Protein 2H1R (pdb70)

B-factor: mean 30.35, std 8.75, range [14.7, 68.97]

CATH classification: 3.40.50.150 (+1 more: 1.10.8.480)

Radius of gyration: 26.47 Å; Cα contacts (8 Å, |Δi|>4): 925; chains: 2; bounding box: 63×67×62 Å

InterPro domains:
  IPR001737 Ribosomal RNA adenine methyltransferase KsgA/Erm [PF00398] (74-308)
  IPR001737 Ribosomal RNA adenine methyltransferase KsgA/Erm [PS51689] (72-349)
  IPR001737 Ribosomal RNA adenine methyltransferase KsgA/Erm [PTHR11727] (63-347)
  IPR011530 Ribosomal RNA adenine dimethylase [MF_00607] (70-346)
  IPR011530 Ribosomal RNA adenine dimethylase [TIGR00755] (73-343)
  IPR020598 Ribosomal RNA adenine methylase transferase, N-terminal [SM00650] (86-254)
  IPR029063 S-adenosyl-L-methionine-dependent methyltransferase superfamily [G3DSA:3.40.50.150] (72-256)
  IPR029063 S-adenosyl-L-methionine-dependent methyltransferase superfamily [SSF53335] (71-348)

Secondary structure (DSSP, 8-state):
-EE--HHHHHHHHHHH---TT-EEEEE--TTSTTHHHHTTTSSEEEEE-S-HHHHHHHHHHHHHTT---EE---SSPPPP-SEEEEE--GGGHHHHHHHHHH-SS--SEEEEEEEHHHHHHHTPPTTSTT--HHHHHHHHHEEEEEEEEE-GGGEES--SS-EEEEEEEE-GGGGGS-HHHHHHHHHHHHTTTTSBHHHHHTSHHHHHHHHHHHHHHHHHTT-PPPSS-HHHHHHHHHHHTT-TT-BGGG--HHHHHHHHHHHHHTT----/-EE--HHHHHHHHHHH---TT-EEEEE--TTSTTHHHHTTTSSEEEEEES-HHHHHHHHHHHHHTT---EEEEE--TTTSPPPP-SEEEEE--GGGHHHHHHHHHH-SSPPSEEEEEEEHHHHHHHTPPTTSTT--HHHHHHHHHEEEEEEEEE-GGGEES--SS-EEEEEEEE-GGGGGS-HHHHHHHHHHHHTTTTSBHHHHHTSHHHHHHHHHHHHHHHHHTT----SS-HHHHHHHHHHHTT-TT-BGGG--HHHHHHHHHHHHHTT----

Organism: Plasmodium falciparum (isolate 3D7) (NCBI:txid36329)

Sequence (546 aa):
HLLKNPGILDKIIYAAKIKSSDIVLEIGCGTGNLTVKLLPLAKKVITIDIDSRMISEVKKRCLYEGYNNLEVAIKTVFPKFDVCTANIPYKISSPLIFKLISHRPLFKCAVLMFQKEFAERMLANVGDSNYSRLTINVKLFCCKVTKVCNVNRSSFNPPPKVDSVIVKLIPKESSFLTNFDEWDNNLLRICFSSRKRKTLHAIFKRNAVLNMLEHNYKNWCTLNKQVPVNFPFKKYCLDVLEHLDMCEKRSINLDENDFLKLLLEFNKKGIHFFHLLKNPGILDKIIYAAKIKSSDIVLEIGCGTGNLTVKLLPLAKKVITIDIDSRMISEVKKRCLYEGYNNLEVYEGDAIKTVFPKFDVCTTANIPYKISSPLIFKLISHRPLFKCAVLMFQKEFAERMLANVGDSNYSRLTINVKLFCKVVTKVCNVNRSSFNPPPKVDSVIVKLIPKESSFLTNFDEWDNLLRICFSSRKRKTLHAIFKRNAVLNMLEHNYKNWCTLNKQVPVNFPFKKYCLDVLEHLDMCEKRSINLDENDFLKLLLEFNKKGIHFF

Nearest PDB structures (foldseek):
  2h1r-assembly1_A  TM=1.004E+00  e=8.390E-59  Plasmodium falciparum
  2h1r-assembly2_B  TM=9.996E-01  e=7.569E-56  Plasmodium falciparum
  1zq9-assembly1_B  TM=9.273E-01  e=3.070E-35  Homo sapiens
  6zqg-assembly1_JL  TM=9.298E-01  e=4.237E-32  Saccharomyces cerevisiae S288C
  8x46-assembly1_A  TM=8.450E-01  e=3.449E-26  Pyrococcus horikoshii OT3

Solvent-accessible surface area: 25952 Å² total; per-residue (Å²): 71,64,32,130,44,85,39,20,14,78,92,10,33,186,13,4,98,24,78,93,72,2,34,0,0,4,9,34,6,10,77,0,51,22,0,17,66,0,3,79,65,6,116,66,0,10,0,22,37,185,49,94,205,70,23,49,109,1,59,124,75,0,90,198,80,57,52,128,46,15,77,90,37,67,104,54,128,17,40,58,6,39,3,0,4,8,58,7,81,118,96,48,1,60,55,1,6,49,42,4,14,70,19,116,81,59,16,100,8,0,2,0,6,1,36,88,69,10,0,83,88,2,50,12,100,75,23,68,78,60,0,15,68,19,0,0,9,2,55,0,3,10,122,28,69,100,32,12,101,0,82,83,86,11,12,98,89,85,33,180,58,26,15,3,1,0,59,5,48,19,64,78,24,2,28,24,19,34,64,99,12,0,17,50,0,0,131,25,0,24,80,79,54,116,64,17,0,60,21,3,0,94,128,104,78,23,14,89,77,0,56,99,9,16,106,25,34,5,100,22,17,159,86,134,55,63,158,94,83,16,108,114,28,0,20,44,4,0,113,127,30,116,6,32,134,95,97,0,0,78,5,46,24,63,34,0,12,69,0,14,40,40,0,43,123,57,7,0,17,4,93,74,42,22,118,46,106,42,20,12,76,88,9,33,165,7,3,118,22,124,92,76,4,27,0,0,2,10,28,5,22,53,0,56,22,0,19,69,0,3,81,65,7,108,84,0,10,0,2,19,136,59,56,204,55,21,52,105,2,50,124,78,0,97,196,77,60,49,133,42,14,46,24,104,119,20,40,4,58,165,28,133,16,39,149,6,40,2,0,5,7,50,16,81,55,94,41,2,60,55,0,5,107,37,5,12,51,19,110,68,52,15,107,11,0,2,0,7,1,66,87,130,24,0,80,81,3,53,14,96,68,25,69,80,63,0,16,66,15,0,0,8,2,46,1,2,8,50,27,67,106,26,17,96,0,90,94,86,9,12,76,91,85,46,88,70,31,13,6,1,0,37,5,81,20,76,104,25,1,12,13,13,35,33,98,10,0,13,37,0,0,129,25,0,27,84,67,54,115,53,20,0,60,24,2,0,95,127,103,79,26,13,86,61,0,55,110,12,6,96,32,30,1,92,22,19,146,73,97,66,62,161,56,98,13,104,47,33,0,21,66,4,0,117,123,29,115,5,26,134,96,104,0,0,80,8,44,25,54,38,0,8,80,0,13,31,36,0,41,126,56,0,0,31,1,156

Structure (mmCIF, N/CA/C/O backbone):
data_2H1R
#
_entry.id   2H1R
#
_cell.length_a   62.008
_cell.length_b   82.222
_cell.length_c   75.909
_cell.angle_alpha   90.00
_cell.angle_beta   112.04
_cell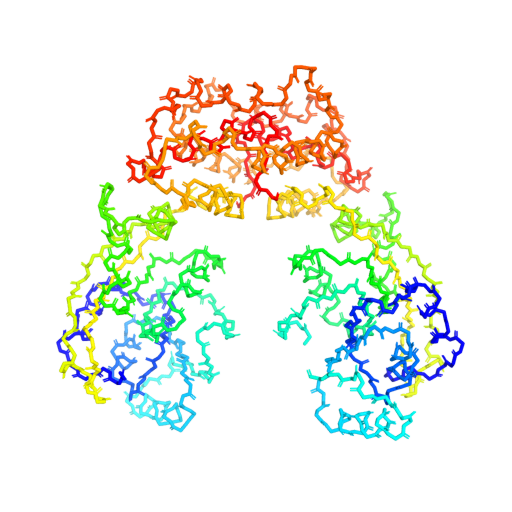.angle_gamma   90.00
#
_symmetry.space_group_name_H-M   'P 1 21 1'
#
loop_
_entity.id
_entity.type
_entity.pdbx_description
1 polymer 'Dimethyladenosine transferase, putative'
2 water water
#
loop_
_atom_site.group_PDB
_atom_site.id
_atom_site.type_symbol
_atom_site.label_atom_id
_atom_site.label_alt_id
_atom_site.label_comp_id
_atom_site.label_asym_id
_atom_site.label_entity_id
_atom_site.label_seq_id
_atom_site.pdbx_PDB_ins_code
_atom_site.Cartn_x
_atom_site.Cartn_y
_atom_site.Cartn_z
_atom_site.occupancy
_atom_site.B_iso_or_equiv
_atom_site.auth_seq_id
_atom_site.auth_comp_id
_atom_site.auth_asym_id
_atom_site.auth_atom_id
_atom_site.pdbx_PDB_model_num
ATOM 1 N N . HIS A 1 23 ? -0.076 37.681 39.613 1.00 36.09 2 HIS A N 1
ATOM 2 C CA . HIS A 1 23 ? -1.180 37.173 38.763 1.00 35.74 2 HIS A CA 1
ATOM 3 C C . HIS A 1 23 ? -1.392 38.117 37.582 1.00 35.04 2 HIS A C 1
ATOM 4 O O . HIS A 1 23 ? -0.625 38.076 36.615 1.00 34.93 2 HIS A O 1
ATOM 6 N N . LEU A 1 24 ? -2.399 38.985 37.647 1.00 34.74 3 LEU A N 1
ATOM 7 C CA . LEU A 1 24 ? -2.703 39.795 36.454 1.00 34.45 3 LEU A CA 1
ATOM 8 C C . LEU A 1 24 ? -2.071 41.170 36.484 1.00 33.12 3 LEU A C 1
ATOM 9 O O . LEU A 1 24 ? -2.170 41.876 37.478 1.00 32.99 3 LEU A O 1
ATOM 14 N N . LEU A 1 25 ? -1.419 41.535 35.386 1.00 32.14 4 LEU A N 1
ATOM 15 C CA . LEU A 1 25 ? -0.790 42.826 35.254 1.00 30.68 4 LEU A CA 1
ATOM 16 C C . LEU A 1 25 ? -1.882 43.908 35.285 1.00 30.47 4 LEU A C 1
ATOM 17 O O . LEU A 1 25 ? -2.881 43.796 34.579 1.00 29.31 4 LEU A O 1
ATOM 22 N N . LYS A 1 26 ? -1.720 44.916 36.145 1.00 28.98 5 LYS A N 1
ATOM 23 C CA . LYS A 1 26 ? -2.634 46.057 36.154 1.00 29.02 5 LYS A CA 1
ATOM 24 C C . LYS A 1 26 ? -1.755 47.265 36.302 1.00 28.79 5 LYS A C 1
ATOM 25 O O . LYS A 1 26 ? -1.479 47.734 37.423 1.00 30.06 5 LYS A O 1
ATOM 31 N N . ASN A 1 27 ? -1.283 47.740 35.161 1.00 26.59 6 ASN A N 1
ATOM 32 C CA . ASN A 1 27 ? -0.441 48.911 35.119 1.00 26.71 6 ASN A CA 1
ATOM 33 C C . ASN A 1 27 ? -0.378 49.491 33.694 1.00 26.23 6 ASN A C 1
ATOM 34 O O . ASN A 1 27 ? 0.388 48.996 32.842 1.00 24.42 6 ASN A O 1
ATOM 39 N N . PRO A 1 28 ? -1.206 50.527 33.419 1.00 25.86 7 PRO A N 1
ATOM 40 C CA . PRO A 1 28 ? -1.281 51.160 32.082 1.00 25.85 7 PRO A CA 1
ATOM 41 C C . PRO A 1 28 ? 0.043 51.563 31.471 1.00 25.72 7 PRO A C 1
ATOM 42 O O . PRO A 1 28 ? 0.249 51.383 30.262 1.00 26.00 7 PRO A O 1
ATOM 46 N N . GLY A 1 29 ? 0.937 52.114 32.292 1.00 25.32 8 GLY A N 1
ATOM 47 C CA . GLY A 1 29 ? 2.229 52.549 31.805 1.00 24.43 8 GLY A CA 1
ATOM 48 C C . GLY A 1 29 ? 3.107 51.398 31.330 1.00 24.15 8 GLY A C 1
ATOM 49 O O . GLY A 1 29 ? 3.896 51.564 30.411 1.00 24.19 8 GLY A O 1
ATOM 50 N N . ILE A 1 30 ? 2.995 50.232 31.964 1.00 23.42 9 ILE A N 1
ATOM 51 C CA . ILE A 1 30 ? 3.737 49.035 31.473 1.00 23.15 9 ILE A CA 1
ATOM 52 C C . ILE A 1 30 ? 3.166 48.536 30.117 1.00 22.24 9 ILE A C 1
ATOM 53 O O . ILE A 1 30 ? 3.908 48.171 29.202 1.00 20.92 9 ILE A O 1
ATOM 58 N N . LEU A 1 31 ? 1.846 48.466 30.006 1.00 22.60 10 LEU A N 1
ATOM 59 C CA . LEU A 1 31 ? 1.253 48.133 28.719 1.00 23.43 10 LEU A CA 1
ATOM 60 C C . LEU A 1 31 ? 1.755 49.032 27.601 1.00 22.58 10 LEU A C 1
ATOM 61 O O . LEU A 1 31 ? 2.019 48.549 26.487 1.00 21.97 10 LEU A O 1
ATOM 66 N N . ASP A 1 32 ? 1.864 50.335 27.878 1.00 23.26 11 ASP A N 1
ATOM 67 C CA . ASP A 1 32 ? 2.409 51.285 26.900 1.00 24.91 11 ASP A CA 1
ATOM 68 C C . ASP A 1 32 ? 3.825 50.937 26.460 1.00 23.71 11 ASP A C 1
ATOM 69 O O . ASP A 1 32 ? 4.176 51.072 25.289 1.00 23.83 11 ASP A O 1
ATOM 74 N N . LYS A 1 33 ? 4.640 50.471 27.405 1.00 24.01 12 LYS A N 1
ATOM 75 C CA . LYS A 1 33 ? 6.027 50.105 27.109 1.00 23.12 12 LYS A CA 1
ATOM 76 C C . LYS A 1 33 ? 6.086 48.848 26.244 1.00 22.39 12 LYS A C 1
ATOM 77 O O . LYS A 1 33 ? 6.955 48.739 25.373 1.00 20.84 12 LYS A O 1
ATOM 83 N N . ILE A 1 34 ? 5.187 47.899 26.508 1.00 21.63 13 ILE A N 1
ATOM 84 C CA . ILE A 1 34 ? 5.107 46.667 25.699 1.00 22.51 13 ILE A CA 1
ATOM 85 C C . ILE A 1 34 ? 4.826 47.053 24.234 1.00 23.75 13 ILE A C 1
ATOM 86 O O . ILE A 1 34 ? 5.500 46.602 23.309 1.00 23.37 13 ILE A O 1
ATOM 91 N N . ILE A 1 35 ? 3.799 47.884 24.045 1.00 24.14 14 ILE A N 1
ATOM 92 C CA . ILE A 1 35 ? 3.340 48.286 22.711 1.00 24.88 14 ILE A CA 1
ATOM 93 C C . ILE A 1 35 ? 4.461 49.019 21.960 1.00 25.05 14 ILE A C 1
ATOM 94 O O . ILE A 1 35 ? 4.708 48.746 20.790 1.00 24.15 14 ILE A O 1
ATOM 99 N N . TYR A 1 36 ? 5.148 49.920 22.652 1.00 26.40 15 TYR A N 1
ATOM 100 C CA . TYR A 1 36 ? 6.257 50.673 22.034 1.00 29.13 15 TYR A CA 1
ATOM 101 C C . TYR A 1 36 ? 7.381 49.734 21.571 1.00 28.08 15 TYR A C 1
ATOM 102 O O . TYR A 1 36 ? 7.903 49.858 20.459 1.00 28.35 15 TYR A O 1
ATOM 111 N N . ALA A 1 37 ? 7.735 48.794 22.426 1.00 27.02 16 ALA A N 1
ATOM 112 C CA . ALA A 1 37 ? 8.757 47.806 22.093 1.00 26.88 16 ALA A CA 1
ATOM 113 C C . ALA A 1 37 ? 8.377 46.906 20.904 1.00 26.65 16 ALA A C 1
ATOM 114 O O . ALA A 1 37 ? 9.249 46.500 20.128 1.00 27.12 16 ALA A O 1
ATOM 116 N N . ALA A 1 38 ? 7.101 46.520 20.828 1.00 25.43 17 ALA A N 1
ATOM 117 C CA . ALA A 1 38 ? 6.638 45.558 19.822 1.00 25.36 17 ALA A CA 1
ATOM 118 C C . ALA A 1 38 ? 6.656 46.103 18.387 1.00 25.63 17 ALA A C 1
ATOM 119 O O . ALA A 1 38 ? 6.813 45.313 17.459 1.00 26.00 17 ALA A O 1
ATOM 121 N N . LYS A 1 39 ? 6.498 47.423 18.214 1.00 25.90 18 LYS A N 1
ATOM 122 C CA . LYS A 1 39 ? 6.540 48.068 16.860 1.00 26.25 18 LYS A CA 1
ATOM 123 C C . LYS A 1 39 ? 5.581 47.404 15.848 1.00 25.55 18 LYS A C 1
ATOM 124 O O . LYS A 1 39 ? 5.956 47.069 14.724 1.00 24.86 18 LYS A O 1
ATOM 127 N N . ILE A 1 40 ? 4.335 47.217 16.258 1.00 24.82 19 ILE A N 1
ATOM 128 C CA . ILE A 1 40 ? 3.394 46.420 15.459 1.00 24.77 19 ILE A CA 1
ATOM 129 C C . ILE A 1 40 ? 2.899 47.198 14.203 1.00 25.11 19 ILE A C 1
ATOM 130 O O . ILE A 1 40 ? 2.544 48.369 14.317 1.00 24.35 19 ILE A O 1
ATOM 135 N N . LYS A 1 41 ? 2.886 46.542 13.040 1.00 24.70 20 LYS A N 1
ATOM 136 C CA . LYS A 1 41 ? 2.344 47.151 11.806 1.00 26.27 20 LYS A CA 1
ATOM 137 C C . LYS A 1 41 ? 0.964 46.601 11.477 1.00 25.94 20 LYS A C 1
ATOM 138 O O . LYS A 1 41 ? 0.640 45.491 11.870 1.00 25.47 20 LYS A O 1
ATOM 142 N N . SER A 1 42 ? 0.161 47.333 10.691 1.00 26.75 21 SER A N 1
ATOM 143 C CA . SER A 1 42 ? -1.207 46.832 10.389 1.00 27.26 21 SER A CA 1
ATOM 144 C C . SER A 1 42 ? -1.229 45.605 9.483 1.00 26.99 21 SER A C 1
ATOM 145 O O . SER A 1 42 ? -2.282 45.000 9.264 1.00 27.30 21 SER A O 1
ATOM 148 N N . SER A 1 43 ? -0.070 45.227 8.957 1.00 25.97 22 SER A N 1
ATOM 149 C CA . SER A 1 43 ? 0.035 43.975 8.211 1.00 27.45 22 SER A CA 1
ATOM 150 C C . SER A 1 43 ? 0.440 42.786 9.097 1.00 26.78 22 SER A C 1
ATOM 151 O O . SER A 1 43 ? 0.461 41.672 8.625 1.00 27.68 22 SER A O 1
ATOM 154 N N . ASP A 1 44 ? 0.780 43.043 10.361 1.00 26.50 23 ASP A N 1
ATOM 155 C CA . ASP A 1 44 ? 1.304 42.005 11.306 1.00 25.21 23 ASP A CA 1
ATOM 156 C C . ASP A 1 44 ? 0.199 41.206 11.983 1.00 23.46 23 ASP A C 1
ATOM 157 O O . ASP A 1 44 ? -0.766 41.781 12.479 1.00 23.92 23 ASP A O 1
ATOM 162 N N . ILE A 1 45 ? 0.345 39.892 12.034 1.00 22.13 24 ILE A N 1
ATOM 163 C CA . ILE A 1 45 ? -0.455 39.023 12.920 1.00 22.87 24 ILE A CA 1
ATOM 164 C C . ILE A 1 45 ? 0.267 38.971 14.284 1.00 23.50 24 ILE A C 1
ATOM 165 O O . ILE A 1 45 ? 1.492 38.689 14.332 1.00 23.18 24 ILE A O 1
ATOM 170 N N . VAL A 1 46 ? -0.479 39.235 15.365 1.00 23.30 25 VAL A N 1
ATOM 171 C CA . VAL A 1 46 ? 0.074 39.237 16.718 1.00 22.58 25 VAL A CA 1
ATOM 172 C C . VAL A 1 46 ? -0.454 37.980 17.452 1.00 23.24 25 VAL A C 1
ATOM 173 O O . VAL A 1 46 ? -1.672 37.739 17.498 1.00 22.70 25 VAL A O 1
ATOM 177 N N . LEU A 1 47 ? 0.461 37.184 18.017 1.00 22.83 26 LEU A N 1
ATOM 178 C CA . LEU A 1 47 ? 0.103 36.088 18.935 1.00 23.73 26 LEU A CA 1
ATOM 179 C C . LEU A 1 47 ? 0.214 36.610 20.369 1.00 24.55 26 LEU A C 1
ATOM 180 O O . LEU A 1 47 ? 1.290 37.089 20.790 1.00 25.23 26 LEU A O 1
ATOM 185 N N . GLU A 1 48 ? -0.885 36.570 21.111 1.00 25.25 27 GLU A N 1
ATOM 186 C CA . GLU A 1 48 ? -0.869 37.008 22.518 1.00 27.45 27 GLU A CA 1
ATOM 187 C C . GLU A 1 48 ? -1.087 35.764 23.368 1.00 27.73 27 GLU A C 1
ATOM 188 O O . GLU A 1 48 ? -2.093 35.068 23.221 1.00 27.68 27 GLU A O 1
ATOM 194 N N . ILE A 1 49 ? -0.122 35.461 24.223 1.00 28.39 28 ILE A N 1
ATOM 195 C CA . ILE A 1 49 ? -0.233 34.287 25.096 1.00 30.10 28 ILE A CA 1
ATOM 196 C C . ILE A 1 49 ? -0.581 34.794 26.490 1.00 31.17 28 ILE A C 1
ATOM 197 O O . ILE A 1 49 ? 0.220 35.513 27.113 1.00 31.33 28 ILE A O 1
ATOM 202 N N . GLY A 1 50 ? -1.786 34.471 26.949 1.00 32.34 29 GLY A N 1
ATOM 203 C CA . GLY A 1 50 ? -2.241 34.894 28.271 1.00 35.43 29 GLY A CA 1
ATOM 204 C C . GLY A 1 50 ? -2.908 36.266 28.274 1.00 37.14 29 GLY A C 1
ATOM 205 O O . GLY A 1 50 ? -2.282 37.266 28.635 1.00 37.82 29 GLY A O 1
ATOM 206 N N . CYS A 1 51 ? -4.187 36.318 27.920 1.00 38.30 30 CYS A N 1
ATOM 207 C CA . CYS A 1 51 ? -4.849 37.621 27.712 1.00 39.78 30 CYS A CA 1
ATOM 208 C C . CYS A 1 51 ? -5.484 38.280 28.949 1.00 38.35 30 CYS A C 1
ATOM 209 O O . CYS A 1 51 ? -5.900 39.447 28.886 1.00 38.05 30 CYS A O 1
ATOM 212 N N . GLY A 1 52 ? -5.527 37.559 30.072 1.00 37.45 31 GLY A N 1
ATOM 213 C CA . GLY A 1 52 ? -6.146 38.081 31.285 1.00 36.32 31 GLY A CA 1
ATOM 214 C C . GLY A 1 52 ? -7.520 38.680 31.052 1.00 35.51 31 GLY A C 1
ATOM 215 O O . GLY A 1 52 ? -8.418 38.009 30.533 1.00 36.52 31 GLY A O 1
ATOM 216 N N . THR A 1 53 ? -7.677 39.950 31.405 1.00 33.63 32 THR A N 1
ATOM 217 C CA . THR A 1 53 ? -8.959 40.639 31.258 1.00 33.08 32 THR A CA 1
ATOM 218 C C . THR A 1 53 ? -9.069 41.356 29.890 1.00 31.87 32 THR A C 1
ATOM 219 O O . THR A 1 53 ? -10.077 42.030 29.607 1.00 32.05 32 THR A O 1
ATOM 223 N N . GLY A 1 54 ? -8.029 41.222 29.071 1.00 29.65 33 GLY A N 1
ATOM 224 C CA . GLY A 1 54 ? -7.998 41.807 27.733 1.00 28.40 33 GLY A CA 1
ATOM 225 C C . GLY A 1 54 ? -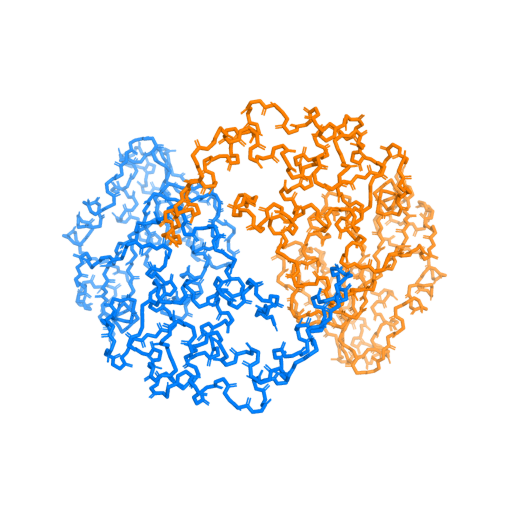7.479 43.225 27.732 1.00 27.53 33 GLY A C 1
ATOM 226 O O . GLY A 1 54 ? -7.657 43.947 26.745 1.00 26.53 33 GLY A O 1
ATOM 227 N N . ASN A 1 55 ? -6.836 43.645 28.835 1.00 26.45 34 ASN A N 1
ATOM 228 C CA . ASN A 1 55 ? -6.260 44.998 28.926 1.00 26.13 34 ASN A CA 1
ATOM 229 C C . ASN A 1 55 ? -5.183 45.307 27.876 1.00 25.07 34 ASN A C 1
ATOM 230 O O . ASN A 1 55 ? -5.173 46.400 27.299 1.00 24.83 34 ASN A O 1
ATOM 235 N N . LEU A 1 56 ? -4.289 44.348 27.622 1.00 23.60 35 LEU A N 1
ATOM 236 C CA . LEU A 1 56 ? -3.335 44.468 26.495 1.00 23.66 35 LEU A CA 1
ATOM 237 C C . LEU A 1 56 ? -3.975 44.145 25.117 1.00 23.64 35 LEU A C 1
ATOM 238 O O . LEU A 1 56 ? -3.690 44.815 24.109 1.00 22.52 35 LEU A O 1
ATOM 243 N N . THR A 1 57 ? -4.847 43.151 25.088 1.00 22.92 36 THR A N 1
ATOM 244 C CA . THR A 1 57 ? -5.571 42.781 23.852 1.00 25.11 36 THR A CA 1
ATOM 245 C C . THR A 1 57 ? -6.207 43.977 23.144 1.00 24.87 36 THR A C 1
ATOM 246 O O . THR A 1 57 ? -6.021 44.170 21.927 1.00 25.47 36 THR A O 1
ATOM 250 N N . VAL A 1 58 ? -6.941 44.787 23.898 1.00 24.24 37 VAL A N 1
ATOM 251 C CA . VAL A 1 58 ? -7.657 45.911 23.316 1.00 25.27 37 VAL A CA 1
ATOM 252 C C . VAL A 1 58 ? -6.704 46.969 22.749 1.00 25.33 37 VAL A C 1
ATOM 253 O O . VAL A 1 58 ? -7.087 47.765 21.882 1.00 25.76 37 VAL A O 1
ATOM 257 N N . LYS A 1 59 ? -5.449 46.957 23.212 1.00 24.16 38 LYS A N 1
ATOM 258 C CA . LYS A 1 59 ? -4.467 47.917 22.729 1.00 24.03 38 LYS A CA 1
ATOM 259 C C . LYS A 1 59 ? -3.758 47.399 21.495 1.00 22.38 38 LYS A C 1
ATOM 260 O O . LYS A 1 59 ? -3.241 48.206 20.686 1.00 22.33 38 LYS A O 1
ATOM 266 N N . LEU A 1 60 ? -3.691 46.071 21.376 1.00 20.51 39 LEU A N 1
ATOM 267 C CA . LEU A 1 60 ? -3.079 45.384 20.210 1.00 22.15 39 LEU A CA 1
ATOM 268 C C . LEU A 1 60 ? -3.940 45.416 18.934 1.00 21.91 39 LEU A C 1
ATOM 269 O O . LEU A 1 60 ? -3.437 45.608 17.840 1.00 22.10 39 LEU A O 1
ATOM 274 N N . LEU A 1 61 ? -5.224 45.193 19.111 1.00 21.58 40 LEU A N 1
ATOM 275 C CA . LEU A 1 61 ? -6.195 45.051 18.005 1.00 22.15 40 LEU A CA 1
ATOM 276 C C . LEU A 1 61 ? -6.269 46.205 16.947 1.00 22.88 40 LEU A C 1
ATOM 277 O O . LEU A 1 61 ? -6.348 45.936 15.745 1.00 23.55 40 LEU A O 1
ATOM 282 N N . PRO A 1 62 ? -6.305 47.465 17.385 1.00 23.57 41 PRO A N 1
ATOM 283 C CA . PRO A 1 62 ? -6.240 48.586 16.421 1.00 24.24 41 PRO A CA 1
ATOM 284 C C . PRO A 1 62 ? -4.871 48.741 15.743 1.00 24.69 41 PRO A C 1
ATOM 285 O O . PRO A 1 62 ? -4.774 49.432 14.723 1.00 24.18 41 PRO A O 1
ATOM 289 N N . LEU A 1 63 ? -3.834 48.048 16.262 1.00 24.13 42 LEU A N 1
ATOM 290 C CA . LEU A 1 63 ? -2.488 48.113 15.689 1.00 24.51 42 LEU A CA 1
ATOM 291 C C . LEU A 1 63 ? -2.208 47.018 14.694 1.00 23.85 42 LEU A C 1
ATOM 292 O O . LEU A 1 63 ? -1.641 47.277 13.625 1.00 25.64 42 LEU A O 1
ATOM 297 N N . ALA A 1 64 ? -2.622 45.804 15.036 1.00 23.34 43 ALA A N 1
ATOM 298 C CA . ALA A 1 64 ? -2.266 44.600 14.315 1.00 23.54 43 ALA A CA 1
ATOM 299 C C . ALA A 1 64 ? -3.298 44.317 13.246 1.00 23.89 43 ALA A C 1
ATOM 300 O O . ALA A 1 64 ? -4.452 44.731 13.375 1.00 24.21 43 ALA A O 1
ATOM 302 N N . LYS A 1 65 ? -2.907 43.561 12.224 1.00 24.59 44 LYS A N 1
ATOM 303 C CA . LYS A 1 65 ? -3.870 43.052 11.218 1.00 24.84 44 LYS A CA 1
ATOM 304 C C . LYS A 1 65 ? -4.959 42.252 11.936 1.00 25.21 44 LYS A C 1
ATOM 305 O O . LYS A 1 65 ? -6.169 42.508 11.812 1.00 23.85 44 LYS A O 1
ATOM 311 N N . LYS A 1 66 ? -4.493 41.311 12.752 1.00 24.24 45 LYS A N 1
ATOM 312 C CA . LYS A 1 66 ? -5.353 40.557 13.636 1.00 23.97 45 LYS A CA 1
ATOM 313 C C . LYS A 1 66 ? -4.549 39.996 14.811 1.00 23.59 45 LYS A C 1
ATOM 314 O O . LYS A 1 66 ? -3.316 39.882 14.748 1.00 22.70 45 LYS A O 1
ATOM 320 N N . VAL A 1 67 ? -5.282 39.658 15.869 1.00 24.68 46 VAL A N 1
ATOM 321 C CA . VAL A 1 67 ? -4.681 39.127 17.102 1.00 24.40 46 VAL A CA 1
ATOM 322 C C . VAL A 1 67 ? -5.240 37.729 17.344 1.00 25.53 46 VAL A C 1
ATOM 323 O O . VAL A 1 67 ? -6.459 37.491 17.247 1.00 25.39 46 VAL A O 1
ATOM 327 N N . ILE A 1 68 ? -4.341 36.797 17.639 1.00 26.12 47 ILE A N 1
ATOM 328 C CA . ILE A 1 68 ? -4.742 35.443 18.024 1.00 28.63 47 ILE A CA 1
ATOM 329 C C . ILE A 1 68 ? -4.295 35.317 19.463 1.00 30.44 47 ILE A C 1
ATOM 330 O O . ILE A 1 68 ? -3.150 35.645 19.809 1.00 28.64 47 ILE A O 1
ATOM 335 N N . THR A 1 69 ? -5.218 34.926 20.318 1.00 32.81 48 THR A N 1
ATOM 336 C CA . THR A 1 69 ? -4.866 34.819 21.719 1.00 36.55 48 THR A CA 1
ATOM 337 C C . THR A 1 69 ? -5.056 33.387 22.208 1.00 38.67 48 THR A C 1
ATOM 338 O O . THR A 1 69 ? -5.956 32.679 21.745 1.00 39.22 48 THR A O 1
ATOM 342 N N . ILE A 1 70 ? -4.163 32.964 23.101 1.00 40.90 49 ILE A N 1
ATOM 343 C CA . ILE A 1 70 ? -4.191 31.637 23.711 1.00 43.61 49 ILE A CA 1
ATOM 344 C C . ILE A 1 70 ? -4.234 31.874 25.214 1.00 45.06 49 ILE A C 1
ATOM 345 O O . ILE A 1 70 ? -3.304 32.469 25.773 1.00 45.04 49 ILE A O 1
ATOM 350 N N . ASP A 1 71 ? -5.322 31.445 25.859 1.00 46.91 50 ASP A N 1
ATOM 351 C CA . ASP A 1 71 ? -5.392 31.420 27.324 1.00 48.43 50 ASP A CA 1
ATOM 352 C C . ASP A 1 71 ? -5.819 30.043 27.847 1.00 49.18 50 ASP A C 1
ATOM 353 O O . ASP A 1 71 ? -6.538 29.291 27.170 1.00 48.78 50 ASP A O 1
ATOM 358 N N . ILE A 1 72 ? -5.355 29.728 29.054 1.00 50.27 51 ILE A N 1
ATOM 359 C CA . ILE A 1 72 ? -5.602 28.432 29.678 1.00 51.86 51 ILE A CA 1
ATOM 360 C C . ILE A 1 72 ? -7.057 28.262 30.133 1.00 52.23 51 ILE A C 1
ATOM 361 O O . ILE A 1 72 ? -7.533 27.131 30.230 1.00 52.68 51 ILE A O 1
ATOM 366 N N . ASP A 1 73 ? -7.758 29.374 30.382 1.00 53.00 52 ASP A N 1
ATOM 367 C CA . ASP A 1 73 ? -9.152 29.330 30.876 1.00 53.76 52 ASP A CA 1
ATOM 368 C C . ASP A 1 73 ? -10.204 29.838 29.888 1.00 54.27 52 ASP A C 1
ATOM 369 O O . ASP A 1 73 ? -10.164 30.994 29.445 1.00 54.78 52 ASP A O 1
ATOM 374 N N . SER A 1 74 ? -11.169 28.973 29.594 1.00 54.64 53 SER A N 1
ATOM 375 C CA . SER A 1 74 ? -12.248 29.257 28.646 1.00 55.41 53 SER A CA 1
ATOM 376 C C . SER A 1 74 ? -13.263 30.305 29.142 1.00 55.44 53 SER A C 1
ATOM 377 O O . SER A 1 74 ? -13.979 30.911 28.332 1.00 55.50 53 SER A O 1
ATOM 380 N N . ARG A 1 75 ? -13.322 30.529 30.457 1.00 55.42 54 ARG A N 1
ATOM 381 C CA . ARG A 1 75 ? -14.323 31.453 31.017 1.00 55.42 54 ARG A CA 1
ATOM 382 C C . ARG A 1 75 ? -13.851 32.913 31.002 1.00 54.77 54 ARG A C 1
ATOM 383 O O . ARG A 1 75 ? -14.658 33.843 30.867 1.00 54.81 54 ARG A O 1
ATOM 391 N N . MET A 1 76 ? -12.545 33.113 31.126 1.00 53.84 55 MET A N 1
ATOM 392 C CA . MET A 1 76 ? -11.979 34.448 30.972 1.00 53.38 55 MET A CA 1
ATOM 393 C C . MET A 1 76 ? -11.978 34.842 29.484 1.00 51.74 55 MET A C 1
ATOM 394 O O . MET A 1 76 ? -12.197 36.005 29.150 1.00 51.45 55 MET A O 1
ATOM 399 N N . ILE A 1 77 ? -11.748 33.860 28.608 1.00 50.15 56 ILE A N 1
ATOM 400 C CA . ILE A 1 77 ? -11.763 34.066 27.149 1.00 48.62 56 ILE A CA 1
ATOM 401 C C . ILE A 1 77 ? -13.056 34.738 26.638 1.00 47.34 56 ILE A C 1
ATOM 402 O O . ILE A 1 77 ? -12.993 35.703 25.870 1.00 47.07 56 ILE A O 1
ATOM 407 N N . SER A 1 78 ? -14.215 34.244 27.071 1.00 45.77 57 SER A N 1
ATOM 408 C CA . SER A 1 78 ? -15.487 34.799 26.598 1.00 44.29 57 SER A CA 1
ATOM 409 C C . SER A 1 78 ? -15.713 36.237 27.051 1.00 42.51 57 SER A C 1
ATOM 410 O O . SER A 1 78 ? -16.382 36.995 26.362 1.00 42.83 57 SER A O 1
ATOM 413 N N . GLU A 1 79 ? -15.156 36.630 28.193 1.00 40.69 58 GLU A N 1
ATOM 414 C CA . GLU A 1 79 ? -15.271 38.030 28.620 1.00 39.23 58 GLU A CA 1
ATOM 415 C C . GLU A 1 79 ? -14.426 38.979 27.734 1.00 37.58 58 GLU A C 1
ATOM 416 O O . GLU A 1 79 ? -14.867 40.074 27.388 1.00 36.76 58 GLU A O 1
ATOM 422 N N . VAL A 1 80 ? -13.214 38.546 27.389 1.00 35.85 59 VAL A N 1
ATOM 423 C CA . VAL A 1 80 ? -12.317 39.343 26.541 1.00 35.19 59 VAL A CA 1
ATOM 424 C C . VAL A 1 80 ? -12.921 39.489 25.143 1.00 34.65 59 VAL A C 1
ATOM 425 O O . VAL A 1 80 ? -12.964 40.583 24.588 1.00 34.78 59 VAL A O 1
ATOM 429 N N . LYS A 1 81 ? -13.376 38.373 24.587 1.00 34.76 60 LYS A N 1
ATOM 430 C CA . LYS A 1 81 ? -14.131 38.363 23.331 1.00 35.43 60 LYS A CA 1
ATOM 431 C C . LYS A 1 81 ? -15.280 39.368 23.347 1.00 35.32 60 LYS A C 1
ATOM 432 O O . LYS A 1 81 ? -15.358 40.214 22.473 1.00 35.38 60 LYS A O 1
ATOM 438 N N . LYS A 1 82 ? -16.144 39.304 24.361 1.00 35.43 61 LYS A N 1
ATOM 439 C CA . LYS A 1 82 ? -17.238 40.287 24.510 1.00 35.56 61 LYS A CA 1
ATOM 440 C C . LYS A 1 82 ? -16.735 41.710 24.583 1.00 34.52 61 LYS A C 1
ATOM 441 O O . LYS A 1 82 ? -17.307 42.622 23.958 1.00 34.28 61 LYS A O 1
ATOM 447 N N . ARG A 1 83 ? -15.673 41.905 25.355 1.00 32.76 62 ARG A N 1
ATOM 448 C CA . ARG A 1 83 ? -15.083 43.216 25.526 1.00 32.62 62 ARG A CA 1
ATOM 449 C C . ARG A 1 83 ? -14.597 43.803 24.204 1.00 32.13 62 ARG A C 1
ATOM 450 O O . ARG A 1 83 ? -14.887 44.954 23.884 1.00 32.54 62 ARG A O 1
ATOM 458 N N . CYS A 1 84 ? -13.839 43.010 23.458 1.00 31.92 63 CYS A N 1
ATOM 459 C CA . CYS A 1 84 ? -13.255 43.482 22.199 1.00 32.39 63 CYS A CA 1
ATOM 460 C C . CYS A 1 84 ? -14.352 43.805 21.157 1.00 32.51 63 CYS A C 1
ATOM 461 O O . CYS A 1 84 ? -14.300 44.849 20.511 1.00 32.66 63 CYS A O 1
ATOM 464 N N . LEU A 1 85 ? -15.335 42.918 21.031 1.00 33.74 64 LEU A N 1
ATOM 465 C CA . LEU A 1 85 ? -16.503 43.141 20.167 1.00 35.57 64 LEU A CA 1
ATOM 466 C C . LEU A 1 85 ? -17.179 44.454 20.527 1.00 36.10 64 LEU A C 1
ATOM 467 O O . LEU A 1 85 ? -17.402 45.303 19.662 1.00 35.58 64 LEU A O 1
ATOM 472 N N . TYR A 1 86 ? -17.450 44.635 21.822 1.00 37.09 65 TYR A N 1
ATOM 473 C CA . TYR A 1 86 ? -18.060 45.860 22.355 1.00 37.78 65 TYR A CA 1
ATOM 474 C C . TYR A 1 86 ? -17.330 47.135 21.983 1.00 37.83 65 TYR A C 1
ATOM 475 O O . TYR A 1 86 ? -17.967 48.192 21.733 1.00 37.51 65 TYR A O 1
ATOM 484 N N . GLU A 1 87 ? -16.001 47.078 21.990 1.00 36.38 66 GLU A N 1
ATOM 485 C CA . GLU A 1 87 ? -15.223 48.259 21.649 1.00 36.64 66 GLU A CA 1
ATOM 486 C C . GLU A 1 87 ? -15.046 48.426 20.136 1.00 35.29 66 GLU A C 1
ATOM 487 O O . GLU A 1 87 ? -14.384 49.355 19.695 1.00 36.64 66 GLU A O 1
ATOM 493 N N . GLY A 1 88 ? -15.640 47.529 19.358 1.00 34.17 67 GLY A N 1
ATOM 494 C CA . GLY A 1 88 ? -15.668 47.658 17.877 1.00 32.93 67 GLY A CA 1
ATOM 495 C C . GLY A 1 88 ? -14.588 46.900 17.127 1.00 31.59 67 GLY A C 1
ATOM 496 O O . GLY A 1 88 ? -14.316 47.210 15.961 1.00 31.52 67 GLY A O 1
ATOM 497 N N . TYR A 1 89 ? -13.954 45.923 17.786 1.00 29.99 68 TYR A N 1
ATOM 498 C CA . TYR A 1 89 ? -12.891 45.134 17.165 1.00 29.43 68 TYR A CA 1
ATOM 499 C C . TYR A 1 89 ? -13.400 43.763 16.798 1.00 29.20 68 TYR A C 1
ATOM 500 O O . TYR A 1 89 ? -13.805 42.963 17.659 1.00 29.01 68 TYR A O 1
ATOM 509 N N . ASN A 1 90 ? -13.389 43.493 15.500 1.00 28.17 69 ASN A N 1
ATOM 510 C CA . ASN A 1 90 ? -13.842 42.218 15.007 1.00 28.27 69 ASN A CA 1
ATOM 511 C C . ASN A 1 90 ? -12.676 41.353 14.583 1.00 28.13 69 ASN A C 1
ATOM 512 O O . ASN A 1 90 ? -12.875 40.249 14.072 1.00 28.01 69 ASN A O 1
ATOM 517 N N . ASN A 1 91 ? -11.458 41.841 14.808 1.00 27.55 70 ASN A N 1
ATOM 518 C CA . ASN A 1 91 ? -10.263 41.119 14.344 1.00 26.78 70 ASN A CA 1
ATOM 519 C C . ASN A 1 91 ? -9.550 40.313 15.442 1.00 27.53 70 ASN A C 1
ATOM 520 O O . ASN A 1 91 ? -8.337 40.147 15.396 1.00 26.64 70 ASN A O 1
ATOM 525 N N . LEU A 1 92 ? -10.317 39.798 16.405 1.00 27.57 71 LEU A N 1
ATOM 526 C CA . LEU A 1 92 ? -9.762 38.909 17.437 1.00 27.98 71 LEU A CA 1
ATOM 527 C C . LEU A 1 92 ? -10.147 37.449 17.223 1.00 29.79 71 LEU A C 1
ATOM 528 O O . LEU A 1 92 ? -11.315 37.129 16.990 1.00 28.62 71 LEU A O 1
ATOM 533 N N . GLU A 1 93 ? -9.150 36.569 17.329 1.00 31.69 72 GLU A N 1
ATOM 534 C CA . GLU A 1 93 ? -9.313 35.141 17.138 1.00 35.36 72 GLU A CA 1
ATOM 535 C C . GLU A 1 93 ? -8.807 34.448 18.394 1.00 36.21 72 GLU A C 1
ATOM 536 O O . GLU A 1 93 ? -7.843 34.910 19.019 1.00 34.77 72 GLU A O 1
ATOM 542 N N . VAL A 1 94 ? -9.469 33.351 18.766 1.00 37.62 73 VAL A N 1
ATOM 543 C CA . VAL A 1 94 ? -8.998 32.464 19.826 1.00 39.08 73 VAL A CA 1
ATOM 544 C C . VAL A 1 94 ? -8.853 31.021 19.310 1.00 39.86 73 VAL A C 1
ATOM 545 O O . VAL A 1 94 ? -7.736 30.457 19.284 1.00 40.68 73 VAL A O 1
ATOM 549 N N . ALA A 1 99 ? -0.451 26.473 25.650 1.00 49.36 78 ALA A N 1
ATOM 550 C CA . ALA A 1 99 ? 0.752 27.307 25.497 1.00 49.53 78 ALA A CA 1
ATOM 551 C C . ALA A 1 99 ? 1.931 26.510 24.909 1.00 49.64 78 ALA A C 1
ATOM 552 O O . ALA A 1 99 ? 2.402 26.800 23.806 1.00 49.49 78 ALA A O 1
ATOM 554 N N . ILE A 1 100 ? 2.407 25.516 25.655 1.00 49.55 79 ILE A N 1
ATOM 555 C CA . ILE A 1 100 ? 3.419 24.594 25.150 1.00 49.81 79 ILE A CA 1
ATOM 556 C C . ILE A 1 100 ? 2.726 23.519 24.316 1.00 49.85 79 ILE A C 1
ATOM 557 O O . ILE A 1 100 ? 3.255 23.079 23.290 1.00 49.54 79 ILE A O 1
ATOM 562 N N . LYS A 1 101 ? 1.534 23.125 24.777 1.00 50.07 80 LYS A N 1
ATOM 563 C CA . LYS A 1 101 ? 0.651 22.185 24.084 1.00 50.25 80 LYS A CA 1
ATOM 564 C C . LYS A 1 101 ? 0.125 22.723 22.750 1.00 50.27 80 LYS A C 1
ATOM 565 O O . LYS A 1 101 ? 0.332 22.092 21.722 1.00 50.58 80 LYS A O 1
ATOM 567 N N . THR A 1 102 ? -0.548 23.882 22.781 1.00 50.33 81 THR A N 1
ATOM 568 C CA . THR A 1 102 ? -1.131 24.515 21.578 1.00 50.08 81 THR A CA 1
ATOM 569 C C . THR A 1 102 ? -0.137 24.665 20.421 1.00 49.38 81 THR A C 1
ATOM 570 O O . THR A 1 102 ? 0.967 25.187 20.603 1.00 49.26 81 THR A O 1
ATOM 574 N N . VAL A 1 103 ? -0.529 24.214 19.231 1.00 48.13 82 VAL A N 1
ATOM 575 C CA . VAL A 1 103 ? 0.284 24.485 18.043 1.00 47.19 82 VAL A CA 1
ATOM 576 C C . VAL A 1 103 ? 0.203 25.989 17.765 1.00 45.56 82 VAL A C 1
ATOM 577 O O . VAL A 1 103 ? -0.891 26.553 17.741 1.00 46.64 82 VAL A O 1
ATOM 581 N N . PHE A 1 104 ? 1.348 26.646 17.610 1.00 43.49 83 PHE A N 1
ATOM 582 C CA . PHE A 1 104 ? 1.336 28.069 17.308 1.00 40.74 83 PHE A CA 1
ATOM 583 C C . PHE A 1 104 ? 0.959 28.288 15.853 1.00 40.07 83 PHE A C 1
ATOM 584 O O . PHE A 1 104 ? 1.493 27.604 14.964 1.00 40.27 83 PHE A O 1
ATOM 592 N N . PRO A 1 105 ? 0.056 29.253 15.592 1.00 39.07 84 PRO A N 1
ATOM 593 C CA . PRO A 1 105 ? -0.197 29.715 14.213 1.00 37.83 84 PRO A CA 1
ATOM 594 C C . PRO A 1 105 ? 1.016 30.462 13.649 1.00 36.64 84 PRO A C 1
ATOM 595 O O . PRO A 1 105 ? 1.961 30.753 14.395 1.00 36.27 84 PRO A O 1
ATOM 599 N N . LYS A 1 106 ? 1.004 30.758 12.349 1.00 35.26 85 LYS A N 1
ATOM 600 C CA . LYS A 1 106 ? 2.004 31.661 11.791 1.00 33.86 85 LYS A CA 1
ATOM 601 C C . LYS A 1 106 ? 1.684 33.024 12.399 1.00 32.86 85 LYS A C 1
ATOM 602 O O . LYS A 1 106 ? 0.507 33.408 12.516 1.00 33.11 85 LYS A O 1
ATOM 604 N N . PHE A 1 107 ? 2.715 33.715 12.860 1.00 30.10 86 PHE A N 1
ATOM 605 C CA . PHE A 1 107 ? 2.541 35.020 13.462 1.00 28.37 86 PHE A CA 1
ATOM 606 C C . PHE A 1 107 ? 3.796 35.838 13.177 1.00 27.58 86 PHE A C 1
ATOM 607 O O . PHE A 1 107 ? 4.876 35.293 12.874 1.00 27.36 86 PHE A O 1
ATOM 615 N N . ASP A 1 108 ? 3.645 37.145 13.261 1.00 25.46 87 ASP A N 1
ATOM 616 C CA . ASP A 1 108 ? 4.731 38.077 13.048 1.00 25.44 87 ASP A CA 1
ATOM 617 C C . ASP A 1 108 ? 5.316 38.571 14.353 1.00 25.08 87 ASP A C 1
ATOM 618 O O . ASP A 1 108 ? 6.527 38.725 14.476 1.00 26.00 87 ASP A O 1
ATOM 623 N N . VAL A 1 109 ? 4.452 38.822 15.324 1.00 24.42 88 VAL A N 1
ATOM 624 C CA . VAL A 1 109 ? 4.858 39.412 16.597 1.00 24.62 88 VAL A CA 1
ATOM 625 C C . VAL A 1 109 ? 4.196 38.625 17.706 1.00 25.12 88 VAL A C 1
ATOM 626 O O . VAL A 1 109 ? 2.983 38.367 17.645 1.00 24.33 88 VAL A O 1
ATOM 630 N N . CYS A 1 110 ? 4.982 38.264 18.729 1.00 26.02 89 CYS A N 1
ATOM 631 C CA . CYS A 1 110 ? 4.465 37.557 19.902 1.00 26.18 89 CYS A CA 1
ATOM 632 C C . CYS A 1 110 ? 4.536 38.460 21.135 1.00 26.47 89 CYS A C 1
ATOM 633 O O . CYS A 1 110 ? 5.523 39.153 21.346 1.00 25.12 89 CYS A O 1
ATOM 636 N N . THR A 1 111 ? 3.494 38.444 21.955 1.00 27.13 90 THR A N 1
ATOM 637 C CA . THR A 1 111 ? 3.602 39.023 23.297 1.00 28.35 90 THR A CA 1
ATOM 638 C C . THR A 1 111 ? 3.073 37.991 24.305 1.00 28.63 90 THR A C 1
ATOM 639 O O . THR A 1 111 ? 2.122 37.257 24.013 1.00 28.44 90 THR A O 1
ATOM 643 N N . ALA A 1 112 ? 3.715 37.887 25.460 1.00 28.66 91 ALA A N 1
ATOM 644 C CA . ALA A 1 112 ? 3.329 36.863 26.438 1.00 29.58 91 ALA A CA 1
ATOM 645 C C . ALA A 1 112 ? 3.662 37.304 27.830 1.00 30.70 91 ALA A C 1
ATOM 646 O O . ALA A 1 112 ? 4.689 37.941 28.049 1.00 28.78 91 ALA A O 1
ATOM 648 N N . ASN A 1 113 ? 2.809 36.917 28.773 1.00 32.97 92 ASN A N 1
ATOM 649 C CA . ASN A 1 113 ? 3.205 36.830 30.182 1.00 35.13 92 ASN A CA 1
ATOM 650 C C . ASN A 1 113 ? 3.375 35.337 30.533 1.00 36.20 92 ASN A C 1
ATOM 651 O O . ASN A 1 113 ? 2.400 34.555 30.548 1.00 36.33 92 ASN A O 1
ATOM 656 N N . ILE A 1 114 ? 4.620 34.934 30.790 1.00 37.12 93 ILE A N 1
ATOM 657 C CA . ILE A 1 114 ? 4.938 33.507 30.899 1.00 38.17 93 ILE A CA 1
ATOM 658 C C . ILE A 1 114 ? 5.034 32.993 32.346 1.00 38.80 93 ILE A C 1
ATOM 659 O O . ILE A 1 114 ? 5.846 33.502 33.111 1.00 38.93 93 ILE A O 1
ATOM 664 N N . PRO A 1 115 ? 4.225 31.958 32.698 1.00 39.43 94 PRO A N 1
ATOM 665 C CA . PRO A 1 115 ? 4.363 31.285 33.997 1.00 39.67 94 PRO A CA 1
ATOM 666 C C . PRO A 1 115 ? 5.775 30.743 34.131 1.00 39.59 94 PRO A C 1
ATOM 667 O O . PRO A 1 115 ? 6.322 30.168 33.190 1.00 39.64 94 PRO A O 1
ATOM 671 N N . TYR A 1 116 ? 6.373 30.954 35.287 1.00 40.45 95 TYR A N 1
ATOM 672 C CA . TYR A 1 116 ? 7.754 30.558 35.521 1.00 40.86 95 TYR A CA 1
ATOM 673 C C . TYR A 1 116 ? 8.097 29.088 35.168 1.00 40.60 95 TYR A C 1
ATOM 674 O O . TYR A 1 116 ? 9.139 28.816 34.559 1.00 40.82 95 TYR A O 1
ATOM 683 N N . LYS A 1 117 ? 7.218 28.156 35.539 1.00 40.37 96 LYS A N 1
ATOM 684 C CA . LYS A 1 117 ? 7.420 26.713 35.287 1.00 39.98 96 LYS A CA 1
ATOM 685 C C . LYS A 1 117 ? 7.544 26.319 33.808 1.00 40.04 96 LYS A C 1
ATOM 686 O O . LYS A 1 117 ? 8.188 25.312 33.475 1.00 40.45 96 LYS A O 1
ATOM 688 N N . ILE A 1 118 ? 6.942 27.102 32.914 1.00 39.29 97 ILE A N 1
ATOM 689 C CA . ILE A 1 118 ? 7.108 26.852 31.482 1.00 38.75 97 ILE A CA 1
ATOM 690 C C . ILE A 1 118 ? 8.016 27.863 30.770 1.00 37.24 97 ILE A C 1
ATOM 691 O O . ILE A 1 118 ? 7.968 27.968 29.546 1.00 36.30 97 ILE A O 1
ATOM 696 N N . SER A 1 119 ? 8.872 28.576 31.509 1.00 35.86 98 SER A N 1
ATOM 697 C CA . SER A 1 119 ? 9.725 29.597 30.873 1.00 34.88 98 SER A CA 1
ATOM 698 C C . SER A 1 119 ? 10.722 29.031 29.880 1.00 34.42 98 SER A C 1
ATOM 699 O O . SER A 1 119 ? 10.780 29.466 28.725 1.00 33.09 98 SER A O 1
ATOM 702 N N . SER A 1 120 ? 11.515 28.061 30.326 1.00 33.89 99 SER A N 1
ATOM 703 C CA . SER A 1 120 ? 12.471 27.422 29.445 1.00 34.52 99 SER A CA 1
ATOM 704 C C . SER A 1 120 ? 11.798 26.708 28.255 1.00 33.74 99 SER A C 1
ATOM 705 O O . SER A 1 120 ? 12.260 26.877 27.104 1.00 33.35 99 SER A O 1
ATOM 708 N N . PRO A 1 121 ? 10.719 25.922 28.512 1.00 33.12 100 PRO A N 1
ATOM 709 C CA . PRO A 1 121 ? 9.973 25.321 27.397 1.00 32.85 100 PRO A CA 1
ATOM 710 C C . PRO A 1 121 ? 9.475 26.359 26.370 1.00 31.99 100 PRO A C 1
ATOM 711 O O . PRO A 1 121 ? 9.492 26.086 25.165 1.00 30.77 100 PRO A O 1
ATOM 715 N N . LEU A 1 122 ? 9.019 27.512 26.846 1.00 31.37 101 LEU A N 1
ATOM 716 C CA . LEU A 1 122 ? 8.576 28.566 25.929 1.00 31.69 101 LEU A CA 1
ATOM 717 C C . LEU A 1 122 ? 9.718 29.049 25.021 1.00 31.29 101 LEU A C 1
ATOM 718 O O . LEU A 1 122 ? 9.544 29.161 23.812 1.00 30.85 101 LEU A O 1
ATOM 723 N N . ILE A 1 123 ? 10.873 29.356 25.614 1.00 30.88 102 ILE A N 1
ATOM 724 C CA . ILE A 1 123 ? 12.043 29.761 24.857 1.00 30.05 102 ILE A CA 1
ATOM 725 C C . ILE A 1 123 ? 12.423 28.739 23.783 1.00 30.24 102 ILE A C 1
ATOM 726 O O . ILE A 1 123 ? 12.665 29.113 22.646 1.00 29.95 102 ILE A O 1
ATOM 731 N N . PHE A 1 124 ? 12.495 27.455 24.147 1.00 29.23 103 PHE A N 1
ATOM 732 C CA . PHE A 1 124 ? 12.829 26.403 23.185 1.00 28.81 103 PHE A CA 1
ATOM 733 C C . PHE A 1 124 ? 11.771 26.294 22.067 1.00 27.75 103 PHE A C 1
ATOM 734 O O . PHE A 1 124 ? 12.100 26.063 20.893 1.00 28.45 103 PHE A O 1
ATOM 736 N N . LYS A 1 125 ? 10.506 26.462 22.433 1.00 27.54 104 LYS A N 1
ATOM 737 C CA . LYS A 1 125 ? 9.430 26.482 21.434 1.00 27.57 104 LYS A CA 1
ATOM 738 C C . LYS A 1 125 ? 9.605 27.625 20.442 1.00 27.94 104 LYS A C 1
ATOM 739 O O . LYS A 1 125 ? 9.469 27.422 19.226 1.00 27.47 104 LYS A O 1
ATOM 745 N N . LEU A 1 126 ? 9.891 28.817 20.957 1.00 26.58 105 LEU A N 1
ATOM 746 C CA . LEU A 1 126 ? 10.115 29.959 20.066 1.00 27.21 105 LEU A CA 1
ATOM 747 C C . LEU A 1 126 ? 11.329 29.775 19.130 1.00 27.51 105 LEU A C 1
ATOM 748 O O . LEU A 1 126 ? 11.223 30.061 17.946 1.00 27.26 105 LEU A O 1
ATOM 753 N N . ILE A 1 127 ? 12.461 29.263 19.638 1.00 27.64 106 ILE A N 1
ATOM 754 C CA . ILE A 1 127 ? 13.636 28.979 18.767 1.00 28.38 106 ILE A CA 1
ATOM 755 C C . ILE A 1 127 ? 13.314 28.001 17.610 1.00 29.16 106 ILE A C 1
ATOM 756 O O . ILE A 1 127 ? 13.787 28.162 16.471 1.00 29.53 106 ILE A O 1
ATOM 761 N N . SER A 1 128 ? 12.481 27.014 17.902 1.00 29.11 107 SER A N 1
ATOM 762 C CA . SER A 1 128 ? 12.167 25.988 16.945 1.00 30.31 107 SER A CA 1
ATOM 763 C C . SER A 1 128 ? 10.962 26.338 16.039 1.00 30.06 107 SER A C 1
ATOM 764 O O . SER A 1 128 ? 10.753 25.658 15.040 1.00 29.50 107 SER A O 1
ATOM 767 N N . HIS A 1 129 ? 10.223 27.409 16.370 1.00 29.40 108 HIS A N 1
ATOM 768 C CA . HIS A 1 129 ? 9.059 27.856 15.593 1.00 30.12 108 HIS A CA 1
ATOM 769 C C . HIS A 1 129 ? 9.385 28.274 14.141 1.00 29.79 108 HIS A C 1
ATOM 770 O O . HIS A 1 129 ? 10.380 28.978 13.886 1.00 29.55 108 HIS A O 1
ATOM 777 N N . ARG A 1 130 ? 8.527 27.837 13.211 1.00 30.88 109 ARG A N 1
ATOM 778 C CA . ARG A 1 130 ? 8.647 28.154 11.790 1.00 31.42 109 ARG A CA 1
ATOM 779 C C . ARG A 1 130 ? 7.282 28.608 11.240 1.00 31.39 109 ARG A C 1
ATOM 780 O O . ARG A 1 130 ? 6.249 28.075 11.648 1.00 32.61 109 ARG A O 1
ATOM 788 N N . PRO A 1 131 ? 7.266 29.619 10.357 1.00 31.30 110 PRO A N 1
ATOM 789 C CA . PRO A 1 131 ? 8.366 30.461 9.867 1.00 31.19 110 PRO A CA 1
ATOM 790 C C . PRO A 1 131 ? 8.861 31.454 10.923 1.00 30.68 110 PRO A C 1
ATOM 791 O O . PRO A 1 131 ? 8.189 31.675 11.923 1.00 30.44 110 PRO A O 1
ATOM 795 N N . LEU A 1 132 ? 10.015 32.066 10.676 1.00 30.83 111 LEU A N 1
ATOM 796 C CA . LEU A 1 132 ? 10.609 32.966 11.657 1.00 31.12 111 LEU A CA 1
ATOM 797 C C . LEU A 1 132 ? 9.682 34.150 11.849 1.00 30.63 111 LEU A C 1
ATOM 798 O O . LEU A 1 132 ? 8.995 34.572 10.917 1.00 30.40 111 LEU A O 1
ATOM 803 N N . PHE A 1 133 ? 9.648 34.658 13.073 1.00 30.64 112 PHE A N 1
ATOM 804 C CA . PHE A 1 133 ? 8.784 35.773 13.440 1.00 29.14 112 PHE A CA 1
ATOM 805 C C . PHE A 1 133 ? 9.645 37.029 13.550 1.00 28.46 112 PHE A C 1
ATOM 806 O O . PHE A 1 133 ? 10.883 36.942 13.518 1.00 27.64 112 PHE A O 1
ATOM 814 N N . LYS A 1 134 ? 9.007 38.201 13.609 1.00 27.13 113 LYS A N 1
ATOM 815 C CA . LYS A 1 134 ? 9.754 39.459 13.548 1.00 26.95 113 LYS A CA 1
ATOM 816 C C . LYS A 1 134 ? 10.282 39.841 14.929 1.00 25.70 113 LYS A C 1
ATOM 817 O O . LYS A 1 134 ? 11.410 40.340 15.069 1.00 24.91 113 LYS A O 1
ATOM 823 N N . CYS A 1 135 ? 9.420 39.703 15.937 1.00 25.16 114 CYS A N 1
ATOM 824 C CA . CYS A 1 135 ? 9.825 40.008 17.303 1.00 25.57 114 CYS A CA 1
ATOM 825 C C . CYS A 1 135 ? 8.889 39.462 18.356 1.00 23.96 114 CYS A C 1
ATOM 826 O O . CYS A 1 135 ? 7.756 39.140 18.073 1.00 22.49 114 CYS A O 1
ATOM 829 N N . ALA A 1 136 ? 9.393 39.330 19.575 1.00 22.83 115 ALA A N 1
ATOM 830 C CA . ALA A 1 136 ? 8.597 38.842 20.690 1.00 22.42 115 ALA A CA 1
ATOM 831 C C . ALA A 1 136 ? 8.881 39.744 21.886 1.00 21.74 115 ALA A C 1
ATOM 832 O O . ALA A 1 136 ? 10.026 40.059 22.138 1.00 22.91 115 ALA A O 1
ATOM 834 N N . VAL A 1 137 ? 7.848 40.177 22.592 1.00 21.77 116 VAL A N 1
ATOM 835 C CA . VAL A 1 137 ? 8.004 40.989 23.802 1.00 20.70 116 VAL A CA 1
ATOM 836 C C . VAL A 1 137 ? 7.443 40.103 24.930 1.00 20.57 116 VAL A C 1
ATOM 837 O O . VAL A 1 137 ? 6.255 39.753 24.941 1.00 19.53 116 VAL A O 1
ATOM 841 N N . LEU A 1 138 ? 8.326 39.678 25.833 1.00 20.18 117 LEU A N 1
ATOM 842 C CA . LEU A 1 138 ? 8.010 38.586 26.768 1.00 21.02 117 LEU A CA 1
ATOM 843 C C . LEU A 1 138 ? 8.251 39.024 28.209 1.00 21.37 117 LEU A C 1
ATOM 844 O O . LEU A 1 138 ? 9.308 39.568 28.511 1.00 21.97 117 LEU A O 1
ATOM 849 N N . MET A 1 139 ? 7.293 38.761 29.091 1.00 22.69 118 MET A N 1
ATOM 850 C CA . MET A 1 139 ? 7.501 39.029 30.512 1.00 25.64 118 MET A CA 1
ATOM 851 C C . MET A 1 139 ? 7.809 37.729 31.266 1.00 24.88 118 MET A C 1
ATOM 852 O O . MET A 1 139 ? 7.101 36.727 31.123 1.00 25.55 118 MET A O 1
ATOM 857 N N . PHE A 1 140 ? 8.921 37.741 31.992 1.00 26.07 119 PHE A N 1
ATOM 858 C CA . PHE A 1 140 ? 9.366 36.581 32.773 1.00 27.04 119 PHE A CA 1
ATOM 859 C C . PHE A 1 140 ? 9.627 36.984 34.217 1.00 27.98 119 PHE A C 1
ATOM 860 O O . PHE A 1 140 ? 9.994 38.117 34.508 1.00 28.18 119 PHE A O 1
ATOM 868 N N . GLN A 1 141 ? 9.509 36.030 35.129 1.00 29.63 120 GLN A N 1
ATOM 869 C CA . GLN A 1 141 ? 10.010 36.238 36.487 1.00 31.86 120 GLN A CA 1
ATOM 870 C C . GLN A 1 141 ? 11.474 36.717 36.430 1.00 32.19 120 GLN A C 1
ATOM 871 O O . GLN A 1 141 ? 12.234 36.268 35.561 1.00 32.35 120 GLN A O 1
ATOM 877 N N . LYS A 1 142 ? 11.861 37.648 37.318 1.00 32.01 121 LYS A N 1
ATOM 878 C CA . LYS A 1 142 ? 13.135 38.373 37.225 1.00 33.61 121 LYS A CA 1
ATOM 879 C C . LYS A 1 142 ? 14.374 37.484 37.068 1.00 33.59 121 LYS A C 1
ATOM 880 O O . LYS A 1 142 ? 15.295 37.809 36.310 1.00 33.89 121 LYS A O 1
ATOM 886 N N . GLU A 1 143 ? 14.376 36.386 37.811 1.00 33.95 122 GLU A N 1
ATOM 887 C CA . GLU A 1 143 ? 15.541 35.501 37.937 1.00 34.22 122 GLU A CA 1
ATOM 888 C C . GLU A 1 143 ? 15.801 34.846 36.561 1.00 32.77 122 GLU A C 1
ATOM 889 O O . GLU A 1 143 ? 16.958 34.792 36.088 1.00 33.07 122 GLU A O 1
ATOM 895 N N . PHE A 1 144 ? 14.719 34.417 35.903 1.00 30.91 123 PHE A N 1
ATOM 896 C CA . PHE A 1 144 ? 14.831 33.799 34.577 1.00 28.84 123 PHE A CA 1
ATOM 897 C C . PHE A 1 144 ? 15.299 34.806 33.539 1.00 27.51 123 PHE A C 1
ATOM 898 O O . PHE A 1 144 ? 16.195 34.526 32.767 1.00 25.90 123 PHE A O 1
ATOM 906 N N . ALA A 1 145 ? 14.678 35.984 33.516 1.00 25.95 124 ALA A N 1
ATOM 907 C CA . ALA A 1 145 ? 15.136 37.052 32.636 1.00 27.19 124 ALA A CA 1
ATOM 908 C C . ALA A 1 145 ? 16.596 37.440 32.857 1.00 27.15 124 ALA A C 1
ATOM 909 O O . ALA A 1 145 ? 17.277 37.737 31.892 1.00 26.73 124 ALA A O 1
ATOM 911 N N . GLU A 1 146 ? 17.081 37.450 34.110 1.00 28.14 125 GLU A N 1
ATOM 912 C CA . GLU A 1 146 ? 18.494 37.833 34.360 1.00 29.95 125 GLU A CA 1
ATOM 913 C C . GLU A 1 146 ? 19.440 36.834 33.660 1.00 27.93 125 GLU A C 1
ATOM 914 O O . GLU A 1 146 ? 20.460 37.220 33.127 1.00 27.21 125 GLU A O 1
ATOM 920 N N . ARG A 1 147 ? 19.066 35.556 33.681 1.00 27.88 126 ARG A N 1
ATOM 921 C CA . ARG A 1 147 ? 19.787 34.484 32.951 1.00 27.75 126 ARG A CA 1
ATOM 922 C C . ARG A 1 147 ? 19.831 34.671 31.422 1.00 26.90 126 ARG A C 1
ATOM 923 O O . ARG A 1 147 ? 20.854 34.490 30.785 1.00 25.78 126 ARG A O 1
ATOM 931 N N . MET A 1 148 ? 18.699 35.052 30.827 1.00 25.72 127 MET A N 1
ATOM 932 C CA . MET A 1 148 ? 18.666 35.261 29.398 1.00 25.90 127 MET A CA 1
ATOM 933 C C . MET A 1 148 ? 19.552 36.457 29.081 1.00 24.28 127 MET A C 1
ATOM 934 O O . MET A 1 148 ? 20.126 36.529 28.024 1.00 23.46 127 MET A O 1
ATOM 939 N N . LEU A 1 149 ? 19.618 37.413 30.010 1.00 23.09 128 LEU A N 1
ATOM 940 C CA . LEU A 1 149 ? 20.339 38.664 29.808 1.00 24.14 128 LEU A CA 1
ATOM 941 C C . LEU A 1 149 ? 21.783 38.588 30.350 1.00 24.19 128 LEU A C 1
ATOM 942 O O . LEU A 1 149 ? 22.520 39.561 30.318 1.00 25.28 128 LEU A O 1
ATOM 947 N N . ALA A 1 150 ? 22.170 37.438 30.858 1.00 24.42 129 ALA A N 1
ATOM 948 C CA . ALA A 1 150 ? 23.500 37.311 31.501 1.00 24.10 129 ALA A CA 1
ATOM 949 C C . ALA A 1 150 ? 24.723 37.731 30.682 1.00 24.35 129 ALA A C 1
ATOM 950 O O . ALA A 1 150 ? 24.799 37.564 29.434 1.00 24.45 129 ALA A O 1
ATOM 952 N N . ASN A 1 151 ? 25.702 38.319 31.378 1.00 23.37 130 ASN A N 1
ATOM 953 C CA . ASN A 1 151 ? 26.967 38.680 30.732 1.00 23.83 130 ASN A CA 1
ATOM 954 C C . ASN A 1 151 ? 27.936 37.499 30.672 1.00 22.26 130 ASN A C 1
ATOM 955 O O . ASN A 1 151 ? 27.975 36.655 31.567 1.00 19.99 130 ASN A O 1
ATOM 960 N N . VAL A 1 152 ? 28.729 37.470 29.608 1.00 21.94 131 VAL A N 1
ATOM 961 C CA . VAL A 1 152 ? 29.721 36.395 29.419 1.00 20.90 131 VAL A CA 1
ATOM 962 C C . VAL A 1 152 ? 30.714 36.423 30.592 1.00 20.29 131 VAL A C 1
ATOM 963 O O . VAL A 1 152 ? 31.179 37.493 30.997 1.00 20.06 131 VAL A O 1
ATOM 967 N N . GLY A 1 153 ? 30.979 35.264 31.169 1.00 19.75 132 GLY A N 1
ATOM 968 C CA . GLY A 1 153 ? 31.939 35.178 32.263 1.00 19.54 132 GLY A CA 1
ATOM 969 C C . GLY A 1 153 ? 31.322 35.341 33.658 1.00 19.14 132 GLY A C 1
ATOM 970 O O . GLY A 1 153 ? 31.964 34.960 34.637 1.00 18.79 132 GLY A O 1
ATOM 971 N N . ASP A 1 154 ? 30.094 35.869 33.760 1.00 18.65 133 ASP A N 1
ATOM 972 C CA . ASP A 1 154 ? 29.337 35.908 35.065 1.00 18.90 133 ASP A CA 1
ATOM 973 C C . ASP A 1 154 ? 28.850 34.524 35.426 1.00 20.01 133 ASP A C 1
ATOM 974 O O . ASP A 1 154 ? 28.612 33.689 34.531 1.00 19.06 133 ASP A O 1
ATOM 979 N N . SER A 1 155 ? 28.726 34.225 36.730 1.00 18.46 134 SER A N 1
ATOM 980 C CA . SER A 1 155 ? 28.403 32.861 37.136 1.00 19.60 134 SER A CA 1
ATOM 981 C C . SER A 1 155 ? 26.991 32.423 36.761 1.00 19.20 134 SER A C 1
ATOM 982 O O . SER A 1 155 ? 26.711 31.226 36.767 1.00 19.27 134 SER A O 1
ATOM 985 N N . ASN A 1 156 ? 26.119 33.371 36.445 1.00 19.54 135 ASN A N 1
ATOM 986 C CA . ASN A 1 156 ? 24.726 32.997 36.013 1.00 21.06 135 ASN A CA 1
ATOM 987 C C . ASN A 1 156 ? 24.630 32.876 34.472 1.00 20.56 135 ASN A C 1
ATOM 988 O O . ASN A 1 156 ? 23.538 32.706 33.911 1.00 22.53 135 ASN A O 1
ATOM 993 N N . TYR A 1 157 ? 25.759 32.941 33.792 1.00 20.70 136 TYR A N 1
ATOM 994 C CA . TYR A 1 157 ? 25.796 32.789 32.308 1.00 19.81 136 TYR A CA 1
ATOM 995 C C . TYR A 1 157 ? 25.752 31.300 31.995 1.00 20.43 136 TYR A C 1
ATOM 996 O O . TYR A 1 157 ? 26.501 30.537 32.573 1.00 18.23 136 TYR A O 1
ATOM 1005 N N . SER A 1 158 ? 24.842 30.877 31.105 1.00 20.06 137 SER A N 1
ATOM 1006 C CA . SER A 1 158 ? 24.536 29.441 30.987 1.00 20.02 137 SER A CA 1
ATOM 1007 C C . SER A 1 158 ? 24.234 29.033 29.534 1.00 18.86 137 SER A C 1
ATOM 1008 O O . SER A 1 158 ? 24.267 29.890 28.616 1.00 16.95 137 SER A O 1
ATOM 1011 N N . ARG A 1 159 ? 23.965 27.745 29.351 1.00 18.63 138 ARG A N 1
ATOM 1012 C CA . ARG A 1 159 ? 23.564 27.212 28.029 1.00 19.04 138 ARG A CA 1
ATOM 1013 C C . ARG A 1 159 ? 22.321 27.965 27.529 1.00 19.93 138 ARG A C 1
ATOM 1014 O O . ARG A 1 159 ? 22.262 28.346 26.366 1.00 20.31 138 ARG A O 1
ATOM 1022 N N . LEU A 1 160 ? 21.370 28.245 28.421 1.00 21.11 139 LEU A N 1
ATOM 1023 C CA . LEU A 1 160 ? 20.189 29.050 28.043 1.00 22.63 139 LEU A CA 1
ATOM 1024 C C . LEU A 1 160 ? 20.589 30.346 27.399 1.00 21.63 139 LEU A C 1
ATOM 1025 O O . LEU A 1 160 ? 20.090 30.708 26.309 1.00 21.49 139 LEU A O 1
ATOM 1030 N N . THR A 1 161 ? 21.482 31.078 28.075 1.00 20.99 140 THR A N 1
ATOM 1031 C CA . THR A 1 161 ? 21.956 32.355 27.589 1.00 19.59 140 THR A CA 1
ATOM 1032 C C . THR A 1 161 ? 22.551 32.283 26.210 1.00 20.63 140 THR A C 1
ATOM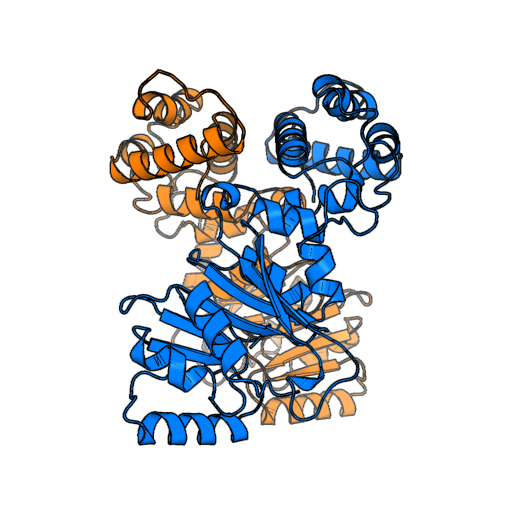 1033 O O . THR A 1 161 ? 22.245 33.133 25.354 1.00 20.24 140 THR A O 1
ATOM 1037 N N . ILE A 1 162 ? 23.412 31.300 25.972 1.00 20.21 141 ILE A N 1
ATOM 1038 C CA . ILE A 1 162 ? 24.049 31.231 24.664 1.00 21.80 141 ILE A CA 1
ATOM 1039 C C . ILE A 1 162 ? 23.035 30.833 23.571 1.00 19.83 141 ILE A C 1
ATOM 1040 O O . ILE A 1 162 ? 23.073 31.404 22.485 1.00 20.91 141 ILE A O 1
ATOM 1045 N N . ASN A 1 163 ? 22.140 29.901 23.875 1.00 20.76 142 ASN A N 1
ATOM 1046 C CA . ASN A 1 163 ? 21.017 29.556 22.957 1.00 21.43 142 ASN A CA 1
ATOM 1047 C C . ASN A 1 163 ? 20.235 30.757 22.504 1.00 22.75 142 ASN A C 1
ATOM 1048 O O . ASN A 1 163 ? 20.067 31.005 21.282 1.00 23.23 142 ASN A O 1
ATOM 1053 N N . VAL A 1 164 ? 19.826 31.564 23.475 1.00 21.69 143 VAL A N 1
ATOM 1054 C CA . VAL A 1 164 ? 19.101 32.811 23.192 1.00 22.25 143 VAL A CA 1
ATOM 1055 C C . VAL A 1 164 ? 19.904 33.764 22.304 1.00 22.52 143 VAL A C 1
ATOM 1056 O O . VAL A 1 164 ? 19.362 34.334 21.311 1.00 23.05 143 VAL A O 1
ATOM 1060 N N . LYS A 1 165 ? 21.183 33.941 22.634 1.00 21.86 144 LYS A N 1
ATOM 1061 C CA . LYS A 1 165 ? 22.036 34.870 21.941 1.00 23.66 144 LYS A CA 1
ATOM 1062 C C . LYS A 1 165 ? 22.295 34.402 20.492 1.00 22.45 144 LYS A C 1
ATOM 1063 O O . LYS A 1 165 ? 22.480 35.231 19.588 1.00 22.50 144 LYS A O 1
ATOM 1069 N N . LEU A 1 166 ? 22.332 33.092 20.293 1.00 22.16 145 LEU A N 1
ATOM 1070 C CA . LEU A 1 166 ? 22.575 32.576 18.954 1.00 22.41 145 LEU A CA 1
ATOM 1071 C C . LEU A 1 166 ? 21.392 32.923 18.075 1.00 22.72 145 LEU A C 1
ATOM 1072 O O . LEU A 1 166 ? 21.578 33.404 16.963 1.00 24.98 145 LEU A O 1
ATOM 1077 N N . PHE A 1 167 ? 20.192 32.693 18.579 1.00 23.77 146 PHE A N 1
ATOM 1078 C CA . PHE A 1 167 ? 19.007 32.826 17.758 1.00 25.58 146 PHE A CA 1
ATOM 1079 C C . PHE A 1 167 ? 18.413 34.236 17.648 1.00 25.66 146 PHE A C 1
ATOM 1080 O O . PHE A 1 167 ? 17.747 34.554 16.644 1.00 25.73 146 PHE A O 1
ATOM 1088 N N A CYS A 1 168 ? 18.693 35.080 18.641 0.50 25.14 147 CYS A N 1
ATOM 1089 N N B CYS A 1 168 ? 18.671 35.093 18.634 0.50 25.14 147 CYS A N 1
ATOM 1090 C CA A CYS A 1 168 ? 18.098 36.405 18.715 0.50 26.10 147 CYS A CA 1
ATOM 1091 C CA B CYS A 1 168 ? 18.085 36.426 18.625 0.50 26.14 147 CYS A CA 1
ATOM 1092 C C A CYS A 1 168 ? 19.061 37.496 19.200 0.50 26.05 147 CYS A C 1
ATOM 1093 C C B CYS A 1 168 ? 18.913 37.480 19.347 0.50 25.99 147 CYS A C 1
ATOM 1094 O O A CYS A 1 168 ? 20.160 37.216 19.677 0.50 26.34 147 CYS A O 1
ATOM 1095 O O B CYS A 1 168 ? 19.764 37.153 20.176 0.50 26.14 147 CYS A O 1
ATOM 1100 N N . LYS A 1 169 ? 18.646 38.743 19.031 1.00 26.53 148 LYS A N 1
ATOM 1101 C CA . LYS A 1 169 ? 19.159 39.849 19.821 1.00 27.02 148 LYS A CA 1
ATOM 1102 C C . LYS A 1 169 ? 18.134 39.989 20.941 1.00 27.71 148 LYS A C 1
ATOM 1103 O O . LYS A 1 169 ? 16.916 40.123 20.683 1.00 26.91 148 LYS A O 1
ATOM 1109 N N . VAL A 1 170 ? 18.637 39.936 22.171 1.00 28.28 149 VAL A N 1
ATOM 1110 C CA . VAL A 1 170 ? 17.835 40.019 23.381 1.00 28.99 149 VAL A CA 1
ATOM 1111 C C . VAL A 1 170 ? 18.133 41.333 24.095 1.00 29.13 149 VAL A C 1
ATOM 1112 O O . VAL A 1 170 ? 19.297 41.630 24.391 1.00 27.85 149 VAL A O 1
ATOM 1116 N N . THR A 1 171 ? 17.085 42.112 24.360 1.00 28.29 150 THR A N 1
ATOM 1117 C CA . THR A 1 171 ? 17.242 43.344 25.120 1.00 29.16 150 THR A CA 1
ATOM 1118 C C . THR A 1 171 ? 16.201 43.450 26.229 1.00 28.47 150 THR A C 1
ATOM 1119 O O . THR A 1 171 ? 15.120 42.893 26.115 1.00 27.27 150 THR A O 1
ATOM 1123 N N . LYS A 1 172 ? 16.546 44.173 27.301 1.00 28.26 151 LYS A N 1
ATOM 1124 C CA . LYS A 1 172 ? 15.634 44.429 28.390 1.00 27.89 151 LYS A CA 1
ATOM 1125 C C . LYS A 1 172 ? 14.737 45.610 28.024 1.00 27.90 151 LYS A C 1
ATOM 1126 O O . LYS A 1 172 ? 15.219 46.671 27.607 1.00 28.34 151 LYS A O 1
ATOM 1132 N N . VAL A 1 173 ? 13.437 45.417 28.172 1.00 26.80 152 VAL A N 1
ATOM 1133 C CA . VAL A 1 173 ? 12.470 46.470 27.895 1.00 26.84 152 VAL A CA 1
ATOM 1134 C C . VAL A 1 173 ? 12.276 47.272 29.189 1.00 27.28 152 VAL A C 1
ATOM 1135 O O . VAL A 1 173 ? 12.453 48.487 29.189 1.00 28.35 152 VAL A O 1
ATOM 1139 N N . CYS A 1 174 ? 11.968 46.579 30.288 1.00 27.22 153 CYS A N 1
ATOM 1140 C CA . CYS A 1 174 ? 11.778 47.217 31.593 1.00 28.87 153 CYS A CA 1
ATOM 1141 C C . CYS A 1 174 ? 11.639 46.221 32.748 1.00 29.10 153 CYS A C 1
ATOM 1142 O O . CYS A 1 174 ? 11.500 45.001 32.553 1.00 28.75 153 CYS A O 1
ATOM 1145 N N . ASN A 1 175 ? 11.689 46.760 33.965 1.00 29.22 154 ASN A N 1
ATOM 1146 C CA . ASN A 1 175 ? 11.370 46.014 35.154 1.00 29.77 154 ASN A CA 1
ATOM 1147 C C . ASN A 1 175 ? 9.891 46.114 35.421 1.00 29.85 154 ASN A C 1
ATOM 1148 O O . ASN A 1 175 ? 9.252 47.100 35.060 1.00 30.47 154 ASN A O 1
ATOM 1153 N N . VAL A 1 176 ? 9.335 45.079 36.029 1.00 29.60 155 VAL A N 1
ATOM 1154 C CA . VAL A 1 176 ? 7.946 45.118 36.440 1.00 29.53 155 VAL A CA 1
ATOM 1155 C C . VAL A 1 176 ? 7.879 44.701 37.900 1.00 29.51 155 VAL A C 1
ATOM 1156 O O . VAL A 1 176 ? 7.979 43.499 38.211 1.00 29.90 155 VAL A O 1
ATOM 1160 N N . ASN A 1 177 ? 7.691 45.671 38.795 1.00 28.72 156 ASN A N 1
ATOM 1161 C CA . ASN A 1 177 ? 7.591 45.380 40.212 1.00 29.50 156 ASN A CA 1
ATOM 1162 C C . ASN A 1 177 ? 6.361 44.563 40.541 1.00 29.32 156 ASN A C 1
ATOM 1163 O O . ASN A 1 177 ? 5.332 44.684 39.862 1.00 28.40 156 ASN A O 1
ATOM 1168 N N . ARG A 1 178 ? 6.443 43.759 41.601 1.00 27.90 157 ARG A N 1
ATOM 1169 C CA . ARG A 1 178 ? 5.287 42.983 42.061 1.00 27.71 157 ARG A CA 1
ATOM 1170 C C . ARG A 1 178 ? 4.015 43.830 42.318 1.00 26.39 157 ARG A C 1
ATOM 1171 O O . ARG A 1 178 ? 2.897 43.321 42.198 1.00 25.59 157 ARG A O 1
ATOM 1179 N N . SER A 1 179 ? 4.175 45.107 42.694 1.00 26.64 158 SER A N 1
ATOM 1180 C CA . SER A 1 179 ? 2.979 45.974 42.982 1.00 27.09 158 SER A CA 1
ATOM 1181 C C . SER A 1 179 ? 2.137 46.247 41.725 1.00 26.21 158 SER A C 1
ATOM 1182 O O . SER A 1 179 ? 0.975 46.693 41.805 1.00 24.39 158 SER A O 1
ATOM 1185 N N . SER A 1 180 ? 2.751 45.992 40.563 1.00 25.74 159 SER A N 1
ATOM 1186 C CA . SER A 1 180 ? 2.077 46.158 39.248 1.00 26.76 159 SER A CA 1
ATOM 1187 C C . SER A 1 180 ? 1.094 45.019 38.946 1.00 26.61 159 SER A C 1
ATOM 1188 O O . SER A 1 180 ? 0.438 45.033 37.907 1.00 27.07 159 SER A O 1
ATOM 1191 N N . PHE A 1 181 ? 0.983 44.046 39.847 1.00 27.40 160 PHE A N 1
ATOM 1192 C CA . PHE A 1 181 ? 0.075 42.893 39.639 1.00 29.69 160 PHE A CA 1
ATOM 1193 C C . PHE A 1 181 ? -1.103 42.902 40.621 1.00 31.61 160 PHE A C 1
ATOM 1194 O O . PHE A 1 181 ? -0.946 43.290 41.785 1.00 31.04 160 PHE A O 1
ATOM 1202 N N . ASN A 1 182 ? -2.268 42.466 40.139 1.00 34.55 161 ASN A N 1
ATOM 1203 C CA . ASN A 1 182 ? -3.473 42.297 40.942 1.00 36.92 161 ASN A CA 1
ATOM 1204 C C . ASN A 1 182 ? -3.829 40.796 41.043 1.00 38.26 161 ASN A C 1
ATOM 1205 O O . ASN A 1 182 ? -4.186 40.168 40.030 1.00 39.43 161 ASN A O 1
ATOM 1210 N N . PRO A 1 183 ? -3.661 40.194 42.233 1.00 39.11 162 PRO A N 1
ATOM 1211 C CA . PRO A 1 183 ? -3.016 40.750 43.414 1.00 39.34 162 PRO A CA 1
ATOM 1212 C C . PRO A 1 183 ? -1.498 40.575 43.307 1.00 39.59 162 PRO A C 1
ATOM 1213 O O . PRO A 1 183 ? -1.037 39.770 42.482 1.00 39.10 162 PRO A O 1
ATOM 1217 N N . PRO A 1 184 ? -0.718 41.341 44.107 1.00 39.75 163 PRO A N 1
ATOM 1218 C CA . PRO A 1 184 ? 0.737 41.235 44.019 1.00 39.58 163 PRO A CA 1
ATOM 1219 C C . PRO A 1 184 ? 1.257 39.855 44.384 1.00 40.13 163 PRO A C 1
ATOM 1220 O O . PRO A 1 184 ? 0.789 39.269 45.380 1.00 39.90 163 PRO A O 1
ATOM 1224 N N . PRO A 1 185 ? 2.215 39.336 43.581 1.00 40.51 164 PRO A N 1
ATOM 1225 C CA . PRO A 1 185 ? 2.965 38.124 43.875 1.00 40.76 164 PRO A CA 1
ATOM 1226 C C . PRO A 1 185 ? 4.113 38.387 44.842 1.00 41.26 164 PRO A C 1
ATOM 1227 O O . PRO A 1 185 ? 4.339 39.538 45.257 1.00 40.93 164 PRO A O 1
ATOM 1231 N N . LYS A 1 186 ? 4.842 37.328 45.189 1.00 41.14 165 LYS A N 1
ATOM 1232 C CA . LYS A 1 186 ? 5.994 37.448 46.066 1.00 41.59 165 LYS A CA 1
ATOM 1233 C C . LYS A 1 186 ? 7.274 37.373 45.237 1.00 41.14 165 LYS A C 1
ATOM 1234 O O . LYS A 1 186 ? 8.292 36.836 45.689 1.00 41.83 165 LYS A O 1
ATOM 1240 N N . VAL A 1 187 ? 7.186 37.882 44.006 1.00 39.90 166 VAL A N 1
ATOM 1241 C CA . VAL A 1 187 ? 8.261 37.868 43.002 1.00 38.67 166 VAL A CA 1
ATOM 1242 C C . VAL A 1 187 ? 8.079 39.008 41.964 1.00 37.28 166 VAL A C 1
ATOM 1243 O O . VAL A 1 187 ? 6.952 39.403 41.630 1.00 37.19 166 VAL A O 1
ATOM 1247 N N . ASP A 1 188 ? 9.199 39.534 41.488 1.00 35.40 167 ASP A N 1
ATOM 1248 C CA . ASP A 1 188 ? 9.215 40.614 40.510 1.00 34.20 167 ASP A CA 1
ATOM 1249 C C . ASP A 1 188 ? 9.527 40.095 39.127 1.00 32.61 167 ASP A C 1
ATOM 1250 O O . ASP A 1 188 ? 10.033 38.982 38.994 1.00 30.80 167 ASP A O 1
ATOM 1255 N N . SER A 1 189 ? 9.221 40.901 38.107 1.00 30.89 168 SER A N 1
ATOM 1256 C CA . SER A 1 189 ? 9.324 40.439 36.708 1.00 28.96 168 SER A CA 1
ATOM 1257 C C . SER A 1 189 ? 10.120 41.403 35.850 1.00 27.20 168 SER A C 1
ATOM 1258 O O . SER A 1 189 ? 10.483 42.492 36.287 1.00 26.46 168 SER A O 1
ATOM 1261 N N . VAL A 1 190 ? 10.396 40.983 34.617 1.00 25.51 169 VAL A N 1
ATOM 1262 C CA . VAL A 1 190 ? 11.182 41.755 33.679 1.00 24.62 169 VAL A CA 1
ATOM 1263 C C . VAL A 1 190 ? 10.592 41.452 32.300 1.00 23.83 169 VAL A C 1
ATOM 1264 O O . VAL A 1 190 ? 10.239 40.313 32.023 1.00 24.04 169 VAL A O 1
ATOM 1268 N N . ILE A 1 191 ? 10.482 42.484 31.476 1.00 22.35 170 ILE A N 1
ATOM 1269 C CA . ILE A 1 191 ? 10.070 42.327 30.087 1.00 21.93 170 ILE A CA 1
ATOM 1270 C C . ILE A 1 191 ? 11.283 42.445 29.204 1.00 21.36 170 ILE A C 1
ATOM 1271 O O . ILE A 1 191 ? 12.071 43.401 29.324 1.00 22.58 170 ILE A O 1
ATOM 1276 N N . VAL A 1 192 ? 11.430 41.465 28.324 1.00 21.41 171 VAL A N 1
ATOM 1277 C CA . VAL A 1 192 ? 12.556 41.408 27.382 1.00 21.78 171 VAL A CA 1
ATOM 1278 C C . VAL A 1 192 ? 11.997 41.380 25.961 1.00 22.48 171 VAL A C 1
ATOM 1279 O O . VAL A 1 192 ? 10.815 41.002 25.760 1.00 23.02 171 VAL A O 1
ATOM 1283 N N . LYS A 1 193 ? 12.818 41.813 25.014 1.00 22.66 172 LYS A N 1
ATOM 1284 C CA . LYS A 1 193 ? 12.498 41.775 23.587 1.00 24.98 172 LYS A CA 1
ATOM 1285 C C . LYS A 1 193 ? 13.494 40.901 22.869 1.00 24.41 172 LYS A C 1
ATOM 1286 O O . LYS A 1 193 ? 14.698 40.969 23.145 1.00 24.48 172 LYS A O 1
ATOM 1292 N N . LEU A 1 194 ? 12.972 40.039 22.004 1.00 24.33 173 LEU A N 1
ATOM 1293 C CA . LEU A 1 194 ? 13.765 39.135 21.182 1.00 24.58 173 LEU A CA 1
ATOM 1294 C C . LEU A 1 194 ? 13.508 39.479 19.724 1.00 24.97 173 LEU A C 1
ATOM 1295 O O . LEU A 1 194 ? 12.339 39.484 19.296 1.00 24.71 173 LEU A O 1
ATOM 1300 N N . ILE A 1 195 ? 14.589 39.746 18.992 1.00 24.38 174 ILE A N 1
ATOM 1301 C CA . ILE A 1 195 ? 14.555 39.854 17.543 1.00 25.88 174 ILE A CA 1
ATOM 1302 C C . ILE A 1 195 ? 15.399 38.742 16.892 1.00 26.11 174 ILE A C 1
ATOM 1303 O O . ILE A 1 195 ? 16.615 38.831 16.897 1.00 26.22 174 ILE A O 1
ATOM 1308 N N . PRO A 1 196 ? 14.745 37.723 16.304 1.00 27.15 175 PRO A N 1
ATOM 1309 C CA . PRO A 1 196 ? 15.362 36.573 15.646 1.00 27.48 175 PRO A CA 1
ATOM 1310 C C . PRO A 1 196 ? 16.354 36.967 14.574 1.00 28.27 175 PRO A C 1
ATOM 1311 O O . PRO A 1 196 ? 16.085 37.893 13.793 1.00 27.86 175 PRO A O 1
ATOM 1315 N N . LYS A 1 197 ? 17.502 36.288 14.554 1.00 28.66 176 LYS A N 1
ATOM 1316 C CA . LYS A 1 197 ? 18.526 36.507 13.532 1.00 29.55 176 LYS A CA 1
ATOM 1317 C C . LYS A 1 197 ? 18.381 35.406 12.481 1.00 30.63 176 LYS A C 1
ATOM 1318 O O . LYS A 1 197 ? 18.672 34.233 12.758 1.00 30.96 176 LYS A O 1
ATOM 1324 N N . GLU A 1 198 ? 17.989 35.774 11.263 1.00 30.15 177 GLU A N 1
ATOM 1325 C CA . GLU A 1 198 ? 17.681 34.763 10.239 1.00 30.64 177 GLU A CA 1
ATOM 1326 C C . GLU A 1 198 ? 18.751 33.685 10.028 1.00 29.77 177 GLU A C 1
ATOM 1327 O O . GLU A 1 198 ? 18.435 32.480 9.938 1.00 29.55 177 GLU A O 1
ATOM 1330 N N . SER A 1 199 ? 20.000 34.120 9.906 1.00 30.29 178 SER A N 1
ATOM 1331 C CA . SER A 1 199 ? 21.090 33.215 9.453 1.00 32.12 178 SER A CA 1
ATOM 1332 C C . SER A 1 199 ? 21.501 32.186 10.502 1.00 31.93 178 SER A C 1
ATOM 1333 O O . SER A 1 199 ? 22.163 31.192 10.208 1.00 32.60 178 SER A O 1
ATOM 1336 N N . SER A 1 200 ? 21.088 32.420 11.732 1.00 30.89 179 SER A N 1
ATOM 1337 C CA . SER A 1 200 ? 21.407 31.513 12.798 1.00 30.51 179 SER A CA 1
ATOM 1338 C C . SER A 1 200 ? 20.588 30.236 12.682 1.00 30.05 179 SER A C 1
ATOM 1339 O O . SER A 1 200 ? 20.979 29.177 13.191 1.00 29.45 179 SER A O 1
ATOM 1342 N N . PHE A 1 201 ? 19.451 30.339 12.008 1.00 28.74 180 PHE A N 1
ATOM 1343 C CA . PHE A 1 201 ? 18.639 29.176 11.793 1.00 27.92 180 PHE A CA 1
ATOM 1344 C C . PHE A 1 201 ? 19.204 28.140 10.797 1.00 26.92 180 PHE A C 1
ATOM 1345 O O . PHE A 1 201 ? 18.648 27.075 10.638 1.00 26.78 180 PHE A O 1
ATOM 1353 N N . LEU A 1 202 ? 20.353 28.432 10.213 1.00 24.36 181 LEU A N 1
ATOM 1354 C CA . LEU A 1 202 ? 21.108 27.420 9.481 1.00 25.72 181 LEU A CA 1
ATOM 1355 C C . LEU A 1 202 ? 21.758 26.375 10.431 1.00 25.71 181 LEU A C 1
ATOM 1356 O O . LEU A 1 202 ? 22.049 25.226 10.031 1.00 26.22 181 LEU A O 1
ATOM 1361 N N . THR A 1 203 ? 21.886 26.736 11.708 1.00 24.15 182 THR A N 1
ATOM 1362 C CA . THR A 1 203 ? 22.477 25.827 12.713 1.00 23.47 182 THR A CA 1
ATOM 1363 C C . THR A 1 203 ? 21.594 24.616 13.013 1.00 23.18 182 THR A C 1
ATOM 1364 O O . THR A 1 203 ? 20.391 24.756 13.173 1.00 24.03 182 THR A O 1
ATOM 1368 N N . ASN A 1 204 ? 22.187 23.429 13.073 1.00 22.88 183 ASN A N 1
ATOM 1369 C CA . ASN A 1 204 ? 21.479 22.238 13.470 1.00 22.70 183 ASN A CA 1
ATOM 1370 C C . ASN A 1 204 ? 21.316 22.271 14.977 1.00 23.54 183 ASN A C 1
ATOM 1371 O O . ASN A 1 204 ? 22.291 22.040 15.733 1.00 21.42 183 ASN A O 1
ATOM 1376 N N . PHE A 1 205 ? 20.115 22.640 15.415 1.00 23.37 184 PHE A N 1
ATOM 1377 C CA . PHE A 1 205 ? 19.878 22.884 16.838 1.00 25.43 184 PHE A CA 1
ATOM 1378 C C . PHE A 1 205 ? 20.115 21.681 17.745 1.00 24.95 184 PHE A C 1
ATOM 1379 O O . PHE A 1 205 ? 20.613 21.863 18.864 1.00 24.86 184 PHE A O 1
ATOM 1387 N N . ASP A 1 206 ? 19.778 20.475 17.274 1.00 23.81 185 ASP A N 1
ATOM 1388 C CA . ASP A 1 206 ? 20.051 19.236 18.013 1.00 25.76 185 ASP A CA 1
ATOM 1389 C C . ASP A 1 206 ? 21.537 19.079 18.359 1.00 23.85 185 ASP A C 1
ATOM 1390 O O . ASP A 1 206 ? 21.886 18.780 19.506 1.00 22.62 185 ASP A O 1
ATOM 1395 N N . GLU A 1 207 ? 22.408 19.316 17.387 1.00 22.54 186 GLU A N 1
ATOM 1396 C CA . GLU A 1 207 ? 23.840 19.150 17.628 1.00 21.51 186 GLU A CA 1
ATOM 1397 C C . GLU A 1 207 ? 24.420 20.315 18.448 1.00 21.22 186 GLU A C 1
ATOM 1398 O O . GLU A 1 207 ? 25.305 20.098 19.271 1.00 21.83 186 GLU A O 1
ATOM 1404 N N . TRP A 1 208 ? 23.983 21.536 18.156 1.00 20.23 187 TRP A N 1
ATOM 1405 C CA . TRP A 1 208 ? 24.386 22.738 18.915 1.00 20.50 187 TRP A CA 1
ATOM 1406 C C . TRP A 1 208 ? 24.066 22.574 20.386 1.00 19.29 187 TRP A C 1
ATOM 1407 O O . TRP A 1 208 ? 24.920 22.745 21.234 1.00 17.96 187 TRP A O 1
ATOM 1418 N N . ASP A 1 209 ? 22.825 22.217 20.687 1.00 19.77 188 ASP A N 1
ATOM 1419 C CA . ASP A 1 209 ? 22.403 22.089 22.069 1.00 20.26 188 ASP A CA 1
ATOM 1420 C C . ASP A 1 209 ? 23.146 20.939 22.777 1.00 19.46 188 ASP A C 1
ATOM 1421 O O . ASP A 1 209 ? 23.440 21.027 23.977 1.00 19.22 188 ASP A O 1
ATOM 1426 N N A ASN A 1 210 ? 23.457 19.866 22.057 0.50 18.68 189 ASN A N 1
ATOM 1427 N N B ASN A 1 210 ? 23.453 19.874 22.034 0.50 19.09 189 ASN A N 1
ATOM 1428 C CA A ASN A 1 210 ? 24.169 18.760 22.706 0.50 18.54 189 ASN A CA 1
ATOM 1429 C CA B ASN A 1 210 ? 24.157 18.707 22.595 0.50 19.43 189 ASN A CA 1
ATOM 1430 C C A ASN A 1 210 ? 25.623 19.092 22.994 0.50 18.43 189 ASN A C 1
ATOM 1431 C C B ASN A 1 210 ? 25.608 19.047 22.948 0.50 18.89 189 ASN A C 1
ATOM 1432 O O A ASN A 1 210 ? 26.161 18.696 24.045 0.50 18.16 189 ASN A O 1
ATOM 1433 O O B ASN A 1 210 ? 26.121 18.625 24.003 0.50 18.71 189 ASN A O 1
ATOM 1442 N N . LEU A 1 211 ? 26.246 19.812 22.073 1.00 17.65 190 LEU A N 1
ATOM 1443 C CA . LEU A 1 211 ? 27.620 20.326 22.278 1.00 17.97 190 LEU A CA 1
ATOM 1444 C C . LEU A 1 211 ? 27.642 21.251 23.502 1.00 18.29 190 LEU A C 1
ATOM 1445 O O . LEU A 1 211 ? 28.528 21.145 24.367 1.00 17.82 190 LEU A O 1
ATOM 1450 N N . LEU A 1 212 ? 26.669 22.146 23.582 1.00 17.53 191 LEU A N 1
ATOM 1451 C CA . LEU A 1 212 ? 26.570 23.021 24.767 1.00 18.66 191 LEU A CA 1
ATOM 1452 C C . LEU A 1 212 ? 26.348 22.276 26.061 1.00 18.74 191 LEU A C 1
ATOM 1453 O O . LEU A 1 212 ? 26.895 22.677 27.080 1.00 20.20 191 LEU A O 1
ATOM 1458 N N . ARG A 1 213 ? 25.542 21.220 26.050 1.00 19.44 192 ARG A N 1
ATOM 1459 C CA . ARG A 1 213 ? 25.342 20.399 27.259 1.00 21.13 192 ARG A CA 1
ATOM 1460 C C . ARG A 1 213 ? 26.643 19.720 27.731 1.00 21.34 192 ARG A C 1
ATOM 1461 O O . ARG A 1 213 ? 26.930 19.674 28.945 1.00 20.78 192 ARG A O 1
ATOM 1469 N N . ILE A 1 214 ? 27.453 19.251 26.791 1.00 20.42 193 ILE A N 1
ATOM 1470 C CA . ILE A 1 214 ? 28.748 18.695 27.147 1.00 22.21 193 ILE A CA 1
ATOM 1471 C C . ILE A 1 214 ? 29.627 19.742 27.824 1.00 21.78 193 ILE A C 1
ATOM 1472 O O . ILE A 1 214 ? 30.186 19.493 28.907 1.00 23.05 193 ILE A O 1
ATOM 1477 N N . CYS A 1 215 ? 29.748 20.890 27.183 1.00 20.18 194 CYS A N 1
ATOM 1478 C CA . CYS A 1 215 ? 30.620 21.964 27.634 1.00 21.65 194 CYS A CA 1
ATOM 1479 C C . CYS A 1 215 ? 30.134 22.624 28.926 1.00 21.29 194 CYS A C 1
ATOM 1480 O O . CYS A 1 215 ? 30.955 22.930 29.796 1.00 21.23 194 CYS A O 1
ATOM 1483 N N . PHE A 1 216 ? 28.824 22.818 29.059 1.00 19.67 195 PHE A N 1
ATOM 1484 C CA . PHE A 1 216 ? 28.283 23.498 30.244 1.00 20.75 195 PHE A CA 1
ATOM 1485 C C . PHE A 1 216 ? 28.063 22.605 31.430 1.00 21.65 195 PHE A C 1
ATOM 1486 O O . PHE A 1 216 ? 27.681 23.078 32.469 1.00 23.89 195 PHE A O 1
ATOM 1494 N N A SER A 1 217 ? 28.332 21.308 31.283 0.50 22.47 196 SER A N 1
ATOM 1495 N N B SER A 1 217 ? 28.312 21.307 31.251 0.50 22.50 196 SER A N 1
ATOM 1496 C CA A SER A 1 217 ? 28.263 20.381 32.406 0.50 22.73 196 SER A CA 1
ATOM 1497 C CA B SER A 1 217 ? 28.326 20.336 32.333 0.50 22.87 196 SER A CA 1
ATOM 1498 C C A SER A 1 217 ? 29.226 20.763 33.537 0.50 22.98 196 SER A C 1
ATOM 1499 C C B SER A 1 217 ? 29.170 20.861 33.498 0.50 23.08 196 SER A C 1
ATOM 1500 O O A SER A 1 217 ? 28.951 20.510 34.710 0.50 22.59 196 SER A O 1
ATOM 1501 O O B SER A 1 217 ? 28.744 20.832 34.652 0.50 23.11 196 SER A O 1
ATOM 1506 N N . ARG A 1 218 ? 30.378 21.312 33.169 1.00 22.91 197 ARG A N 1
ATOM 1507 C CA . ARG A 1 218 ? 31.334 21.851 34.148 1.00 23.55 197 ARG A CA 1
ATOM 1508 C C . ARG A 1 218 ? 31.834 23.124 33.498 1.00 21.46 197 ARG A C 1
ATOM 1509 O O . ARG A 1 218 ? 32.890 23.141 32.894 1.00 20.29 197 ARG A O 1
ATOM 1517 N N . LYS A 1 219 ? 31.041 24.200 33.621 1.00 20.17 198 LYS A N 1
ATOM 1518 C CA . LYS A 1 219 ? 31.253 25.391 32.778 1.00 19.26 198 LYS A CA 1
ATOM 1519 C C . LYS A 1 219 ? 32.501 26.229 33.113 1.00 19.04 198 LYS A C 1
ATOM 1520 O O . LYS A 1 219 ? 32.991 26.992 32.287 1.00 17.78 198 LYS A O 1
ATOM 1526 N N . ARG A 1 220 ? 33.042 26.056 34.324 1.00 19.27 199 ARG A N 1
ATOM 1527 C CA . ARG A 1 220 ? 34.341 26.696 34.649 1.00 19.70 199 ARG A CA 1
ATOM 1528 C C . ARG A 1 220 ? 35.593 25.800 34.465 1.00 20.53 199 ARG A C 1
ATOM 1529 O O . ARG A 1 220 ? 36.710 26.197 34.834 1.00 20.06 199 ARG A O 1
ATOM 1537 N N . LYS A 1 221 ? 35.413 24.591 33.910 1.00 19.86 200 LYS A N 1
ATOM 1538 C CA . LYS A 1 221 ? 36.574 23.724 33.574 1.00 20.23 200 LYS A CA 1
ATOM 1539 C C . LYS A 1 221 ? 37.031 24.069 32.171 1.00 20.89 200 LYS A C 1
ATOM 1540 O O . LYS A 1 221 ? 36.195 24.519 31.348 1.00 20.26 200 LYS A O 1
ATOM 1544 N N . THR A 1 222 ? 38.323 23.895 31.865 1.00 18.86 201 THR A N 1
ATOM 1545 C CA . THR A 1 222 ? 38.780 24.159 30.499 1.00 19.22 201 THR A CA 1
ATOM 1546 C C . THR A 1 222 ? 38.231 23.088 29.496 1.00 18.56 201 THR A C 1
ATOM 1547 O O . THR A 1 222 ? 37.844 21.975 29.892 1.00 17.37 201 THR A O 1
ATOM 1551 N N . LEU A 1 223 ? 38.169 23.450 28.216 1.00 18.17 202 LEU A N 1
ATOM 1552 C CA . LEU A 1 223 ? 37.638 22.535 27.196 1.00 19.01 202 LEU A CA 1
ATOM 1553 C C . LEU A 1 223 ? 38.519 21.292 27.086 1.00 20.00 202 LEU A C 1
ATOM 1554 O O . LEU A 1 223 ? 38.012 20.195 26.869 1.00 20.11 202 LEU A O 1
ATOM 1559 N N . HIS A 1 224 ? 39.837 21.459 27.244 1.00 21.49 203 HIS A N 1
ATOM 1560 C CA . HIS A 1 224 ? 40.704 20.277 27.329 1.00 22.14 203 HIS A CA 1
ATOM 1561 C C . HIS A 1 224 ? 40.258 19.307 28.428 1.00 21.90 203 HIS A C 1
ATOM 1562 O O . HIS A 1 224 ? 40.097 18.130 28.179 1.00 21.58 203 HIS A O 1
ATOM 1569 N N . ALA A 1 225 ? 39.968 19.812 29.630 1.00 21.05 204 ALA A N 1
ATOM 1570 C CA . ALA A 1 225 ? 39.518 18.968 30.745 1.00 21.00 204 ALA A CA 1
ATOM 1571 C C . ALA A 1 225 ? 38.169 18.297 30.489 1.00 21.23 204 ALA A C 1
ATOM 1572 O O . ALA A 1 225 ? 37.930 17.187 30.946 1.00 21.65 204 ALA A O 1
ATOM 1574 N N . ILE A 1 226 ? 37.281 18.996 29.787 1.00 20.86 205 ILE A N 1
ATOM 1575 C CA . ILE A 1 226 ? 35.957 18.446 29.403 1.00 20.85 205 ILE A CA 1
ATOM 1576 C C . ILE A 1 226 ? 36.128 17.295 28.416 1.00 19.40 205 ILE A C 1
ATOM 1577 O O . ILE A 1 226 ? 35.623 16.198 28.636 1.00 20.73 205 ILE A O 1
ATOM 1582 N N . PHE A 1 227 ? 36.845 17.553 27.334 1.00 20.19 206 PHE A N 1
ATOM 1583 C CA . PHE A 1 227 ? 36.934 16.595 26.210 1.00 21.47 206 PHE A CA 1
ATOM 1584 C C . PHE A 1 227 ? 37.901 15.439 26.460 1.00 22.32 206 PHE A C 1
ATOM 1585 O O . PHE A 1 227 ? 37.829 14.401 25.769 1.00 24.04 206 PHE A O 1
ATOM 1593 N N . LYS A 1 228 ? 38.807 15.578 27.424 1.00 22.98 207 LYS A N 1
ATOM 1594 C CA . LYS A 1 228 ? 39.739 14.460 27.686 1.00 23.08 207 LYS A CA 1
ATOM 1595 C C . LYS A 1 228 ? 39.094 13.348 28.491 1.00 23.71 207 LYS A C 1
ATOM 1596 O O . LYS A 1 228 ? 39.661 12.262 28.616 1.00 23.67 207 LYS A O 1
ATOM 1602 N N . ARG A 1 229 ? 37.921 13.605 29.059 1.00 22.93 208 ARG A N 1
ATOM 1603 C CA . ARG A 1 229 ? 37.271 12.596 29.890 1.00 24.60 208 ARG A CA 1
ATOM 1604 C C . ARG A 1 229 ? 36.928 11.381 29.034 1.00 23.84 208 ARG A C 1
ATOM 1605 O O . ARG A 1 229 ? 36.429 11.534 27.924 1.00 21.92 208 ARG A O 1
ATOM 1613 N N . ASN A 1 230 ? 37.203 10.194 29.567 1.00 23.20 209 ASN A N 1
ATOM 1614 C CA . ASN A 1 230 ? 37.071 8.947 28.816 1.00 24.23 209 ASN A CA 1
ATOM 1615 C C . ASN A 1 230 ? 35.638 8.724 28.368 1.00 23.99 209 ASN A C 1
ATOM 1616 O O . ASN A 1 230 ? 35.409 8.255 27.242 1.00 24.56 209 ASN A O 1
ATOM 1621 N N . ALA A 1 231 ? 34.683 9.058 29.219 1.00 22.93 210 ALA A N 1
ATOM 1622 C CA . ALA A 1 231 ? 33.256 8.883 28.867 1.00 24.06 210 ALA A CA 1
ATOM 1623 C C . ALA A 1 231 ? 32.821 9.757 27.681 1.00 22.89 210 ALA A C 1
ATOM 1624 O O . ALA A 1 231 ? 32.050 9.305 26.834 1.00 24.48 210 ALA A O 1
ATOM 1626 N N . VAL A 1 232 ? 33.377 10.964 27.587 1.00 21.62 211 VAL A N 1
ATOM 1627 C CA . VAL A 1 232 ? 33.081 11.900 26.489 1.00 21.25 211 VAL A CA 1
ATOM 1628 C C . VAL A 1 232 ? 33.734 11.369 25.235 1.00 19.74 211 VAL A C 1
ATOM 1629 O O . VAL A 1 232 ? 33.086 11.290 24.207 1.00 18.93 211 VAL A O 1
ATOM 1633 N N . LEU A 1 233 ? 35.022 11.015 25.317 1.00 19.31 212 LEU A N 1
ATOM 1634 C CA . LEU A 1 233 ? 35.721 10.431 24.160 1.00 18.41 212 LEU A CA 1
ATOM 1635 C C . LEU A 1 233 ? 35.053 9.153 23.622 1.00 20.00 212 LEU A C 1
ATOM 1636 O O . LEU A 1 233 ? 35.018 8.934 22.394 1.00 18.57 212 LEU A O 1
ATOM 1641 N N . ASN A 1 234 ? 34.538 8.304 24.523 1.00 20.30 213 ASN A N 1
ATOM 1642 C CA . ASN A 1 234 ? 33.914 7.047 24.097 1.00 21.14 213 ASN A CA 1
ATOM 1643 C C . ASN A 1 234 ? 32.621 7.360 23.353 1.00 22.01 213 ASN A C 1
ATOM 1644 O O . ASN A 1 234 ? 32.349 6.775 22.262 1.00 22.31 213 ASN A O 1
ATOM 1649 N N . MET A 1 235 ? 31.816 8.252 23.928 1.00 21.92 214 MET A N 1
ATOM 1650 C CA . MET A 1 235 ? 30.592 8.672 23.246 1.00 25.92 214 MET A CA 1
ATOM 1651 C C . MET A 1 235 ? 30.895 9.262 21.878 1.00 22.91 214 MET A C 1
ATOM 1652 O O . MET A 1 235 ? 30.230 8.921 20.910 1.00 23.97 214 MET A O 1
ATOM 1657 N N . LEU A 1 236 ? 31.873 10.164 21.791 1.00 22.54 215 LEU A N 1
ATOM 1658 C CA . LEU A 1 236 ? 32.164 10.830 20.522 1.00 22.21 215 LEU A CA 1
ATOM 1659 C C . LEU A 1 236 ? 32.740 9.848 19.491 1.00 22.34 215 LEU A C 1
ATOM 1660 O O . LEU A 1 236 ? 32.370 9.889 18.308 1.00 20.30 215 LEU A O 1
ATOM 1665 N N . GLU A 1 237 ? 33.602 8.931 19.931 1.00 22.02 216 GLU A N 1
ATOM 1666 C CA . GLU A 1 237 ? 34.182 7.963 19.009 1.00 22.44 216 GLU A CA 1
ATOM 1667 C C . GLU A 1 237 ? 33.124 7.015 18.422 1.00 23.36 216 GLU A C 1
ATOM 1668 O O . GLU A 1 237 ? 33.217 6.673 17.220 1.00 22.71 216 GLU A O 1
ATOM 1674 N N . HIS A 1 238 ? 32.184 6.584 19.254 1.00 23.69 217 HIS A N 1
ATOM 1675 C CA . HIS A 1 238 ? 31.023 5.795 18.793 1.00 25.96 217 HIS A CA 1
ATOM 1676 C C . HIS A 1 238 ? 30.264 6.498 17.665 1.00 25.88 217 HIS A C 1
ATOM 1677 O O . HIS A 1 238 ? 29.973 5.883 16.629 1.00 25.54 217 HIS A O 1
ATOM 1684 N N . ASN A 1 239 ? 29.938 7.764 17.894 1.00 24.05 218 ASN A N 1
ATOM 1685 C CA . ASN A 1 239 ? 29.264 8.602 16.890 1.00 24.52 218 ASN A CA 1
ATOM 1686 C C . ASN A 1 239 ? 30.108 8.781 15.639 1.00 23.88 218 ASN A C 1
ATOM 1687 O O . ASN A 1 239 ? 29.572 8.701 14.514 1.00 24.07 218 ASN A O 1
ATOM 1692 N N . TYR A 1 240 ? 31.414 8.982 15.802 1.00 21.71 219 TYR A N 1
ATOM 1693 C CA . TYR A 1 240 ? 32.320 9.063 14.678 1.00 22.40 219 TYR A CA 1
ATOM 1694 C C . TYR A 1 240 ? 32.357 7.784 13.838 1.00 23.69 219 TYR A C 1
ATOM 1695 O O . TYR A 1 240 ? 32.305 7.840 12.604 1.00 21.48 219 TYR A O 1
ATOM 1704 N N . LYS A 1 241 ? 32.454 6.633 14.484 1.00 23.87 220 LYS A N 1
ATOM 1705 C CA . LYS A 1 241 ? 32.433 5.382 13.697 1.00 26.43 220 LYS A CA 1
ATOM 1706 C C . LYS A 1 241 ? 31.091 5.161 12.976 1.00 25.54 220 LYS A C 1
ATOM 1707 O O . LYS A 1 241 ? 31.077 4.706 11.827 1.00 26.31 220 LYS A O 1
ATOM 1713 N N . ASN A 1 242 ? 29.992 5.482 13.643 1.00 25.51 221 ASN A N 1
ATOM 1714 C CA . ASN A 1 242 ? 28.649 5.421 13.047 1.00 26.92 221 ASN A CA 1
ATOM 1715 C C . ASN A 1 242 ? 28.513 6.310 11.801 1.00 26.76 221 ASN A C 1
ATOM 1716 O O . ASN A 1 242 ? 27.972 5.860 10.782 1.00 24.89 221 ASN A O 1
ATOM 1721 N N . TRP A 1 243 ? 28.991 7.562 11.897 1.00 25.42 222 TRP A N 1
ATOM 1722 C CA . TRP A 1 243 ? 29.028 8.499 10.774 1.00 25.31 222 TRP A CA 1
ATOM 1723 C C . TRP A 1 243 ? 29.814 7.935 9.616 1.00 25.70 222 TRP A C 1
ATOM 1724 O O . TRP A 1 243 ? 29.389 8.005 8.436 1.00 22.54 222 TRP A O 1
ATOM 1735 N N . CYS A 1 244 ? 30.989 7.389 9.948 1.00 25.83 223 CYS A N 1
ATOM 1736 C CA . CYS A 1 244 ? 31.842 6.747 8.952 1.00 27.51 223 CYS A CA 1
ATOM 1737 C C . CYS A 1 244 ? 31.147 5.566 8.232 1.00 28.93 223 CYS A C 1
ATOM 1738 O O . CYS A 1 244 ? 31.277 5.466 6.992 1.00 29.25 223 CYS A O 1
ATOM 1741 N N . THR A 1 245 ? 30.387 4.727 8.947 1.00 31.17 224 THR A N 1
ATOM 1742 C CA . THR A 1 245 ? 29.637 3.646 8.243 1.00 33.75 224 THR A CA 1
ATOM 1743 C C . THR A 1 245 ? 28.580 4.242 7.378 1.00 33.26 224 THR A C 1
ATOM 1744 O O . THR A 1 245 ? 28.509 3.917 6.185 1.00 33.98 224 THR A O 1
ATOM 1748 N N . LEU A 1 246 ? 27.732 5.072 7.995 1.00 32.14 225 LEU A N 1
ATOM 1749 C CA . LEU A 1 246 ? 26.603 5.687 7.306 1.00 31.02 225 LEU A CA 1
ATOM 1750 C C . LEU A 1 246 ? 27.026 6.304 5.994 1.00 31.02 225 LEU A C 1
ATOM 1751 O O . LEU A 1 246 ? 26.331 6.159 4.977 1.00 31.22 225 LEU A O 1
ATOM 1756 N N . ASN A 1 247 ? 28.154 6.992 6.006 1.00 29.01 226 ASN A N 1
ATOM 1757 C CA . ASN A 1 247 ? 28.600 7.675 4.826 1.00 30.02 226 ASN A CA 1
ATOM 1758 C C . ASN A 1 247 ? 29.604 6.867 4.005 1.00 31.25 226 ASN A C 1
ATOM 1759 O O . ASN A 1 247 ? 30.256 7.404 3.121 1.00 31.50 226 ASN A O 1
ATOM 1764 N N . LYS A 1 248 ? 29.691 5.573 4.321 1.00 34.42 227 LYS A N 1
ATOM 1765 C CA . LYS A 1 248 ? 30.629 4.641 3.681 1.00 36.67 227 LYS A CA 1
ATOM 1766 C C . LYS A 1 248 ? 31.997 5.288 3.530 1.00 37.86 227 LYS A C 1
ATOM 1767 O O . LYS A 1 248 ? 32.558 5.394 2.434 1.00 38.65 227 LYS A O 1
ATOM 1773 N N . GLN A 1 249 ? 32.507 5.773 4.659 1.00 38.99 228 GLN A N 1
ATOM 1774 C CA . GLN A 1 249 ? 33.834 6.365 4.745 1.00 39.78 228 GLN A CA 1
ATOM 1775 C C . GLN A 1 249 ? 34.713 5.489 5.627 1.00 39.40 228 GLN A C 1
ATOM 1776 O O . GLN A 1 249 ? 34.206 4.658 6.383 1.00 38.77 228 GLN A O 1
ATOM 1782 N N . VAL A 1 250 ? 36.024 5.674 5.504 1.00 39.69 229 VAL A N 1
ATOM 1783 C CA . VAL A 1 250 ? 36.976 4.913 6.298 1.00 40.08 229 VAL A CA 1
ATOM 1784 C C . VAL A 1 250 ? 37.478 5.787 7.446 1.00 39.07 229 VAL A C 1
ATOM 1785 O O . VAL A 1 250 ? 37.971 6.904 7.207 1.00 39.60 229 VAL A O 1
ATOM 1789 N N . PRO A 1 251 ? 37.314 5.309 8.694 1.00 38.63 230 PRO A N 1
ATOM 1790 C CA . PRO A 1 251 ? 37.765 6.095 9.853 1.00 37.90 230 PRO A CA 1
ATOM 1791 C C . PRO A 1 251 ? 39.241 6.453 9.735 1.00 37.40 230 PRO A C 1
ATOM 1792 O O . PRO A 1 251 ? 40.001 5.722 9.109 1.00 37.90 230 PRO A O 1
ATOM 1796 N N . VAL A 1 252 ? 39.632 7.597 10.282 1.00 35.85 231 VAL A N 1
ATOM 1797 C CA . VAL A 1 252 ? 41.017 8.048 10.230 1.00 34.66 231 VAL A CA 1
ATOM 1798 C C . VAL A 1 252 ? 41.867 6.992 10.973 1.00 34.30 231 VAL A C 1
ATOM 1799 O O . VAL A 1 252 ? 41.429 6.477 12.004 1.00 33.15 231 VAL A O 1
ATOM 1803 N N . ASN A 1 253 ? 43.018 6.611 10.422 1.00 34.50 232 ASN A N 1
ATOM 1804 C CA . ASN A 1 253 ? 43.929 5.746 11.197 1.00 35.44 232 ASN A CA 1
ATOM 1805 C C . ASN A 1 253 ? 44.808 6.583 12.094 1.00 34.44 232 ASN A C 1
ATOM 1806 O O . ASN A 1 253 ? 45.957 6.906 11.772 1.00 34.41 232 ASN A O 1
ATOM 1811 N N . PHE A 1 254 ? 44.231 6.956 13.232 1.00 33.26 233 PHE A N 1
ATOM 1812 C CA . PHE A 1 254 ? 44.877 7.900 14.116 1.00 31.86 233 PHE A CA 1
ATOM 1813 C C . PHE A 1 254 ? 44.147 7.811 15.450 1.00 30.81 233 PHE A C 1
ATOM 1814 O O . PHE A 1 254 ? 42.936 7.538 15.464 1.00 30.54 233 PHE A O 1
ATOM 1822 N N . PRO A 1 255 ? 44.866 8.013 16.580 1.00 29.35 234 PRO A N 1
ATOM 1823 C CA . PRO A 1 255 ? 44.143 7.877 17.859 1.00 28.48 234 PRO A CA 1
ATOM 1824 C C . PRO A 1 255 ? 43.031 8.918 17.993 1.00 26.33 234 PRO A C 1
ATOM 1825 O O . PRO A 1 255 ? 43.273 10.096 17.787 1.00 26.06 234 PRO A O 1
ATOM 1829 N N . PHE A 1 256 ? 41.837 8.466 18.337 1.00 25.47 235 PHE A N 1
ATOM 1830 C CA . PHE A 1 256 ? 40.665 9.376 18.346 1.00 25.14 235 PHE A CA 1
ATOM 1831 C C . PHE A 1 256 ? 40.842 10.485 19.345 1.00 24.32 235 PHE A C 1
ATOM 1832 O O . PHE A 1 256 ? 40.462 11.613 19.082 1.00 25.62 235 PHE A O 1
ATOM 1840 N N . LYS A 1 257 ? 41.374 10.157 20.521 1.00 24.41 236 LYS A N 1
ATOM 1841 C CA . LYS A 1 257 ? 41.622 11.216 21.516 1.00 24.85 236 LYS A CA 1
ATOM 1842 C C . LYS A 1 257 ? 42.409 12.399 20.934 1.00 24.37 236 LYS A C 1
ATOM 1843 O O . LYS A 1 257 ? 42.013 13.561 21.115 1.00 24.43 236 LYS A O 1
ATOM 1849 N N . LYS A 1 258 ? 43.511 12.115 20.218 1.00 24.60 237 LYS A N 1
ATOM 1850 C CA . LYS A 1 258 ? 44.303 13.170 19.556 1.00 25.86 237 LYS A CA 1
ATOM 1851 C C . LYS A 1 258 ? 43.558 13.876 18.403 1.00 25.26 237 LYS A C 1
ATOM 1852 O O . LYS A 1 258 ? 43.628 15.107 18.235 1.00 24.84 237 LYS A O 1
ATOM 1858 N N . TYR A 1 259 ? 42.885 13.075 17.593 1.00 25.69 238 TYR A N 1
ATOM 1859 C CA . TYR A 1 259 ? 41.966 13.548 16.532 1.00 26.60 238 TYR A CA 1
ATOM 1860 C C . TYR A 1 259 ? 40.968 14.604 17.048 1.00 26.56 238 TYR A C 1
ATOM 1861 O O . TYR A 1 259 ? 40.828 15.688 16.478 1.00 27.00 238 TYR A O 1
ATOM 1870 N N . CYS A 1 260 ? 40.284 14.261 18.128 1.00 27.92 239 CYS A N 1
ATOM 1871 C CA . CYS A 1 260 ? 39.282 15.123 18.744 1.00 27.88 239 CYS A CA 1
ATOM 1872 C C . CYS A 1 260 ? 39.935 16.355 19.444 1.00 27.17 239 CYS A C 1
ATOM 1873 O O . CYS A 1 260 ? 39.557 17.500 19.198 1.00 25.61 239 CYS A O 1
ATOM 1876 N N . LEU A 1 261 ? 40.959 16.138 20.265 1.00 27.47 240 LEU A N 1
ATOM 1877 C CA . LEU A 1 261 ? 41.624 17.256 20.983 1.00 26.61 240 LEU A CA 1
ATOM 1878 C C . LEU A 1 261 ? 42.340 18.217 20.059 1.00 26.34 240 LEU A C 1
ATOM 1879 O O . LEU A 1 261 ? 42.489 19.403 20.382 1.00 25.70 240 LEU A O 1
ATOM 1884 N N . ASP A 1 262 ? 42.807 17.708 18.914 1.00 25.20 241 ASP A N 1
ATOM 1885 C CA . ASP A 1 262 ? 43.406 18.556 17.876 1.00 25.52 241 ASP A CA 1
ATOM 1886 C C . ASP A 1 262 ? 42.464 19.690 17.376 1.00 24.45 241 ASP A C 1
ATOM 1887 O O . ASP A 1 262 ? 42.914 20.731 16.892 1.00 23.89 241 ASP A O 1
ATOM 1892 N N . VAL A 1 263 ? 41.155 19.492 17.484 1.00 23.57 242 VAL A N 1
ATOM 1893 C CA . VAL A 1 263 ? 40.206 20.534 17.098 1.00 23.56 242 VAL A CA 1
ATOM 1894 C C . VAL A 1 263 ? 40.393 21.748 18.032 1.00 23.51 242 VAL A C 1
ATOM 1895 O O . VAL A 1 263 ? 40.476 22.884 17.582 1.00 23.04 242 VAL A O 1
ATOM 1899 N N . LEU A 1 264 ? 40.469 21.473 19.334 1.00 23.60 243 LEU A N 1
ATOM 1900 C CA . LEU A 1 264 ? 40.671 22.512 20.365 1.00 24.25 243 LEU A CA 1
ATOM 1901 C C . LEU A 1 264 ? 42.000 23.235 20.134 1.00 25.56 243 LEU A C 1
ATOM 1902 O O . LEU A 1 264 ? 42.076 24.462 20.157 1.00 26.09 243 LEU A O 1
ATOM 1907 N N . GLU A 1 265 ? 43.036 22.443 19.894 1.00 26.35 244 GLU A N 1
ATOM 1908 C CA . GLU A 1 265 ? 44.368 22.923 19.601 1.00 29.38 244 GLU A CA 1
ATOM 1909 C C . GLU A 1 265 ? 44.378 23.846 18.390 1.00 29.77 244 GLU A C 1
ATOM 1910 O O . GLU A 1 265 ? 44.914 24.948 18.469 1.00 30.34 244 GLU A O 1
ATOM 1916 N N . HIS A 1 266 ? 43.735 23.419 17.301 1.00 30.81 245 HIS A N 1
ATOM 1917 C CA . HIS A 1 266 ? 43.639 24.211 16.079 1.00 31.28 245 HIS A CA 1
ATOM 1918 C C . HIS A 1 266 ? 42.991 25.553 16.329 1.00 30.74 245 HIS A C 1
ATOM 1919 O O . HIS A 1 266 ? 43.427 26.556 15.784 1.00 32.05 245 HIS A O 1
ATOM 1926 N N . LEU A 1 267 ? 41.948 25.567 17.151 1.00 29.38 246 LEU A N 1
ATOM 1927 C CA . LEU A 1 267 ? 41.185 26.770 17.413 1.00 29.37 246 LEU A CA 1
ATOM 1928 C C . LEU A 1 267 ? 41.744 27.557 18.598 1.00 30.56 246 LEU A C 1
ATOM 1929 O O . LEU A 1 267 ? 41.191 28.590 18.954 1.00 30.32 246 LEU A O 1
ATOM 1934 N N . ASP A 1 268 ? 42.841 27.081 19.191 1.00 31.67 247 ASP A N 1
ATOM 1935 C CA . ASP A 1 268 ? 43.441 27.753 20.371 1.00 33.33 247 ASP A CA 1
ATOM 1936 C C . ASP A 1 268 ? 42.464 27.820 21.527 1.00 32.29 247 ASP A C 1
ATOM 1937 O O . ASP A 1 268 ? 42.378 28.852 22.216 1.00 33.58 247 ASP A O 1
ATOM 1942 N N . MET A 1 269 ? 41.719 26.744 21.746 1.00 31.16 248 MET A N 1
ATOM 1943 C CA . MET A 1 269 ? 40.657 26.765 22.738 1.00 30.79 248 MET A CA 1
ATOM 1944 C C . MET A 1 269 ? 40.889 25.766 23.877 1.00 28.55 248 MET A C 1
ATOM 1945 O O . MET A 1 269 ? 40.042 25.631 24.752 1.00 26.92 248 MET A O 1
ATOM 1950 N N . CYS A 1 270 ? 42.047 25.097 23.894 1.00 27.26 249 CYS A N 1
ATOM 1951 C CA . CYS A 1 270 ? 42.334 24.064 24.919 1.00 27.54 249 CYS A CA 1
ATOM 1952 C C . CYS A 1 270 ? 42.160 24.573 26.341 1.00 26.49 249 CYS A C 1
ATOM 1953 O O . CYS A 1 270 ? 41.649 23.856 27.200 1.00 25.18 249 CYS A O 1
ATOM 1956 N N . GLU A 1 271 ? 42.613 25.805 26.575 1.00 26.18 250 GLU A N 1
ATOM 1957 C CA . GLU A 1 271 ? 42.656 26.390 27.913 1.00 27.01 250 GLU A CA 1
ATOM 1958 C C . GLU A 1 271 ? 41.517 27.369 28.190 1.00 26.77 250 GLU A C 1
ATOM 1959 O O . GLU A 1 271 ? 41.509 28.002 29.253 1.00 26.65 250 GLU A O 1
ATOM 1965 N N . LYS A 1 272 ? 40.552 27.492 27.260 1.00 26.18 251 LYS A N 1
ATOM 1966 C CA . LYS A 1 272 ? 39.360 28.317 27.484 1.00 24.53 251 LYS A CA 1
ATOM 1967 C C . LYS A 1 272 ? 38.284 27.559 28.248 1.00 23.01 251 LYS A C 1
ATOM 1968 O O . LYS A 1 272 ? 38.181 26.344 28.140 1.00 21.95 251 LYS A O 1
ATOM 1974 N N . ARG A 1 273 ? 37.472 28.288 29.019 1.00 21.41 252 ARG A N 1
ATOM 1975 C CA . ARG A 1 273 ? 36.388 27.707 29.826 1.00 20.41 252 ARG A CA 1
ATOM 1976 C C . ARG A 1 273 ? 35.070 28.159 29.239 1.00 18.59 252 ARG A C 1
ATOM 1977 O O . ARG A 1 273 ? 34.964 29.288 28.765 1.00 17.69 252 ARG A O 1
ATOM 1985 N N . SER A 1 274 ? 34.072 27.278 29.236 1.00 18.84 253 SER A N 1
ATOM 1986 C CA . SER A 1 274 ? 32.847 27.560 28.476 1.00 18.98 253 SER A CA 1
ATOM 1987 C C . SER A 1 274 ? 32.145 28.806 28.955 1.00 18.78 253 SER A C 1
ATOM 1988 O O . SER A 1 274 ? 31.668 29.597 28.159 1.00 19.03 253 SER A O 1
ATOM 1991 N N . ILE A 1 275 ? 32.173 29.035 30.271 1.00 18.37 254 ILE A N 1
ATOM 1992 C CA . ILE A 1 275 ? 31.602 30.254 30.833 1.00 18.07 254 ILE A CA 1
ATOM 1993 C C . ILE A 1 275 ? 32.143 31.553 30.251 1.00 17.25 254 ILE A C 1
ATOM 1994 O O . ILE A 1 275 ? 31.466 32.584 30.310 1.00 18.52 254 ILE A O 1
ATOM 1999 N N . ASN A 1 276 ? 33.357 31.530 29.684 1.00 18.50 255 ASN A N 1
ATOM 2000 C CA . ASN A 1 276 ? 33.964 32.755 29.095 1.00 17.28 255 ASN A CA 1
ATOM 2001 C C . ASN A 1 276 ? 33.825 32.813 27.577 1.00 19.53 255 ASN A C 1
ATOM 2002 O O . ASN A 1 276 ? 34.322 33.724 26.941 1.00 18.43 255 ASN A O 1
ATOM 2007 N N . LEU A 1 277 ? 33.119 31.840 27.010 1.00 19.39 256 LEU A N 1
ATOM 2008 C CA . LEU A 1 277 ? 32.968 31.807 25.549 1.00 21.82 256 LEU A CA 1
ATOM 2009 C C . LEU A 1 277 ? 31.572 32.282 25.093 1.00 22.37 256 LEU A C 1
ATOM 2010 O O . LEU A 1 277 ? 30.580 32.249 25.847 1.00 20.90 256 LEU A O 1
ATOM 2015 N N . ASP A 1 278 ? 31.505 32.779 23.859 1.00 23.06 257 ASP A N 1
ATOM 2016 C CA . ASP A 1 278 ? 30.217 33.228 23.358 1.00 23.95 257 ASP A CA 1
ATOM 2017 C C . ASP A 1 278 ? 29.791 32.391 22.161 1.00 23.57 257 ASP A C 1
ATOM 2018 O O . ASP A 1 278 ? 30.480 31.427 21.779 1.00 22.00 257 ASP A O 1
ATOM 2023 N N . GLU A 1 279 ? 28.677 32.785 21.541 1.00 23.83 258 GLU A N 1
ATOM 2024 C CA . GLU A 1 279 ? 28.079 31.950 20.493 1.00 24.82 258 GLU A CA 1
ATOM 2025 C C . GLU A 1 279 ? 29.008 31.809 19.297 1.00 24.91 258 GLU A C 1
ATOM 2026 O O . GLU A 1 279 ? 28.979 30.796 18.627 1.00 25.55 258 GLU A O 1
ATOM 2032 N N . ASN A 1 280 ? 29.799 32.843 19.011 1.00 24.16 259 ASN A N 1
ATOM 2033 C CA . ASN A 1 280 ? 30.780 32.751 17.944 1.00 24.95 259 ASN A CA 1
ATOM 2034 C C . ASN A 1 280 ? 31.857 31.699 18.177 1.00 23.72 259 ASN A C 1
ATOM 2035 O O . ASN A 1 280 ? 32.355 31.062 17.230 1.00 22.22 259 ASN A O 1
ATOM 2040 N N . ASP A 1 281 ? 32.250 31.541 19.433 1.00 22.40 260 ASP A N 1
ATOM 2041 C CA . ASP A 1 281 ? 33.233 30.521 19.760 1.00 20.96 260 ASP A CA 1
ATOM 2042 C C . ASP A 1 281 ? 32.631 29.162 19.552 1.00 18.70 260 ASP A C 1
ATOM 2043 O O . ASP A 1 281 ? 33.281 28.276 18.997 1.00 17.27 260 ASP A O 1
ATOM 2048 N N . PHE A 1 282 ? 31.404 28.978 20.006 1.00 17.90 261 PHE A N 1
ATOM 2049 C CA . PHE A 1 282 ? 30.787 27.662 19.908 1.00 18.43 261 PHE A CA 1
ATOM 2050 C C . PHE A 1 282 ? 30.412 27.289 18.476 1.00 18.45 261 PHE A C 1
ATOM 2051 O O . PHE A 1 282 ? 30.416 26.112 18.128 1.00 19.66 261 PHE A O 1
ATOM 2059 N N . LEU A 1 283 ? 30.078 28.289 17.669 1.00 19.02 262 LEU A N 1
ATOM 2060 C CA . LEU A 1 283 ? 29.810 28.040 16.221 1.00 19.64 262 LEU A CA 1
ATOM 2061 C C . LEU A 1 283 ? 31.063 27.531 15.522 1.00 19.71 262 LEU A C 1
ATOM 2062 O O . LEU A 1 283 ? 30.983 26.575 14.711 1.00 19.56 262 LEU A O 1
ATOM 2067 N N . LYS A 1 284 ? 32.228 28.110 15.861 1.00 19.28 263 LYS A N 1
ATOM 2068 C CA . LYS A 1 284 ? 33.519 27.643 15.320 1.00 20.72 263 LYS A CA 1
ATOM 2069 C C . LYS A 1 284 ? 33.853 26.227 15.748 1.00 20.78 263 LYS A C 1
ATOM 2070 O O . LYS A 1 284 ? 34.296 25.408 14.938 1.00 19.97 263 LYS A O 1
ATOM 2074 N N . LEU A 1 285 ? 33.644 25.936 17.037 1.00 19.99 264 LEU A N 1
ATOM 2075 C CA . LEU A 1 285 ? 33.864 24.597 17.570 1.00 20.30 264 LEU A CA 1
ATOM 2076 C C . LEU A 1 285 ? 32.972 23.545 16.887 1.00 19.50 264 LEU A C 1
ATOM 2077 O O . LEU A 1 285 ? 33.435 22.444 16.507 1.00 17.66 264 LEU A O 1
ATOM 2082 N N . LEU A 1 286 ? 31.686 23.869 16.737 1.00 18.18 265 LEU A N 1
ATOM 2083 C CA . LEU A 1 286 ? 30.754 22.910 16.109 1.00 18.86 265 LEU A CA 1
ATOM 2084 C C . LEU A 1 286 ? 31.216 22.655 14.654 1.00 19.00 265 LEU A C 1
ATOM 2085 O O . LEU A 1 286 ? 31.269 21.490 14.183 1.00 17.90 265 LEU A O 1
ATOM 2090 N N . LEU A 1 287 ? 31.546 23.734 13.961 1.00 19.34 266 LEU A N 1
ATOM 2091 C CA . LEU A 1 287 ? 31.964 23.671 12.535 1.00 21.06 266 LEU A CA 1
ATOM 2092 C C . LEU A 1 287 ? 33.214 22.801 12.352 1.00 20.93 266 LEU A C 1
ATOM 2093 O O . LEU A 1 287 ? 33.245 21.927 11.481 1.00 18.15 266 LEU A O 1
ATOM 2098 N N . GLU A 1 288 ? 34.228 23.026 13.192 1.00 20.19 267 GLU A N 1
ATOM 2099 C CA . GLU A 1 288 ? 35.456 22.191 13.162 1.00 21.64 267 GLU A CA 1
ATOM 2100 C C . GLU A 1 288 ? 35.307 20.726 13.588 1.00 20.62 267 GLU A C 1
ATOM 2101 O O . GLU A 1 288 ? 35.879 19.836 12.928 1.00 21.57 267 G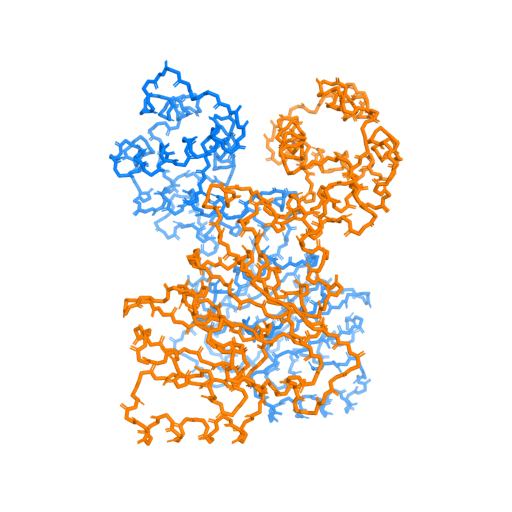LU A O 1
ATOM 2107 N N . PHE A 1 289 ? 34.540 20.443 14.651 1.00 20.00 268 PHE A N 1
ATOM 2108 C CA . PHE A 1 289 ? 34.159 19.051 14.936 1.00 19.02 268 PHE A CA 1
ATOM 2109 C C . PHE A 1 289 ? 33.443 18.421 13.740 1.00 20.04 268 PHE A C 1
ATOM 2110 O O . PHE A 1 289 ? 33.857 17.356 13.268 1.00 18.22 268 PHE A O 1
ATOM 2118 N N . ASN A 1 290 ? 32.410 19.092 13.221 1.00 18.59 269 ASN A N 1
ATOM 2119 C CA . ASN A 1 290 ? 31.628 18.463 12.120 1.00 20.45 269 ASN A CA 1
ATOM 2120 C C . ASN A 1 290 ? 32.488 18.208 10.863 1.00 20.29 269 ASN A C 1
ATOM 2121 O O . ASN A 1 290 ? 32.290 17.193 10.178 1.00 20.32 269 ASN A O 1
ATOM 2126 N N . LYS A 1 291 ? 33.412 19.125 10.567 1.00 20.44 270 LYS A N 1
ATOM 2127 C CA . LYS A 1 291 ? 34.356 18.994 9.435 1.00 23.54 270 LYS A CA 1
ATOM 2128 C C . LYS A 1 291 ? 35.171 17.699 9.536 1.00 23.96 270 LYS A C 1
ATOM 2129 O O . LYS A 1 291 ? 35.492 17.045 8.510 1.00 23.69 270 LYS A O 1
ATOM 2133 N N . LYS A 1 292 ? 35.430 17.268 10.767 1.00 23.56 271 LYS A N 1
ATOM 2134 C CA . LYS A 1 292 ? 36.125 15.985 11.018 1.00 23.46 271 LYS A CA 1
ATOM 2135 C C . LYS A 1 292 ? 35.234 14.783 11.068 1.00 22.76 271 LYS A C 1
ATOM 2136 O O . LYS A 1 292 ? 35.703 13.674 11.339 1.00 23.95 271 LYS A O 1
ATOM 2142 N N . GLY A 1 293 ? 33.933 14.982 10.846 1.00 21.09 272 GLY A N 1
ATOM 2143 C CA . GLY A 1 293 ? 32.964 13.888 10.992 1.00 20.38 272 GLY A CA 1
ATOM 2144 C C . GLY A 1 293 ? 32.548 13.574 12.416 1.00 20.33 272 GLY A C 1
ATOM 2145 O O . GLY A 1 293 ? 32.004 12.508 12.681 1.00 22.80 272 GLY A O 1
ATOM 2146 N N . ILE A 1 294 ? 32.841 14.481 13.345 1.00 20.91 273 ILE A N 1
ATOM 2147 C CA . ILE A 1 294 ? 32.426 14.308 14.744 1.00 20.85 273 ILE A CA 1
ATOM 2148 C C . ILE A 1 294 ? 31.130 15.109 14.952 1.00 20.60 273 ILE A C 1
ATOM 2149 O O . ILE A 1 294 ? 31.124 16.331 14.862 1.00 20.11 273 ILE A O 1
ATOM 2154 N N . HIS A 1 295 ? 30.057 14.367 15.217 1.00 21.81 274 HIS A N 1
ATOM 2155 C CA . HIS A 1 295 ? 28.721 14.873 15.400 1.00 22.18 274 HIS A CA 1
ATOM 2156 C C . HIS A 1 295 ? 28.224 14.627 16.827 1.00 23.48 274 HIS A C 1
ATOM 2157 O O . HIS A 1 295 ? 28.610 13.640 17.480 1.00 24.07 274 HIS A O 1
ATOM 2164 N N . PHE A 1 296 ? 27.357 15.530 17.293 1.00 24.63 275 PHE A N 1
ATOM 2165 C CA . PHE A 1 296 ? 26.797 15.498 18.655 1.00 25.75 275 PHE A CA 1
ATOM 2166 C C . PHE A 1 296 ? 25.346 14.950 18.700 1.00 27.83 275 PHE A C 1
ATOM 2167 O O . PHE A 1 296 ? 24.411 15.623 18.300 1.00 28.66 275 PHE A O 1
ATOM 2175 N N . PHE A 1 297 ? 25.198 13.725 19.197 1.00 30.23 276 PHE A N 1
ATOM 2176 C CA . PHE A 1 297 ? 23.908 13.001 19.243 1.00 32.57 276 PHE A CA 1
ATOM 2177 C C . PHE A 1 297 ? 23.864 12.051 20.441 1.00 33.71 276 PHE A C 1
ATOM 2178 O O . PHE A 1 297 ? 24.855 11.346 20.713 1.00 34.15 276 PHE A O 1
ATOM 2186 N N . HIS B 1 23 ? -12.269 0.942 9.836 1.00 38.82 2 HIS B N 1
ATOM 2187 C CA . HIS B 1 23 ? -12.777 1.111 11.231 1.00 38.68 2 HIS B CA 1
ATOM 2188 C C . HIS B 1 23 ? -12.125 0.128 12.196 1.00 38.13 2 HIS B C 1
ATOM 2189 O O . HIS B 1 23 ? -10.902 0.033 12.236 1.00 38.53 2 HIS B O 1
ATOM 2191 N N . LEU B 1 24 ? -12.967 -0.591 12.945 1.00 37.36 3 LEU B N 1
ATOM 2192 C CA . LEU B 1 24 ? -12.586 -1.561 13.978 1.00 36.54 3 LEU B CA 1
ATOM 2193 C C . LEU B 1 24 ? -12.025 -2.841 13.342 1.00 34.96 3 LEU B C 1
ATOM 2194 O O . LEU B 1 24 ? -12.706 -3.477 12.572 1.00 34.02 3 LEU B O 1
ATOM 2199 N N . LEU B 1 25 ? -10.794 -3.214 13.661 1.00 33.86 4 LEU B N 1
ATOM 2200 C CA . LEU B 1 25 ? -10.256 -4.478 13.176 1.00 33.14 4 LEU B CA 1
ATOM 2201 C C . LEU B 1 25 ? -10.896 -5.634 13.963 1.00 32.82 4 LEU B C 1
ATOM 2202 O O . LEU B 1 25 ? -10.956 -5.603 15.190 1.00 32.52 4 LEU B O 1
ATOM 2207 N N . LYS B 1 26 ? -11.437 -6.616 13.250 1.00 30.98 5 LYS B N 1
ATOM 2208 C CA . LYS B 1 26 ? -12.019 -7.776 13.878 1.00 30.31 5 LYS B CA 1
ATOM 2209 C C . LYS B 1 26 ? -11.558 -8.953 13.061 1.00 29.35 5 LYS B C 1
ATOM 2210 O O . LYS B 1 26 ? -12.178 -9.318 12.058 1.00 29.25 5 LYS B O 1
ATOM 2216 N N . ASN B 1 27 ? -10.453 -9.544 13.493 1.00 27.09 6 ASN B N 1
ATOM 2217 C CA . ASN B 1 27 ? -9.901 -10.717 12.834 1.00 25.73 6 ASN B CA 1
ATOM 2218 C C . ASN B 1 27 ? -8.783 -11.250 13.709 1.00 24.41 6 ASN B C 1
ATOM 2219 O O . ASN B 1 27 ? -7.689 -10.678 13.716 1.00 23.13 6 ASN B O 1
ATOM 2224 N N . PRO B 1 28 ? -9.094 -12.274 14.538 1.00 25.01 7 PRO B N 1
ATOM 2225 C CA . PRO B 1 28 ? -8.148 -12.876 15.482 1.00 25.18 7 PRO B CA 1
ATOM 2226 C C . PRO B 1 28 ? -6.840 -13.292 14.824 1.00 24.71 7 PRO B C 1
ATOM 2227 O O . PRO B 1 28 ? -5.783 -13.053 15.381 1.00 24.33 7 PRO B O 1
ATOM 2231 N N . GLY B 1 29 ? -6.913 -13.899 13.634 1.00 24.36 8 GLY B N 1
ATOM 2232 C CA . GLY B 1 29 ? -5.712 -14.250 12.879 1.00 24.65 8 GLY B CA 1
ATOM 2233 C C . GLY B 1 29 ? -4.727 -13.116 12.593 1.00 24.91 8 GLY B C 1
ATOM 2234 O O . GLY B 1 29 ? -3.509 -13.304 12.649 1.00 25.46 8 GLY B O 1
ATOM 2235 N N . ILE B 1 30 ? -5.242 -11.935 12.289 1.00 24.70 9 ILE B N 1
ATOM 2236 C CA . ILE B 1 30 ? -4.368 -10.777 12.052 1.00 24.02 9 ILE B CA 1
ATOM 2237 C C . ILE B 1 30 ? -3.689 -10.283 13.342 1.00 22.33 9 ILE B C 1
ATOM 2238 O O . ILE B 1 30 ? -2.554 -9.833 13.328 1.00 22.17 9 ILE B O 1
ATOM 2243 N N . LEU B 1 31 ? -4.407 -10.340 14.448 1.00 23.07 10 LEU B N 1
ATOM 2244 C CA . LEU B 1 31 ? -3.838 -9.957 15.736 1.00 22.32 10 LEU B CA 1
ATOM 2245 C C . LEU B 1 31 ? -2.646 -10.836 16.043 1.00 22.50 10 LEU B C 1
ATOM 2246 O O . LEU B 1 31 ? -1.590 -10.360 16.507 1.00 22.47 10 LEU B O 1
ATOM 2251 N N . ASP B 1 32 ? -2.796 -12.123 15.751 1.00 23.01 11 ASP B N 1
ATOM 2252 C CA . ASP B 1 32 ? -1.719 -13.075 15.932 1.00 23.37 11 ASP B CA 1
ATOM 2253 C C . ASP B 1 32 ? -0.508 -12.720 15.089 1.00 22.76 11 ASP B C 1
ATOM 2254 O O . ASP B 1 32 ? 0.613 -12.882 15.559 1.00 22.91 11 ASP B O 1
ATOM 2259 N N . LYS B 1 33 ? -0.716 -12.261 13.846 1.00 22.06 12 LYS B N 1
ATOM 2260 C CA . LYS B 1 33 ? 0.420 -11.824 12.980 1.00 22.54 12 LYS B CA 1
ATOM 2261 C C . LYS B 1 33 ? 1.107 -10.554 13.514 1.00 21.69 12 LYS B C 1
ATOM 2262 O O . LYS B 1 33 ? 2.324 -10.406 13.404 1.00 21.28 12 LYS B O 1
ATOM 2268 N N . ILE B 1 34 ? 0.312 -9.646 14.082 1.00 21.19 13 ILE B N 1
ATOM 2269 C CA . ILE B 1 34 ? 0.860 -8.415 14.712 1.00 21.32 13 ILE B CA 1
ATOM 2270 C C . ILE B 1 34 ? 1.786 -8.789 15.862 1.00 21.45 13 ILE B C 1
ATOM 2271 O O . ILE B 1 34 ? 2.951 -8.327 15.947 1.00 20.29 13 ILE B O 1
ATOM 2276 N N . ILE B 1 35 ? 1.294 -9.675 16.717 1.00 21.77 14 ILE B N 1
ATOM 2277 C CA . ILE B 1 35 ? 2.054 -10.068 17.897 1.00 22.46 14 ILE B CA 1
ATOM 2278 C C . ILE B 1 35 ? 3.329 -10.769 17.454 1.00 22.99 14 ILE B C 1
ATOM 2279 O O . ILE B 1 35 ? 4.396 -10.473 17.946 1.00 22.00 14 ILE B O 1
ATOM 2284 N N . TYR B 1 36 ? 3.218 -11.681 16.485 1.00 24.65 15 TYR B N 1
ATOM 2285 C CA . TYR B 1 36 ? 4.425 -12.347 15.942 1.00 25.54 15 TYR B CA 1
ATOM 2286 C C . TYR B 1 36 ? 5.506 -11.373 15.442 1.00 24.80 15 TYR B C 1
ATOM 2287 O O . TYR B 1 36 ? 6.697 -11.500 15.786 1.00 23.72 15 TYR B O 1
ATOM 2296 N N . ALA B 1 37 ? 5.096 -10.371 14.667 1.00 23.59 16 ALA B N 1
ATOM 2297 C CA . ALA B 1 37 ? 6.038 -9.353 14.145 1.00 23.55 16 ALA B CA 1
ATOM 2298 C C . ALA B 1 37 ? 6.655 -8.438 15.217 1.00 23.10 16 ALA B C 1
ATOM 2299 O O . ALA B 1 37 ? 7.797 -8.006 15.096 1.00 23.95 16 ALA B O 1
ATOM 2301 N N . ALA B 1 38 ? 5.897 -8.138 16.255 1.00 21.90 17 ALA B N 1
ATOM 2302 C CA . ALA B 1 38 ? 6.311 -7.140 17.253 1.00 22.45 17 ALA B CA 1
ATOM 2303 C C . ALA B 1 38 ? 7.447 -7.671 18.140 1.00 22.34 17 ALA B C 1
ATOM 2304 O O . ALA B 1 38 ? 8.252 -6.897 18.659 1.00 23.33 17 ALA B O 1
ATOM 2306 N N . LYS B 1 39 ? 7.491 -8.990 18.321 1.00 23.70 18 LYS B N 1
ATOM 2307 C CA . LYS B 1 39 ? 8.499 -9.665 19.163 1.00 25.74 18 LYS B CA 1
ATOM 2308 C C . LYS B 1 39 ? 8.700 -8.972 20.517 1.00 24.54 18 LYS B C 1
ATOM 2309 O O . LYS B 1 39 ? 9.818 -8.613 20.901 1.00 25.19 18 LYS B O 1
ATOM 2315 N N . ILE B 1 40 ? 7.602 -8.795 21.233 1.00 23.62 19 ILE B N 1
ATOM 2316 C CA . ILE B 1 40 ? 7.599 -8.006 22.449 1.00 23.46 19 ILE B CA 1
ATOM 2317 C C . ILE B 1 40 ? 8.259 -8.793 23.591 1.00 23.96 19 ILE B C 1
ATOM 2318 O O . ILE B 1 40 ? 7.993 -9.982 23.749 1.00 23.63 19 ILE B O 1
ATOM 2323 N N . LYS B 1 41 ? 9.104 -8.115 24.360 1.00 23.73 20 LYS B N 1
ATOM 2324 C CA . LYS B 1 41 ? 9.685 -8.698 25.590 1.00 25.08 20 LYS B CA 1
ATOM 2325 C C . LYS B 1 41 ? 9.086 -8.120 26.853 1.00 23.69 20 LYS B C 1
ATOM 2326 O O . LYS B 1 41 ? 8.586 -7.013 26.846 1.00 22.25 20 LYS B O 1
ATOM 2332 N N . SER B 1 42 ? 9.185 -8.852 27.967 1.00 24.17 21 SER B N 1
ATOM 2333 C CA . SER B 1 42 ? 8.578 -8.385 29.215 1.00 25.29 21 SER B CA 1
ATOM 2334 C C . SER B 1 42 ? 9.220 -7.134 29.781 1.00 25.38 21 SER B C 1
ATOM 2335 O O . SER B 1 42 ? 8.664 -6.519 30.683 1.00 26.26 21 SER B O 1
ATOM 2338 N N . SER B 1 43 ? 10.370 -6.723 29.240 1.00 25.42 22 SER B N 1
ATOM 2339 C CA . SER B 1 43 ? 10.965 -5.462 29.658 1.00 26.18 22 SER B CA 1
ATOM 2340 C C . SER B 1 43 ? 10.488 -4.256 28.806 1.00 26.12 22 SER B C 1
ATOM 2341 O O . SER B 1 43 ? 10.784 -3.111 29.147 1.00 27.94 22 SER B O 1
ATOM 2344 N N . ASP B 1 44 ? 9.717 -4.515 27.743 1.00 25.24 23 ASP B N 1
ATOM 2345 C CA . ASP B 1 44 ? 9.340 -3.463 26.761 1.00 23.34 23 ASP B CA 1
ATOM 2346 C C . ASP B 1 44 ? 8.096 -2.672 27.170 1.00 21.67 23 ASP B C 1
ATOM 2347 O O . ASP B 1 44 ? 7.129 -3.235 27.664 1.00 22.04 23 ASP B O 1
ATOM 2352 N N . ILE B 1 45 ? 8.125 -1.362 26.961 1.00 21.02 24 ILE B N 1
ATOM 2353 C CA . ILE B 1 45 ? 6.932 -0.545 27.045 1.00 20.21 24 ILE B CA 1
ATOM 2354 C C . ILE B 1 45 ? 6.334 -0.524 25.637 1.00 20.31 24 ILE B C 1
ATOM 2355 O O . ILE B 1 45 ? 7.055 -0.167 24.654 1.00 19.39 24 ILE B O 1
ATOM 2360 N N . VAL B 1 46 ? 5.033 -0.835 25.551 1.00 19.30 25 VAL B N 1
ATOM 2361 C CA . VAL B 1 46 ? 4.321 -0.870 24.266 1.00 18.57 25 VAL B CA 1
ATOM 2362 C C . VAL B 1 46 ? 3.377 0.343 24.167 1.00 19.79 25 VAL B C 1
ATOM 2363 O O . VAL B 1 46 ? 2.573 0.575 25.059 1.00 19.31 25 VAL B O 1
ATOM 2367 N N . LEU B 1 47 ? 3.511 1.117 23.088 1.00 18.34 26 LEU B N 1
ATOM 2368 C CA . LEU B 1 47 ? 2.492 2.143 22.737 1.00 19.28 26 LEU B CA 1
ATOM 2369 C C . LEU B 1 47 ? 1.506 1.568 21.701 1.00 19.81 26 LEU B C 1
ATOM 2370 O O . LEU B 1 47 ? 1.918 1.107 20.627 1.00 20.17 26 LEU B O 1
ATOM 2375 N N . GLU B 1 48 ? 0.219 1.563 22.035 1.00 20.50 27 GLU B N 1
ATOM 2376 C CA . GLU B 1 48 ? -0.817 1.017 21.157 1.00 23.92 27 GLU B CA 1
ATOM 2377 C C . GLU B 1 48 ? -1.675 2.184 20.703 1.00 24.92 27 GLU B C 1
ATOM 2378 O O . GLU B 1 48 ? -2.320 2.835 21.538 1.00 25.20 27 GLU B O 1
ATOM 2384 N N . ILE B 1 49 ? -1.637 2.488 19.399 1.00 25.20 28 ILE B N 1
ATOM 2385 C CA . ILE B 1 49 ? -2.415 3.601 18.842 1.00 25.76 28 ILE B CA 1
ATOM 2386 C C . ILE B 1 49 ? -3.694 3.034 18.210 1.00 26.60 28 ILE B C 1
ATOM 2387 O O . ILE B 1 49 ? -3.644 2.276 17.206 1.00 25.77 28 ILE B O 1
ATOM 2392 N N . GLY B 1 50 ? -4.820 3.380 18.820 1.00 28.02 29 GLY B N 1
ATOM 2393 C CA . GLY B 1 50 ? -6.157 2.910 18.390 1.00 31.48 29 GLY B CA 1
ATOM 2394 C C . GLY B 1 50 ? -6.548 1.585 19.017 1.00 33.78 29 GLY B C 1
ATOM 2395 O O . GLY B 1 50 ? -6.340 0.522 18.423 1.00 35.47 29 GLY B O 1
ATOM 2396 N N . CYS B 1 51 ? -7.141 1.636 20.204 1.00 35.03 30 CYS B N 1
ATOM 2397 C CA . CYS B 1 51 ? -7.492 0.419 20.975 1.00 36.74 30 CYS B CA 1
ATOM 2398 C C . CYS B 1 51 ? -8.723 -0.395 20.548 1.00 35.75 30 CYS B C 1
ATOM 2399 O O . CYS B 1 51 ? -8.874 -1.531 20.991 1.00 35.43 30 CYS B O 1
ATOM 2402 N N . GLY B 1 52 ? -9.617 0.170 19.741 1.00 35.13 31 GLY B N 1
ATOM 2403 C CA . GLY B 1 52 ? -10.808 -0.582 19.344 1.00 34.75 31 GLY B CA 1
ATOM 2404 C C . GLY B 1 52 ? -11.570 -1.055 20.569 1.00 34.10 31 GLY B C 1
ATOM 2405 O O . GLY B 1 52 ? -11.842 -0.260 21.468 1.00 34.39 31 GLY B O 1
ATOM 2406 N N . THR B 1 53 ? -11.866 -2.352 20.639 1.00 33.23 32 THR B N 1
ATOM 2407 C CA . THR B 1 53 ? -12.598 -2.904 21.777 1.00 32.71 32 THR B CA 1
ATOM 2408 C C . THR B 1 53 ? -11.655 -3.557 22.811 1.00 31.43 32 THR B C 1
ATOM 2409 O O . THR B 1 53 ? -12.113 -4.136 23.798 1.00 31.01 32 THR B O 1
ATOM 2413 N N . GLY B 1 54 ? -10.344 -3.411 22.584 1.00 29.24 33 GLY B N 1
ATOM 2414 C CA . GLY B 1 54 ? -9.312 -3.933 23.481 1.00 27.61 33 GLY B CA 1
ATOM 2415 C C . GLY B 1 54 ? -8.813 -5.313 23.101 1.00 27.36 33 GLY B C 1
ATOM 2416 O O . GLY B 1 54 ? -8.064 -5.931 23.859 1.00 25.49 33 GLY B O 1
ATOM 2417 N N . ASN B 1 55 ? -9.247 -5.833 21.939 1.00 25.46 34 ASN B N 1
ATOM 2418 C CA . ASN B 1 55 ? -8.844 -7.173 21.517 1.00 24.83 34 ASN B CA 1
ATOM 2419 C C . ASN B 1 55 ? -7.337 -7.388 21.363 1.00 23.61 34 ASN B C 1
ATOM 2420 O O . ASN B 1 55 ? -6.818 -8.467 21.659 1.00 22.83 34 ASN B O 1
ATOM 2425 N N . LEU B 1 56 ? -6.639 -6.388 20.845 1.00 21.87 35 LEU B N 1
ATOM 2426 C CA . LEU B 1 56 ? -5.193 -6.463 20.789 1.00 20.90 35 LEU B CA 1
ATOM 2427 C C . LEU B 1 56 ? -4.586 -6.106 22.140 1.00 20.63 35 LEU B C 1
ATOM 2428 O O . LEU B 1 56 ? -3.611 -6.718 22.541 1.00 19.50 35 LEU B O 1
ATOM 2433 N N . THR B 1 57 ? -5.162 -5.109 22.821 1.00 20.49 36 THR B N 1
ATOM 2434 C CA . THR B 1 57 ? -4.642 -4.640 24.110 1.00 21.52 36 THR B CA 1
ATOM 2435 C C . THR B 1 57 ? -4.466 -5.818 25.048 1.00 22.07 36 THR B C 1
ATOM 2436 O O . THR B 1 57 ? -3.421 -5.943 25.687 1.00 21.22 36 THR B O 1
ATOM 2440 N N . VAL B 1 58 ? -5.462 -6.706 25.103 1.00 21.61 37 VAL B N 1
ATOM 2441 C CA . VAL B 1 58 ? -5.400 -7.856 26.043 1.00 22.37 37 VAL B CA 1
ATOM 2442 C C . VAL B 1 58 ? -4.375 -8.911 25.692 1.00 22.62 37 VAL B C 1
ATOM 2443 O O . VAL B 1 58 ? -3.959 -9.674 26.580 1.00 23.02 37 VAL B O 1
ATOM 2447 N N . LYS B 1 59 ? -3.936 -8.938 24.420 1.00 20.78 38 LYS B N 1
ATOM 2448 C CA . LYS B 1 59 ? -2.855 -9.799 23.996 1.00 21.16 38 LYS B CA 1
ATOM 2449 C C . LYS B 1 59 ? -1.492 -9.159 24.237 1.00 19.64 38 LYS B C 1
ATOM 2450 O O . LYS B 1 59 ? -0.499 -9.865 24.380 1.00 20.14 38 LYS B O 1
ATOM 2456 N N . LEU B 1 60 ? -1.455 -7.829 24.269 1.00 17.67 39 LEU B N 1
ATOM 2457 C CA . LEU B 1 60 ? -0.210 -7.071 24.504 1.00 17.93 39 LEU B CA 1
ATOM 2458 C C . LEU B 1 60 ? 0.190 -7.055 25.982 1.00 18.03 39 LEU B C 1
ATOM 2459 O O . LEU B 1 60 ? 1.341 -7.185 26.288 1.00 17.71 39 LEU B O 1
ATOM 2464 N N . LEU B 1 61 ? -0.790 -6.926 26.867 1.00 18.05 40 LEU B N 1
ATOM 2465 C CA . LEU B 1 61 ? -0.530 -6.758 28.297 1.00 18.86 40 LEU B CA 1
ATOM 2466 C C . LEU B 1 61 ? 0.274 -7.897 28.974 1.00 19.34 40 LEU B C 1
ATOM 2467 O O . LEU B 1 61 ? 1.203 -7.601 29.746 1.00 20.52 40 LEU B O 1
ATOM 2472 N N . PRO B 1 62 ? -0.048 -9.183 28.692 1.00 19.68 41 PRO B N 1
ATOM 2473 C CA . PRO B 1 62 ? 0.808 -10.248 29.285 1.00 20.48 41 PRO B CA 1
ATOM 2474 C C . PRO B 1 62 ? 2.219 -10.393 28.696 1.00 21.26 41 PRO B C 1
ATOM 2475 O O . PRO B 1 62 ? 3.064 -11.089 29.276 1.00 21.31 41 PRO B O 1
ATOM 2479 N N . LEU B 1 63 ? 2.474 -9.734 27.558 1.00 19.89 42 LEU B N 1
ATOM 2480 C CA . LEU B 1 63 ? 3.765 -9.787 26.916 1.00 20.58 42 LEU B CA 1
ATOM 2481 C C . LEU B 1 63 ? 4.660 -8.640 27.326 1.00 20.95 42 LEU B C 1
ATOM 2482 O O . LEU B 1 63 ? 5.871 -8.845 27.543 1.00 21.71 42 LEU B O 1
ATOM 2487 N N . ALA B 1 64 ? 4.087 -7.442 27.413 1.00 20.13 43 ALA B N 1
ATOM 2488 C CA . ALA B 1 64 ? 4.857 -6.204 27.589 1.00 19.82 43 ALA B CA 1
ATOM 2489 C C . ALA B 1 64 ? 5.032 -5.884 29.054 1.00 20.42 43 ALA B C 1
ATOM 2490 O O . ALA B 1 64 ? 4.181 -6.242 29.881 1.00 19.38 43 ALA B O 1
ATOM 2492 N N . LYS B 1 65 ? 6.077 -5.102 29.368 1.00 20.17 44 LYS B N 1
ATOM 2493 C CA . LYS B 1 65 ? 6.199 -4.547 30.717 1.00 19.62 44 LYS B CA 1
ATOM 2494 C C . LYS B 1 65 ? 4.914 -3.798 31.121 1.00 20.70 44 LYS B C 1
ATOM 2495 O O . LYS B 1 65 ? 4.284 -4.073 32.145 1.00 19.66 44 LYS B O 1
ATOM 2501 N N . LYS B 1 66 ? 4.493 -2.885 30.248 1.00 20.65 45 LYS B N 1
ATOM 2502 C CA . LYS B 1 66 ? 3.247 -2.176 30.404 1.00 20.12 45 LYS B CA 1
ATOM 2503 C C . LYS B 1 66 ? 2.819 -1.649 29.034 1.00 18.86 45 LYS B C 1
ATOM 2504 O O . LYS B 1 66 ? 3.639 -1.505 28.129 1.00 17.39 45 LYS B O 1
ATOM 2510 N N . VAL B 1 67 ? 1.522 -1.389 28.903 1.00 19.47 46 VAL B N 1
ATOM 2511 C CA . VAL B 1 67 ? 0.963 -0.890 27.620 1.00 18.33 46 VAL B CA 1
ATOM 2512 C C . VAL B 1 67 ? 0.376 0.491 27.851 1.00 19.75 46 VAL B C 1
ATOM 2513 O O . VAL B 1 67 ? -0.281 0.750 28.887 1.00 20.08 46 VAL B O 1
ATOM 2517 N N . ILE B 1 68 ? 0.654 1.405 26.918 1.00 20.22 47 ILE B N 1
ATOM 2518 C CA . ILE B 1 68 ? 0.056 2.747 26.896 1.00 22.08 47 ILE B CA 1
ATOM 2519 C C . ILE B 1 68 ? -0.776 2.815 25.596 1.00 23.77 47 ILE B C 1
ATOM 2520 O O . ILE B 1 68 ? -0.244 2.607 24.503 1.00 22.65 47 ILE B O 1
ATOM 2525 N N . THR B 1 69 ? -2.081 3.020 25.736 1.00 25.98 48 THR B N 1
ATOM 2526 C CA . THR B 1 69 ? -3.025 2.968 24.608 1.00 28.93 48 THR B CA 1
ATOM 2527 C C . THR B 1 69 ? -3.643 4.348 24.426 1.00 30.02 48 THR B C 1
ATOM 2528 O O . THR B 1 69 ? -3.974 5.016 25.398 1.00 30.50 48 THR B O 1
ATOM 2532 N N . ILE B 1 70 ? -3.767 4.783 23.173 1.00 31.28 49 ILE B N 1
ATOM 2533 C CA . ILE B 1 70 ? -4.335 6.108 22.864 1.00 33.33 49 ILE B CA 1
ATOM 2534 C C . ILE B 1 70 ? -5.514 5.876 21.902 1.00 32.82 49 ILE B C 1
ATOM 2535 O O . ILE B 1 70 ? -5.395 5.094 20.957 1.00 33.15 49 ILE B O 1
ATOM 2540 N N . ASP B 1 71 ? -6.663 6.495 22.165 1.00 33.04 50 ASP B N 1
ATOM 2541 C CA . ASP B 1 71 ? -7.832 6.321 21.276 1.00 33.60 50 ASP B CA 1
ATOM 2542 C C . ASP B 1 71 ? -8.688 7.573 21.337 1.00 33.18 50 ASP B C 1
ATOM 2543 O O . ASP B 1 71 ? -8.644 8.309 22.317 1.00 31.32 50 ASP B O 1
ATOM 2548 N N . ILE B 1 72 ? -9.454 7.820 20.278 1.00 33.88 51 ILE B N 1
ATOM 2549 C CA . ILE B 1 72 ? -10.355 8.992 20.250 1.00 35.37 51 ILE B CA 1
ATOM 2550 C C . ILE B 1 72 ? -11.701 8.737 20.954 1.00 35.04 51 ILE B C 1
ATOM 2551 O O . ILE B 1 72 ? -12.408 9.680 21.318 1.00 35.75 51 ILE B O 1
ATOM 2556 N N . ASP B 1 73 ? -12.048 7.466 21.140 1.00 34.71 52 ASP B N 1
ATOM 2557 C CA . ASP B 1 73 ? -13.382 7.073 21.574 1.00 34.38 52 ASP B CA 1
ATOM 2558 C C . ASP B 1 73 ? -13.429 6.962 23.102 1.00 34.58 52 ASP B C 1
ATOM 2559 O O . ASP B 1 73 ? -13.117 5.901 23.680 1.00 34.28 52 ASP B O 1
ATOM 2564 N N . SER B 1 74 ? -13.803 8.060 23.746 1.00 34.45 53 SER B N 1
ATOM 2565 C CA . SER B 1 74 ? -13.800 8.148 25.220 1.00 34.87 53 SER B CA 1
ATOM 2566 C C . SER B 1 74 ? -14.641 7.073 25.909 1.00 35.40 53 SER B C 1
ATOM 2567 O O . SER B 1 74 ? -14.227 6.496 26.925 1.00 35.35 53 SER B O 1
ATOM 2570 N N . ARG B 1 75 ? -15.808 6.762 25.344 1.00 35.58 54 ARG B N 1
ATOM 2571 C CA . ARG B 1 75 ? -16.668 5.749 25.950 1.00 36.42 54 ARG B CA 1
ATOM 2572 C C . ARG B 1 75 ? -16.111 4.342 25.738 1.00 36.44 54 ARG B C 1
ATOM 2573 O O . ARG B 1 75 ? -16.200 3.482 26.617 1.00 36.84 54 ARG B O 1
ATOM 2581 N N . MET B 1 76 ? -15.498 4.125 24.585 1.00 36.19 55 MET B N 1
ATOM 2582 C CA . MET B 1 76 ? -14.812 2.881 24.296 1.00 36.79 55 MET B CA 1
ATOM 2583 C C . MET B 1 76 ? -13.576 2.654 25.207 1.00 36.05 55 MET B C 1
ATOM 2584 O O . MET B 1 76 ? -13.330 1.523 25.676 1.00 34.94 55 MET B O 1
ATOM 2589 N N . ILE B 1 77 ? -12.831 3.735 25.451 1.00 35.65 56 ILE B N 1
ATOM 2590 C CA . ILE B 1 77 ? -11.679 3.744 26.395 1.00 36.16 56 ILE B CA 1
ATOM 2591 C C . ILE B 1 77 ? -12.052 3.292 27.810 1.00 35.47 56 ILE B C 1
ATOM 2592 O O . ILE B 1 77 ? -11.341 2.488 28.431 1.00 34.68 56 ILE B O 1
ATOM 2597 N N . SER B 1 78 ? -13.148 3.840 28.332 1.00 34.87 57 SER B N 1
ATOM 2598 C CA . SER B 1 78 ? -13.570 3.506 29.683 1.00 35.23 57 SER B CA 1
ATOM 2599 C C . SER B 1 78 ? -13.886 2.027 29.764 1.00 33.75 57 SER B C 1
ATOM 2600 O O . SER B 1 78 ? -13.563 1.373 30.749 1.00 33.18 57 SER B O 1
ATOM 2603 N N . GLU B 1 79 ? -14.480 1.492 28.699 1.00 32.26 58 GLU B N 1
ATOM 2604 C CA . GLU B 1 79 ? -14.764 0.057 28.604 1.00 31.37 58 GLU B CA 1
ATOM 2605 C C . GLU B 1 79 ? -13.524 -0.869 28.500 1.00 29.83 58 GLU B C 1
ATOM 2606 O O . GLU B 1 79 ? -13.481 -1.908 29.152 1.00 28.37 58 GLU B O 1
ATOM 2612 N N . VAL B 1 80 ? -12.538 -0.493 27.694 1.00 27.08 59 VAL B N 1
ATOM 2613 C CA . VAL B 1 80 ? -11.291 -1.258 27.562 1.00 26.31 59 VAL B CA 1
ATOM 2614 C C . VAL B 1 80 ? -10.555 -1.271 28.906 1.00 25.78 59 VAL B C 1
ATOM 2615 O O . VAL B 1 80 ? -10.088 -2.317 29.328 1.00 24.42 59 VAL B O 1
ATOM 2619 N N . LYS B 1 81 ? -10.523 -0.123 29.579 1.00 25.49 60 LYS B N 1
ATOM 2620 C CA . LYS B 1 81 ? -9.841 -0.021 30.872 1.00 27.17 60 LYS B CA 1
ATOM 2621 C C . LYS B 1 81 ? -10.472 -1.025 31.837 1.00 25.88 60 LYS B C 1
ATOM 2622 O O . LYS B 1 81 ? -9.758 -1.796 32.483 1.00 25.04 60 LYS B O 1
ATOM 2628 N N . LYS B 1 82 ? -11.806 -1.051 31.879 1.00 25.53 61 LYS B N 1
ATOM 2629 C CA . LYS B 1 82 ? -12.564 -2.031 32.691 1.00 26.82 61 LYS B CA 1
ATOM 2630 C C . LYS B 1 82 ? -12.313 -3.487 32.351 1.00 26.44 61 LYS B C 1
ATOM 2631 O O . LYS B 1 82 ? -12.106 -4.317 33.265 1.00 24.91 61 LYS B O 1
ATOM 2637 N N . ARG B 1 83 ? -12.308 -3.804 31.053 1.00 26.06 62 ARG B N 1
ATOM 2638 C CA . ARG B 1 83 ? -12.093 -5.167 30.560 1.00 25.42 62 ARG B CA 1
ATOM 2639 C C . ARG B 1 83 ? -10.733 -5.697 31.012 1.00 25.21 62 ARG B C 1
ATOM 2640 O O . ARG B 1 83 ? -10.634 -6.852 31.452 1.00 24.53 62 ARG B O 1
ATOM 2648 N N . CYS B 1 84 ? -9.701 -4.861 30.875 1.00 24.06 63 CYS B N 1
ATOM 2649 C CA . CYS B 1 84 ? -8.324 -5.321 31.134 1.00 24.48 63 CYS B CA 1
ATOM 2650 C C . CYS B 1 84 ? -8.171 -5.534 32.632 1.00 25.08 63 CYS B C 1
ATOM 2651 O O . CYS B 1 84 ? -7.664 -6.583 33.036 1.00 23.85 63 CYS B O 1
ATOM 2654 N N . LEU B 1 85 ? -8.687 -4.587 33.425 1.00 25.23 64 LEU B N 1
ATOM 2655 C CA . LEU B 1 85 ? -8.754 -4.748 34.902 1.00 27.52 64 LEU B CA 1
ATOM 2656 C C . LEU B 1 85 ? -9.447 -6.052 35.312 1.00 28.43 64 LEU B C 1
ATOM 2657 O O . LEU B 1 85 ? -8.888 -6.841 36.086 1.00 27.74 64 LEU B O 1
ATOM 2662 N N . TYR B 1 86 ? -10.644 -6.305 34.761 1.00 28.72 65 TYR B N 1
ATOM 2663 C CA . TYR B 1 86 ? -11.357 -7.583 34.914 1.00 29.61 65 TYR B CA 1
ATOM 2664 C C . TYR B 1 86 ? -10.566 -8.832 34.544 1.00 29.50 65 TYR B C 1
ATOM 2665 O O . TYR B 1 86 ? -10.657 -9.868 35.240 1.00 28.84 65 TYR B O 1
ATOM 2674 N N . GLU B 1 87 ? -9.798 -8.768 33.458 1.00 26.34 66 GLU B N 1
ATOM 2675 C CA . GLU B 1 87 ? -9.021 -9.932 33.032 1.00 26.23 66 GLU B CA 1
ATOM 2676 C C . GLU B 1 87 ? -7.750 -10.115 33.887 1.00 24.52 66 GLU B C 1
ATOM 2677 O O . GLU B 1 87 ? -7.009 -11.068 33.701 1.00 24.20 66 GLU B O 1
ATOM 2683 N N . GLY B 1 88 ? -7.520 -9.212 34.826 1.00 23.84 67 GLY B N 1
ATOM 2684 C CA . GLY B 1 88 ? -6.373 -9.343 35.761 1.00 23.47 67 GLY B CA 1
ATOM 2685 C C . GLY B 1 88 ? -5.145 -8.508 35.423 1.00 23.53 67 GLY B C 1
ATOM 2686 O O . GLY B 1 88 ? -4.050 -8.738 35.985 1.00 23.30 67 GLY B O 1
ATOM 2687 N N . TYR B 1 89 ? -5.293 -7.572 34.485 1.00 21.33 68 TYR B N 1
ATOM 2688 C CA . TYR B 1 89 ? -4.179 -6.703 34.085 1.00 21.57 68 TYR B CA 1
ATOM 2689 C C . TYR B 1 89 ? -4.164 -5.332 34.765 1.00 21.69 68 TYR B C 1
ATOM 2690 O O . TYR B 1 89 ? -5.075 -4.525 34.582 1.00 23.34 68 TYR B O 1
ATOM 2699 N N . ASN B 1 90 ? -3.098 -5.054 35.505 1.00 19.87 69 ASN B N 1
ATOM 2700 C CA . ASN B 1 90 ? -2.941 -3.748 36.154 1.00 20.46 69 ASN B CA 1
ATOM 2701 C C . ASN B 1 90 ? -1.966 -2.823 35.418 1.00 19.78 69 ASN B C 1
ATOM 2702 O O . ASN B 1 90 ? -1.740 -1.681 35.854 1.00 21.08 69 ASN B O 1
ATOM 2707 N N . ASN B 1 91 ? -1.356 -3.334 34.351 1.00 18.27 70 ASN B N 1
ATOM 2708 C CA . ASN B 1 91 ? -0.235 -2.657 33.703 1.00 18.19 70 ASN B CA 1
ATOM 2709 C C . ASN B 1 91 ? -0.670 -1.936 32.397 1.00 18.74 70 ASN B C 1
ATOM 2710 O O . ASN B 1 91 ? 0.101 -1.840 31.436 1.00 17.55 70 ASN B O 1
ATOM 2715 N N . LEU B 1 92 ? -1.903 -1.434 32.382 1.00 18.97 71 LEU B N 1
ATOM 2716 C CA . LEU B 1 92 ? -2.392 -0.616 31.258 1.00 19.90 71 LEU B CA 1
ATOM 2717 C C . LEU B 1 92 ? -2.572 0.841 31.660 1.00 20.83 71 LEU B C 1
ATOM 2718 O O . LEU B 1 92 ? -3.118 1.126 32.724 1.00 19.69 71 LEU B O 1
ATOM 2723 N N . GLU B 1 93 ? -2.176 1.753 30.778 1.00 21.65 72 GLU B N 1
ATOM 2724 C CA . GLU B 1 93 ? -2.549 3.144 30.929 1.00 25.00 72 GLU B CA 1
ATOM 2725 C C . GLU B 1 93 ? -3.254 3.573 29.622 1.00 27.27 72 GLU B C 1
ATOM 2726 O O . GLU B 1 93 ? -2.747 3.313 28.531 1.00 25.29 72 GLU B O 1
ATOM 2729 N N . VAL B 1 94 ? -4.423 4.211 29.737 1.00 30.60 73 VAL B N 1
ATOM 2730 C CA . VAL B 1 94 ? -5.223 4.630 28.559 1.00 33.84 73 VAL B CA 1
ATOM 2731 C C . VAL B 1 94 ? -5.446 6.145 28.512 1.00 36.19 73 VAL B C 1
ATOM 2732 O O . VAL B 1 94 ? -5.725 6.763 29.552 1.00 36.41 73 VAL B O 1
ATOM 2736 N N . TYR B 1 95 ? -5.281 6.732 27.320 1.00 38.12 74 TYR B N 1
ATOM 2737 C CA . TYR B 1 95 ? -5.412 8.185 27.090 1.00 39.99 74 TYR B CA 1
ATOM 2738 C C . TYR B 1 95 ? -6.313 8.489 25.906 1.00 39.21 74 TYR B C 1
ATOM 2739 O O . TYR B 1 95 ? -6.216 7.854 24.855 1.00 38.74 74 TYR B O 1
ATOM 2748 N N . GLU B 1 96 ? -7.184 9.475 26.096 1.00 38.28 75 GLU B N 1
ATOM 2749 C CA . GLU B 1 96 ? -7.984 10.008 25.021 1.00 37.65 75 GLU B CA 1
ATOM 2750 C C . GLU B 1 96 ? -7.091 10.903 24.174 1.00 37.23 75 GLU B C 1
ATOM 2751 O O . GLU B 1 96 ? -6.372 11.747 24.702 1.00 36.64 75 GLU B O 1
ATOM 2757 N N . GLY B 1 97 ? -7.112 10.700 22.864 1.00 37.57 76 GLY B N 1
ATOM 2758 C CA . GLY B 1 97 ? -6.345 11.561 21.966 1.00 37.53 76 GLY B CA 1
ATOM 2759 C C . GLY B 1 97 ? -6.173 10.958 20.597 1.00 38.12 76 GLY B C 1
ATOM 2760 O O . GLY B 1 97 ? -6.494 9.784 20.371 1.00 37.95 76 GLY B O 1
ATOM 2761 N N . ASP B 1 98 ? -5.692 11.778 19.668 1.00 38.67 77 ASP B N 1
ATOM 2762 C CA . ASP B 1 98 ? -5.323 11.294 18.350 1.00 38.90 77 ASP B CA 1
ATOM 2763 C C . ASP B 1 98 ? -3.816 11.070 18.314 1.00 37.87 77 ASP B C 1
ATOM 2764 O O . ASP B 1 98 ? -3.082 11.604 19.154 1.00 37.48 77 ASP B O 1
ATOM 2769 N N . ALA B 1 99 ? -3.355 10.288 17.343 1.00 37.20 78 ALA B N 1
ATOM 2770 C CA . ALA B 1 99 ? -1.947 9.949 17.289 1.00 37.10 78 ALA B CA 1
ATOM 2771 C C . ALA B 1 99 ? -1.049 11.183 17.151 1.00 36.70 78 ALA B C 1
ATOM 2772 O O . ALA B 1 99 ? 0.054 11.202 17.676 1.00 36.88 78 ALA B O 1
ATOM 2774 N N . ILE B 1 100 ? -1.524 12.220 16.458 1.00 36.36 79 ILE B N 1
ATOM 2775 C CA . ILE B 1 100 ? -0.660 13.363 16.193 1.00 36.77 79 ILE B CA 1
ATOM 2776 C C . ILE B 1 100 ? -0.554 14.365 17.346 1.00 37.20 79 ILE B C 1
ATOM 2777 O O . ILE B 1 100 ? 0.554 14.796 17.697 1.00 37.40 79 ILE B O 1
ATOM 2782 N N . LYS B 1 101 ? -1.690 14.737 17.932 1.00 36.99 80 LYS B N 1
ATOM 2783 C CA . LYS B 1 101 ? -1.670 15.775 18.957 1.00 37.50 80 LYS B CA 1
ATOM 2784 C C . LYS B 1 101 ? -1.205 15.285 20.328 1.00 36.79 80 LYS B C 1
ATOM 2785 O O . LYS B 1 101 ? -0.661 16.049 21.114 1.00 36.67 80 LYS B O 1
ATOM 2791 N N . THR B 1 102 ? -1.367 13.992 20.586 1.00 36.17 81 THR B N 1
ATOM 2792 C CA . THR B 1 102 ? -0.989 13.406 21.880 1.00 35.83 81 THR B CA 1
ATOM 2793 C C . THR B 1 102 ? 0.527 13.223 21.930 1.00 35.56 81 THR B C 1
ATOM 2794 O O . THR B 1 102 ? 1.123 12.679 21.013 1.00 35.53 81 THR B O 1
ATOM 2798 N N . VAL B 1 103 ? 1.152 13.717 22.985 1.00 35.21 82 VAL B N 1
ATOM 2799 C CA . VAL B 1 103 ? 2.580 13.519 23.175 1.00 35.09 82 VAL B CA 1
ATOM 2800 C C . VAL B 1 103 ? 2.836 12.018 23.395 1.00 34.29 82 VAL B C 1
ATOM 2801 O O . VAL B 1 103 ? 2.159 11.365 24.218 1.00 34.38 82 VAL B O 1
ATOM 2805 N N . PHE B 1 104 ? 3.780 11.467 22.635 1.00 32.46 83 PHE B N 1
ATOM 2806 C CA . PHE B 1 104 ? 4.128 10.057 22.804 1.00 30.78 83 PHE B CA 1
ATOM 2807 C C . PHE B 1 104 ? 5.032 9.950 24.019 1.00 30.70 83 PHE B C 1
ATOM 2808 O O . PHE B 1 104 ? 5.933 10.774 24.201 1.00 30.55 83 PHE B O 1
ATOM 2816 N N . PRO B 1 105 ? 4.810 8.911 24.833 1.00 29.86 84 PRO B N 1
ATOM 2817 C CA . PRO B 1 105 ? 5.674 8.618 25.964 1.00 30.17 84 PRO B CA 1
ATOM 2818 C C . PRO B 1 105 ? 6.920 7.891 25.433 1.00 30.10 84 PRO B C 1
ATOM 2819 O O . PRO B 1 105 ? 6.958 7.503 24.241 1.00 30.08 84 PRO B O 1
ATOM 2823 N N . LYS B 1 106 ? 7.927 7.680 26.270 1.00 29.11 85 LYS B N 1
ATOM 2824 C CA . LYS B 1 106 ? 9.007 6.779 25.847 1.00 28.90 85 LYS B CA 1
ATOM 2825 C C . LYS B 1 106 ? 8.362 5.411 25.709 1.00 27.35 85 LYS B C 1
ATOM 2826 O O . LYS B 1 106 ? 7.538 5.021 26.578 1.00 28.64 85 LYS B O 1
ATOM 2832 N N . PHE B 1 107 ? 8.687 4.715 24.615 1.00 24.08 86 PHE B N 1
ATOM 2833 C CA . PHE B 1 107 ? 8.206 3.374 24.319 1.00 21.76 86 PHE B CA 1
ATOM 2834 C C . PHE B 1 107 ? 9.289 2.620 23.560 1.00 21.77 86 PHE B C 1
ATOM 2835 O O . PHE B 1 107 ? 10.176 3.214 22.914 1.00 20.57 86 PHE B O 1
ATOM 2843 N N . ASP B 1 108 ? 9.181 1.301 23.614 1.00 21.35 87 ASP B N 1
ATOM 2844 C CA . ASP B 1 108 ? 10.085 0.403 22.953 1.00 21.07 87 ASP B CA 1
ATOM 2845 C C . ASP B 1 108 ? 9.450 -0.148 21.670 1.00 20.95 87 ASP B C 1
ATOM 2846 O O . ASP B 1 108 ? 10.111 -0.264 20.635 1.00 17.51 87 ASP B O 1
ATOM 2851 N N . VAL B 1 109 ? 8.176 -0.542 21.751 1.00 19.91 88 VAL B N 1
ATOM 2852 C CA . VAL B 1 109 ? 7.493 -1.116 20.557 1.00 20.23 88 VAL B CA 1
ATOM 2853 C C . VAL B 1 109 ? 6.216 -0.325 20.368 1.00 20.60 88 VAL B C 1
ATOM 2854 O O . VAL B 1 109 ? 5.530 -0.103 21.346 1.00 18.49 88 VAL B O 1
ATOM 2858 N N . CYS B 1 110 ? 5.911 0.106 19.127 1.00 21.08 89 CYS B N 1
ATOM 2859 C CA . CYS B 1 110 ? 4.627 0.735 18.778 1.00 21.47 89 CYS B CA 1
ATOM 2860 C C . CYS B 1 110 ? 3.764 -0.177 17.879 1.00 22.11 89 CYS B C 1
ATOM 2861 O O . CYS B 1 110 ? 4.279 -0.803 16.933 1.00 21.95 89 CYS B O 1
ATOM 2864 N N A THR B 1 111 ? 2.461 -0.242 18.158 0.50 22.02 90 THR B N 1
ATOM 2865 N N B THR B 1 111 ? 2.476 -0.270 18.191 0.50 22.46 90 THR B N 1
ATOM 2866 C CA A THR B 1 111 ? 1.491 -0.861 17.241 0.50 22.79 90 THR B CA 1
ATOM 2867 C CA B THR B 1 111 ? 1.501 -0.807 17.254 0.50 23.78 90 THR B CA 1
ATOM 2868 C C A THR B 1 111 ? 0.353 0.139 16.937 0.50 23.96 90 THR B C 1
ATOM 2869 C C B THR B 1 111 ? 0.563 0.353 16.873 0.50 24.36 90 THR B C 1
ATOM 2870 O O A THR B 1 111 ? -0.227 0.727 17.863 0.50 23.23 90 THR B O 1
ATOM 2871 O O B THR B 1 111 ? 0.330 1.267 17.675 0.50 24.11 90 THR B O 1
ATOM 2878 N N . ALA B 1 112 ? 0.030 0.326 15.654 1.00 24.83 91 ALA B N 1
ATOM 2879 C CA . ALA B 1 112 ? -0.948 1.352 15.249 1.00 27.17 91 ALA B CA 1
ATOM 2880 C C . ALA B 1 112 ? -1.913 0.912 14.159 1.00 30.01 91 ALA B C 1
ATOM 2881 O O . ALA B 1 112 ? -1.505 0.234 13.218 1.00 29.07 91 ALA B O 1
ATOM 2883 N N . ASN B 1 113 ? -3.180 1.313 14.333 1.00 34.17 92 ASN B N 1
ATOM 2884 C CA . ASN B 1 113 ? -4.239 1.370 13.294 1.00 38.21 92 ASN B CA 1
ATOM 2885 C C . ASN B 1 113 ? -4.413 2.854 12.925 1.00 40.25 92 ASN B C 1
ATOM 2886 O O . ASN B 1 113 ? -4.841 3.690 13.740 1.00 40.93 92 ASN B O 1
ATOM 2891 N N . ILE B 1 114 ? -4.024 3.196 11.705 1.00 43.03 93 ILE B N 1
ATOM 2892 C CA . ILE B 1 114 ? -3.884 4.596 11.312 1.00 45.17 93 ILE B CA 1
ATOM 2893 C C . ILE B 1 114 ? -5.029 4.995 10.377 1.00 45.89 93 ILE B C 1
ATOM 2894 O O . ILE B 1 114 ? -5.275 4.303 9.398 1.00 47.14 93 ILE B O 1
ATOM 2898 N N . PRO B 1 115 ? -5.717 6.120 10.669 1.00 46.73 94 PRO B N 1
ATOM 2899 C CA . PRO B 1 115 ? -6.630 6.673 9.665 1.00 46.49 94 PRO B CA 1
ATOM 2900 C C . PRO B 1 115 ? -5.816 7.299 8.547 1.00 46.39 94 PRO B C 1
ATOM 2901 O O . PRO B 1 115 ? -4.780 7.925 8.800 1.00 46.09 94 PRO B O 1
ATOM 2905 N N . TYR B 1 116 ? -6.271 7.102 7.316 1.00 46.37 95 TYR B N 1
ATOM 2906 C CA . TYR B 1 116 ? -5.530 7.507 6.132 1.00 46.15 95 TYR B CA 1
ATOM 2907 C C . TYR B 1 116 ? -5.047 8.959 6.173 1.00 46.01 95 TYR B C 1
ATOM 2908 O O . TYR B 1 116 ? -3.952 9.265 5.696 1.00 45.81 95 TYR B O 1
ATOM 2910 N N . LYS B 1 117 ? -5.858 9.837 6.760 1.00 45.60 96 LYS B N 1
ATOM 2911 C CA . LYS B 1 117 ? -5.562 11.268 6.821 1.00 44.87 96 LYS B CA 1
ATOM 2912 C C . LYS B 1 117 ? -4.196 11.534 7.453 1.00 44.17 96 LYS B C 1
ATOM 2913 O O . LYS B 1 117 ? -3.411 12.318 6.930 1.00 43.42 96 LYS B O 1
ATOM 2915 N N . ILE B 1 118 ? -3.922 10.853 8.567 1.00 43.06 97 ILE B N 1
ATOM 2916 C CA . ILE B 1 118 ? -2.768 11.182 9.397 1.00 41.09 97 ILE B CA 1
ATOM 2917 C C . ILE B 1 118 ? -1.563 10.258 9.172 1.00 39.62 97 ILE B C 1
ATOM 2918 O O . ILE B 1 118 ? -0.622 10.288 9.950 1.00 38.89 97 ILE B O 1
ATOM 2923 N N . SER B 1 119 ? -1.574 9.480 8.091 1.00 37.86 98 SER B N 1
ATOM 2924 C CA . SER B 1 119 ? -0.481 8.530 7.829 1.00 35.98 98 SER B CA 1
ATOM 2925 C C . SER B 1 119 ? 0.895 9.164 7.673 1.00 34.68 98 SER B C 1
ATOM 2926 O O . SER B 1 119 ? 1.874 8.740 8.318 1.00 33.26 98 SER B O 1
ATOM 2929 N N . SER B 1 120 ? 0.977 10.170 6.802 1.00 33.37 99 SER B N 1
ATOM 2930 C CA . SER B 1 120 ? 2.215 10.877 6.565 1.00 33.03 99 SER B CA 1
ATOM 2931 C C . SER B 1 120 ? 2.752 11.560 7.833 1.00 31.75 99 SER B C 1
ATOM 2932 O O . SER B 1 120 ? 3.895 11.326 8.198 1.00 31.36 99 SER B O 1
ATOM 2935 N N . PRO B 1 121 ? 1.913 12.364 8.522 1.00 30.39 100 PRO B N 1
ATOM 2936 C CA . PRO B 1 121 ? 2.244 13.003 9.781 1.00 29.08 100 PRO B CA 1
ATOM 2937 C C . PRO B 1 121 ? 2.713 11.989 10.836 1.00 28.35 100 PRO B C 1
ATOM 2938 O O . PRO B 1 121 ? 3.582 12.307 11.652 1.00 27.23 100 PRO B O 1
ATOM 2942 N N . LEU B 1 122 ? 2.138 10.792 10.827 1.00 27.04 101 LEU B N 1
ATOM 2943 C CA . LEU B 1 122 ? 2.548 9.770 11.793 1.00 27.29 101 LEU B CA 1
ATOM 2944 C C . LEU B 1 122 ? 3.945 9.228 11.490 1.00 26.01 101 LEU B C 1
ATOM 2945 O O . LEU B 1 122 ? 4.753 9.060 12.403 1.00 25.30 101 LEU B O 1
ATOM 2950 N N . ILE B 1 123 ? 4.253 8.992 10.215 1.00 25.16 102 ILE B N 1
ATOM 2951 C CA . ILE B 1 123 ? 5.609 8.609 9.851 1.00 24.37 102 ILE B CA 1
ATOM 2952 C C . ILE B 1 123 ? 6.631 9.688 10.231 1.00 24.73 102 ILE B C 1
ATOM 2953 O O . ILE B 1 123 ? 7.702 9.372 10.759 1.00 23.25 102 ILE B O 1
ATOM 2958 N N . PHE B 1 124 ? 6.308 10.963 9.968 1.00 24.01 103 PHE B N 1
ATOM 2959 C CA . PHE B 1 124 ? 7.197 12.067 10.371 1.00 24.86 103 PHE B CA 1
ATOM 2960 C C . PHE B 1 124 ? 7.437 12.047 11.875 1.00 23.48 103 PHE B C 1
ATOM 2961 O O . PHE B 1 124 ? 8.558 12.251 12.345 1.00 21.59 103 PHE B O 1
ATOM 2969 N N . LYS B 1 125 ? 6.372 11.781 12.622 1.00 23.47 104 LYS B N 1
ATOM 2970 C CA . LYS B 1 125 ? 6.410 11.862 14.069 1.00 22.85 104 LYS B CA 1
ATOM 2971 C C . LYS B 1 125 ? 7.279 10.735 14.615 1.00 22.48 104 LYS B C 1
ATOM 2972 O O . LYS B 1 125 ? 8.055 10.951 15.544 1.00 22.12 104 LYS B O 1
ATOM 2978 N N . LEU B 1 126 ? 7.137 9.550 14.028 1.00 22.50 105 LEU B N 1
ATOM 2979 C CA . LEU B 1 126 ? 7.951 8.371 14.400 1.00 22.57 105 LEU B CA 1
ATOM 2980 C C . LEU B 1 126 ? 9.410 8.578 14.059 1.00 22.99 105 LEU B C 1
ATOM 2981 O O . LEU B 1 126 ? 10.289 8.243 14.860 1.00 22.78 105 LEU B O 1
ATOM 2986 N N . ILE B 1 127 ? 9.698 9.155 12.894 1.00 23.62 106 ILE B N 1
ATOM 2987 C CA . ILE B 1 127 ? 11.112 9.545 12.598 1.00 24.80 106 ILE B CA 1
ATOM 2988 C C . ILE B 1 127 ? 11.719 10.532 13.584 1.00 24.43 106 ILE B C 1
ATOM 2989 O O . ILE B 1 127 ? 12.906 10.412 13.956 1.00 25.35 106 ILE B O 1
ATOM 2994 N N . SER B 1 128 ? 10.932 11.524 13.996 1.00 23.76 107 SER B N 1
ATOM 2995 C CA . SER B 1 128 ? 11.389 12.531 14.927 1.00 24.35 107 SER B CA 1
ATOM 2996 C C . SER B 1 128 ? 11.421 12.088 16.392 1.00 23.14 107 SER B C 1
ATOM 2997 O O . SER B 1 128 ? 11.994 12.778 17.223 1.00 22.15 107 SER B O 1
ATOM 3000 N N . HIS B 1 129 ? 10.793 10.967 16.707 1.00 23.26 108 HIS B N 1
ATOM 3001 C CA . HIS B 1 129 ? 10.613 10.556 18.102 1.00 23.12 108 HIS B CA 1
ATOM 3002 C C . HIS B 1 129 ? 11.934 10.214 18.761 1.00 23.49 108 HIS B C 1
ATOM 3003 O O . HIS B 1 129 ? 12.770 9.536 18.168 1.00 23.37 108 HIS B O 1
ATOM 3010 N N . ARG B 1 130 ? 12.098 10.666 20.006 1.00 24.69 109 ARG B N 1
ATOM 3011 C CA . ARG B 1 130 ? 13.242 10.297 20.831 1.00 25.72 109 ARG B CA 1
ATOM 3012 C C . ARG B 1 130 ? 12.748 9.855 22.233 1.00 26.39 109 ARG B C 1
ATOM 3013 O O . ARG B 1 130 ? 11.790 10.434 22.739 1.00 26.58 109 ARG B O 1
ATOM 3021 N N . PRO B 1 131 ? 13.406 8.849 22.848 1.00 26.56 110 PRO B N 1
ATOM 3022 C CA . PRO B 1 131 ? 14.571 8.140 22.325 1.00 26.90 110 PRO B CA 1
ATOM 3023 C C . PRO B 1 131 ? 14.148 7.123 21.265 1.00 26.57 110 PRO B C 1
ATOM 3024 O O . PRO B 1 131 ? 12.963 6.882 21.096 1.00 25.26 110 PRO B O 1
ATOM 3028 N N . LEU B 1 132 ? 15.122 6.544 20.571 1.00 26.41 111 LEU B N 1
ATOM 3029 C CA . LEU B 1 132 ? 14.842 5.607 19.482 1.00 27.73 111 LEU B CA 1
ATOM 3030 C C . LEU B 1 132 ? 14.108 4.369 19.972 1.00 27.13 111 LEU B C 1
ATOM 3031 O O . LEU B 1 132 ? 14.389 3.874 21.058 1.00 27.80 111 LEU B O 1
ATOM 3036 N N . PHE B 1 133 ? 13.161 3.877 19.177 1.00 26.14 112 PHE B N 1
ATOM 3037 C CA . PHE B 1 133 ? 12.355 2.730 19.567 1.00 25.23 112 PHE B CA 1
ATOM 3038 C C . PHE B 1 133 ? 12.900 1.508 18.852 1.00 24.65 112 PHE B C 1
ATOM 3039 O O . PHE B 1 133 ? 13.773 1.641 17.983 1.00 23.59 112 PHE B O 1
ATOM 3047 N N . LYS B 1 134 ? 12.478 0.320 19.273 1.00 23.27 113 LYS B N 1
ATOM 3048 C CA . LYS B 1 134 ? 13.061 -0.906 18.731 1.00 23.92 113 LYS B CA 1
ATOM 3049 C C . LYS B 1 134 ? 12.326 -1.293 17.483 1.00 23.63 113 LYS B C 1
ATOM 3050 O O . LYS B 1 134 ? 12.919 -1.776 16.520 1.00 23.16 113 LYS B O 1
ATOM 3056 N N . CYS B 1 135 ? 11.004 -1.178 17.543 1.00 22.49 114 CYS B N 1
ATOM 3057 C CA . CYS B 1 135 ? 10.195 -1.557 16.379 1.00 23.79 114 CYS B CA 1
ATOM 3058 C C . CYS B 1 135 ? 8.779 -0.992 16.381 1.00 22.43 114 CYS B C 1
ATOM 3059 O O . CYS B 1 135 ? 8.254 -0.647 17.435 1.00 21.88 114 CYS B O 1
ATOM 3062 N N . ALA B 1 136 ? 8.175 -0.882 15.196 1.00 21.68 115 ALA B N 1
ATOM 3063 C CA . ALA B 1 136 ? 6.799 -0.421 15.061 1.00 21.89 115 ALA B CA 1
ATOM 3064 C C . ALA B 1 136 ? 6.126 -1.307 14.040 1.00 21.31 115 ALA B C 1
ATOM 3065 O O . ALA B 1 136 ? 6.717 -1.593 13.009 1.00 24.28 115 ALA B O 1
ATOM 3067 N N . VAL B 1 137 ? 4.932 -1.781 14.359 1.00 20.26 116 VAL B N 1
ATOM 3068 C CA . VAL B 1 137 ? 4.083 -2.617 13.499 1.00 19.24 116 VAL B CA 1
ATOM 3069 C C . VAL B 1 137 ? 2.815 -1.778 13.223 1.00 20.02 116 VAL B C 1
ATOM 3070 O O . VAL B 1 137 ? 2.022 -1.517 14.116 1.00 19.10 116 VAL B O 1
ATOM 3074 N N . LEU B 1 138 ? 2.670 -1.317 11.974 1.00 19.65 117 LEU B N 1
ATOM 3075 C CA . LEU B 1 138 ? 1.736 -0.250 11.618 1.00 19.94 117 LEU B CA 1
ATOM 3076 C C . LEU B 1 138 ? 0.861 -0.730 10.492 1.00 20.65 117 LEU B C 1
ATOM 3077 O O . LEU B 1 138 ? 1.365 -1.288 9.536 1.00 20.45 117 LEU B O 1
ATOM 3082 N N . MET B 1 139 ? -0.439 -0.519 10.630 1.00 22.43 118 MET B N 1
ATOM 3083 C CA . MET B 1 139 ? -1.408 -0.841 9.586 1.00 26.21 118 MET B CA 1
ATOM 3084 C C . MET B 1 139 ? -1.773 0.419 8.810 1.00 25.62 118 MET B C 1
ATOM 3085 O O . MET B 1 139 ? -2.265 1.376 9.385 1.00 26.24 118 MET B O 1
ATOM 3090 N N . PHE B 1 140 ? -1.537 0.390 7.498 1.00 25.46 119 PHE B N 1
ATOM 3091 C CA . PHE B 1 140 ? -1.870 1.503 6.629 1.00 25.58 119 PHE B CA 1
ATOM 3092 C C . PHE B 1 140 ? -2.787 1.084 5.468 1.00 25.66 119 PHE B C 1
ATOM 3093 O O . PHE B 1 140 ? -2.823 -0.083 5.072 1.00 24.69 119 PHE B O 1
ATOM 3101 N N . GLN B 1 141 ? -3.488 2.053 4.890 1.00 26.68 120 GLN B N 1
ATOM 3102 C CA . GLN B 1 141 ? -4.165 1.806 3.610 1.00 28.31 120 GLN B CA 1
ATOM 3103 C C . GLN B 1 141 ? -3.190 1.258 2.577 1.00 28.54 120 GLN B C 1
ATOM 3104 O O . GLN B 1 141 ? -2.024 1.689 2.526 1.00 28.63 120 GLN B O 1
ATOM 3110 N N . LYS B 1 142 ? -3.642 0.293 1.774 1.00 28.77 121 LYS B N 1
ATOM 3111 C CA . LYS B 1 142 ? -2.778 -0.377 0.784 1.00 29.94 121 LYS B CA 1
ATOM 3112 C C . LYS B 1 142 ? -1.837 0.539 -0.028 1.00 30.42 121 LYS B C 1
ATOM 3113 O O . LYS B 1 142 ? -0.646 0.247 -0.168 1.00 29.68 121 LYS B O 1
ATOM 3119 N N . GLU B 1 143 ? -2.392 1.605 -0.605 1.00 30.03 122 GLU B N 1
ATOM 3120 C CA . GLU B 1 143 ? -1.636 2.462 -1.543 1.00 31.48 122 GLU B CA 1
ATOM 3121 C C . GLU B 1 143 ? -0.490 3.211 -0.804 1.00 29.74 122 GLU B C 1
ATOM 3122 O O . GLU B 1 143 ? 0.622 3.351 -1.330 1.00 27.83 122 GLU B O 1
ATOM 3128 N N . PHE B 1 144 ? -0.773 3.654 0.426 1.00 28.61 123 PHE B N 1
ATOM 3129 C CA . PHE B 1 144 ? 0.244 4.293 1.268 1.00 27.91 123 PHE B CA 1
ATOM 3130 C C . PHE B 1 144 ? 1.312 3.286 1.667 1.00 26.66 123 PHE B C 1
ATOM 3131 O O . PHE B 1 144 ? 2.498 3.559 1.552 1.00 25.56 123 PHE B O 1
ATOM 3139 N N . ALA B 1 145 ? 0.907 2.113 2.143 1.00 26.19 124 ALA B N 1
ATOM 3140 C CA . ALA B 1 145 ? 1.902 1.079 2.470 1.00 25.43 124 ALA B CA 1
ATOM 3141 C C . ALA B 1 145 ? 2.759 0.687 1.236 1.00 25.76 124 ALA B C 1
ATOM 3142 O O . ALA B 1 145 ? 3.961 0.438 1.343 1.00 24.93 124 ALA B O 1
ATOM 3144 N N . GLU B 1 146 ? 2.127 0.598 0.066 1.00 26.82 125 GLU B N 1
ATOM 3145 C CA . GLU B 1 146 ? 2.890 0.299 -1.167 1.00 29.00 125 GLU B CA 1
ATOM 3146 C C . GLU B 1 146 ? 3.943 1.372 -1.496 1.00 27.42 125 GLU B C 1
ATOM 3147 O O . GLU B 1 146 ? 5.021 1.034 -1.972 1.00 26.91 125 GLU B O 1
ATOM 3153 N N . ARG B 1 147 ? 3.621 2.642 -1.246 1.00 26.65 126 ARG B N 1
ATOM 3154 C CA . ARG B 1 147 ? 4.616 3.745 -1.387 1.00 27.34 126 ARG B CA 1
ATOM 3155 C C . ARG B 1 147 ? 5.819 3.552 -0.447 1.00 25.18 126 ARG B C 1
ATOM 3156 O O . ARG B 1 147 ? 6.965 3.700 -0.843 1.00 24.61 126 ARG B O 1
ATOM 3164 N N . MET B 1 148 ? 5.548 3.235 0.822 1.00 24.77 127 MET B N 1
ATOM 3165 C CA . MET B 1 148 ? 6.624 2.955 1.781 1.00 25.30 127 MET B CA 1
ATOM 3166 C C . MET B 1 148 ? 7.491 1.807 1.325 1.00 25.01 127 MET B C 1
ATOM 3167 O O . MET B 1 148 ? 8.712 1.821 1.514 1.00 25.47 127 MET B O 1
ATOM 3172 N N . LEU B 1 149 ? 6.841 0.804 0.734 1.00 25.16 128 LEU B N 1
ATOM 3173 C CA . LEU B 1 149 ? 7.488 -0.425 0.299 1.00 25.76 128 LEU B CA 1
ATOM 3174 C C . LEU B 1 149 ? 7.945 -0.335 -1.162 1.00 25.80 128 LEU B C 1
ATOM 3175 O O . LEU B 1 149 ? 8.510 -1.280 -1.699 1.00 25.75 128 LEU B O 1
ATOM 3180 N N . ALA B 1 150 ? 7.727 0.816 -1.790 1.00 25.73 129 ALA B N 1
ATOM 3181 C CA . ALA B 1 150 ? 8.096 0.997 -3.218 1.00 25.84 129 ALA B CA 1
ATOM 3182 C C . ALA B 1 150 ? 9.532 0.661 -3.637 1.00 26.21 129 ALA B C 1
ATOM 3183 O O . ALA B 1 150 ? 10.512 0.870 -2.893 1.00 26.10 129 ALA B O 1
ATOM 3185 N N . ASN B 1 151 ? 9.640 0.178 -4.877 1.00 26.09 130 ASN B N 1
ATOM 3186 C CA . ASN B 1 151 ? 10.910 -0.184 -5.490 1.00 26.29 130 ASN B CA 1
ATOM 3187 C C . ASN B 1 151 ? 11.520 1.024 -6.199 1.00 25.09 130 ASN B C 1
ATOM 3188 O O . ASN B 1 151 ? 10.796 1.814 -6.847 1.00 23.15 130 ASN B O 1
ATOM 3193 N N . VAL B 1 152 ? 12.841 1.160 -6.087 1.00 24.51 131 VAL B N 1
ATOM 3194 C CA . VAL B 1 152 ? 13.561 2.201 -6.792 1.00 24.67 131 VAL B CA 1
ATOM 3195 C C . VAL B 1 152 ? 13.177 2.117 -8.274 1.00 24.75 131 VAL B C 1
ATOM 3196 O O . VAL B 1 152 ? 13.171 1.031 -8.841 1.00 24.16 131 VAL B O 1
ATOM 3200 N N . GLY B 1 153 ? 12.808 3.248 -8.874 1.00 24.57 132 GLY B N 1
ATOM 3201 C CA . GLY B 1 153 ? 12.547 3.297 -10.316 1.00 24.40 132 GLY B CA 1
ATOM 3202 C C . GLY B 1 153 ? 11.079 3.129 -10.671 1.00 24.34 132 GLY B C 1
ATOM 3203 O O . GLY B 1 153 ? 10.688 3.510 -11.765 1.00 25.30 132 GLY B O 1
ATOM 3204 N N . ASP B 1 154 ? 10.260 2.609 -9.746 1.00 24.22 133 ASP B N 1
ATOM 3205 C CA . ASP B 1 154 ? 8.801 2.486 -9.961 1.00 23.88 133 ASP B CA 1
ATOM 3206 C C . ASP B 1 154 ? 8.168 3.879 -9.850 1.00 23.29 133 ASP B C 1
ATOM 3207 O O . ASP B 1 154 ? 8.671 4.740 -9.116 1.00 22.71 133 ASP B O 1
ATOM 3212 N N . SER B 1 155 ? 7.073 4.133 -10.561 1.00 22.16 134 SER B N 1
ATOM 3213 C CA . SER B 1 155 ? 6.454 5.455 -10.490 1.00 22.49 134 SER B CA 1
ATOM 3214 C C . SER B 1 155 ? 5.865 5.876 -9.139 1.00 22.02 134 SER B C 1
ATOM 3215 O O . SER B 1 155 ? 5.617 7.068 -8.937 1.00 22.69 134 SER B O 1
ATOM 3218 N N . ASN B 1 156 ? 5.646 4.939 -8.227 1.00 22.49 135 ASN B N 1
ATOM 3219 C CA . ASN B 1 156 ? 5.123 5.296 -6.880 1.00 22.87 135 ASN B CA 1
ATOM 3220 C C . ASN B 1 156 ? 6.247 5.457 -5.812 1.00 23.62 135 ASN B C 1
ATOM 3221 O O . ASN B 1 156 ? 5.962 5.607 -4.607 1.00 24.66 135 ASN B O 1
ATOM 3226 N N . TYR B 1 157 ? 7.496 5.379 -6.278 1.00 22.82 136 TYR B N 1
ATOM 3227 C CA . TYR B 1 157 ? 8.702 5.556 -5.457 1.00 22.77 136 TYR B CA 1
ATOM 3228 C C . TYR B 1 157 ? 8.859 7.073 -5.266 1.00 22.77 136 TYR B C 1
ATOM 3229 O O . TYR B 1 157 ? 8.849 7.837 -6.235 1.00 22.26 136 TYR B O 1
ATOM 3238 N N . SER B 1 158 ? 8.943 7.501 -4.006 1.00 21.66 137 SER B N 1
ATOM 3239 C CA . SER B 1 158 ? 8.845 8.914 -3.680 1.00 22.25 137 SER B CA 1
ATOM 3240 C C . SER B 1 158 ? 9.775 9.345 -2.521 1.00 20.77 137 SER B C 1
ATOM 3241 O O . SER B 1 158 ? 10.535 8.522 -1.953 1.00 19.52 137 SER B O 1
ATOM 3244 N N . ARG B 1 159 ? 9.698 10.629 -2.196 1.00 19.52 138 ARG B N 1
ATOM 3245 C CA . ARG B 1 159 ? 10.403 11.182 -1.019 1.00 20.59 138 ARG B CA 1
ATOM 3246 C C . ARG B 1 159 ? 10.060 10.369 0.228 1.00 21.14 138 ARG B C 1
ATOM 3247 O O . ARG B 1 159 ? 10.956 10.041 1.016 1.00 22.23 138 ARG B O 1
ATOM 3255 N N . LEU B 1 160 ? 8.778 10.030 0.385 1.00 20.44 139 LEU B N 1
ATOM 3256 C CA . LEU B 1 160 ? 8.318 9.225 1.540 1.00 21.60 139 LEU B CA 1
ATOM 3257 C C . LEU B 1 160 ? 9.067 7.924 1.653 1.00 20.71 139 LEU B C 1
ATOM 3258 O O . LEU B 1 160 ? 9.514 7.558 2.755 1.00 21.14 139 LEU B O 1
ATOM 3263 N N . THR B 1 161 ? 9.188 7.209 0.534 1.00 19.78 140 THR B N 1
ATOM 3264 C CA . THR B 1 161 ? 9.958 6.001 0.438 1.00 19.73 140 THR B CA 1
ATOM 3265 C C . THR B 1 161 ? 11.414 6.175 0.936 1.00 20.27 140 THR B C 1
ATOM 3266 O O . THR B 1 161 ? 11.948 5.343 1.698 1.00 18.94 140 THR B O 1
ATOM 3270 N N . ILE B 1 162 ? 12.089 7.211 0.460 1.00 18.50 141 ILE B N 1
ATOM 3271 C CA . ILE B 1 162 ? 13.506 7.363 0.780 1.00 19.22 141 ILE B CA 1
ATOM 3272 C C . ILE B 1 162 ? 13.692 7.762 2.257 1.00 19.07 141 ILE B C 1
ATOM 3273 O O . ILE B 1 162 ? 14.625 7.294 2.910 1.00 19.77 141 ILE B O 1
ATOM 3278 N N . ASN B 1 163 ? 12.789 8.572 2.773 1.00 19.96 142 ASN B N 1
ATOM 3279 C CA . ASN B 1 163 ? 12.778 8.909 4.230 1.00 20.47 142 ASN B CA 1
ATOM 3280 C C . ASN B 1 163 ? 12.672 7.681 5.093 1.00 21.36 142 ASN B C 1
ATOM 3281 O O . ASN B 1 163 ? 13.478 7.463 6.016 1.00 20.21 142 ASN B O 1
ATOM 3286 N N . VAL B 1 164 ? 11.712 6.834 4.748 1.00 20.81 143 VAL B N 1
ATOM 3287 C CA . VAL B 1 164 ? 11.481 5.603 5.507 1.00 22.83 143 VAL B CA 1
ATOM 3288 C C . VAL B 1 164 ? 12.709 4.677 5.459 1.00 23.81 143 VAL B C 1
ATOM 3289 O O . VAL B 1 164 ? 13.141 4.163 6.510 1.00 23.75 143 VAL B O 1
ATOM 3293 N N . LYS B 1 165 ? 13.272 4.492 4.265 1.00 23.48 144 LYS B N 1
ATOM 3294 C CA . LYS B 1 165 ? 14.405 3.622 4.019 1.00 25.78 144 LYS B CA 1
ATOM 3295 C C . LYS B 1 165 ? 15.689 4.093 4.702 1.00 24.28 144 LYS B C 1
ATOM 3296 O O . LYS B 1 165 ? 16.456 3.260 5.179 1.00 24.53 144 LYS B O 1
ATOM 3302 N N . LEU B 1 166 ? 15.912 5.405 4.754 1.00 22.63 145 LEU B N 1
ATOM 3303 C CA . LEU B 1 166 ? 17.071 5.951 5.458 1.00 23.08 145 LEU B CA 1
ATOM 3304 C C . LEU B 1 166 ? 16.978 5.551 6.924 1.00 24.12 145 LEU B C 1
ATOM 3305 O O . LEU B 1 166 ? 17.922 4.965 7.507 1.00 24.42 145 LEU B O 1
ATOM 3310 N N . PHE B 1 167 ? 15.824 5.829 7.505 1.00 24.11 146 PHE B N 1
ATOM 3311 C CA . PHE B 1 167 ? 15.724 5.739 8.952 1.00 26.22 146 PHE B CA 1
ATOM 3312 C C . PHE B 1 167 ? 15.374 4.365 9.491 1.00 25.43 146 PHE B C 1
ATOM 3313 O O . PHE B 1 167 ? 15.727 4.043 10.631 1.00 25.22 146 PHE B O 1
ATOM 3321 N N . CYS B 1 168 ? 14.784 3.517 8.661 1.00 24.47 147 CYS B N 1
ATOM 3322 C CA . CYS B 1 168 ? 14.347 2.190 9.097 1.00 26.47 147 CYS B CA 1
ATOM 3323 C C . CYS B 1 168 ? 14.619 1.074 8.101 1.00 25.30 147 CYS B C 1
ATOM 3324 O O . CYS B 1 168 ? 14.705 1.312 6.892 1.00 26.00 147 CYS B O 1
ATOM 3327 N N . LYS B 1 169 ? 14.746 -0.156 8.595 1.00 24.62 148 LYS B N 1
ATOM 3328 C CA . LYS B 1 169 ? 14.463 -1.307 7.748 1.00 24.63 148 LYS B CA 1
ATOM 3329 C C . LYS B 1 169 ? 12.947 -1.473 7.711 1.00 25.48 148 LYS B C 1
ATOM 3330 O O . LYS B 1 169 ? 12.318 -1.632 8.787 1.00 24.94 148 LYS B O 1
ATOM 3332 N N A VAL B 1 170 ? 12.372 -1.522 6.500 0.50 25.04 149 VAL B N 1
ATOM 3333 N N B VAL B 1 170 ? 12.354 -1.408 6.518 0.50 25.09 149 VAL B N 1
ATOM 3334 C CA A VAL B 1 170 ? 10.909 -1.577 6.287 0.50 25.13 149 VAL B CA 1
ATOM 3335 C CA B VAL B 1 170 ? 10.913 -1.615 6.378 0.50 25.13 149 VAL B CA 1
ATOM 3336 C C A VAL B 1 170 ? 10.422 -2.854 5.572 0.50 26.10 149 VAL B C 1
ATOM 3337 C C B VAL B 1 170 ? 10.610 -2.965 5.730 0.50 26.02 149 VAL B C 1
ATOM 3338 O O A VAL B 1 170 ? 10.801 -3.127 4.428 0.50 25.40 149 VAL B O 1
ATOM 3339 O O B VAL B 1 170 ? 11.335 -3.408 4.815 0.50 24.70 149 VAL B O 1
ATOM 3346 N N . THR B 1 171 ? 9.569 -3.628 6.230 1.00 26.41 150 THR B N 1
ATOM 3347 C CA . THR B 1 171 ? 9.134 -4.919 5.661 1.00 27.46 150 THR B CA 1
ATOM 3348 C C . THR B 1 171 ? 7.620 -5.098 5.704 1.00 27.65 150 THR B C 1
ATOM 3349 O O . THR B 1 171 ? 6.934 -4.525 6.535 1.00 27.39 150 THR B O 1
ATOM 3353 N N . LYS B 1 172 ? 7.095 -5.917 4.804 1.00 27.45 151 LYS B N 1
ATOM 3354 C CA . LYS B 1 172 ? 5.674 -6.149 4.770 1.00 26.82 151 LYS B CA 1
ATOM 3355 C C . LYS B 1 172 ? 5.392 -7.336 5.675 1.00 26.91 151 LYS B C 1
ATOM 3356 O O . LYS B 1 172 ? 6.059 -8.371 5.572 1.00 27.58 151 LYS B O 1
ATOM 3362 N N . VAL B 1 173 ? 4.437 -7.161 6.568 1.00 26.76 152 VAL B N 1
ATOM 3363 C CA . VAL B 1 173 ? 3.962 -8.227 7.481 1.00 26.86 152 VAL B CA 1
ATOM 3364 C C . VAL B 1 173 ? 2.850 -9.091 6.817 1.00 27.50 152 VAL B C 1
ATOM 3365 O O . VAL B 1 173 ? 2.988 -10.312 6.731 1.00 28.30 152 VAL B O 1
ATOM 3369 N N . CYS B 1 174 ? 1.765 -8.445 6.381 1.00 27.93 153 CYS B N 1
ATOM 3370 C CA . CYS B 1 174 ? 0.626 -9.083 5.693 1.00 29.29 153 CYS B CA 1
ATOM 3371 C C . CYS B 1 174 ? -0.321 -8.072 5.057 1.00 29.13 153 CYS B C 1
ATOM 3372 O O . CYS B 1 174 ? -0.257 -6.882 5.339 1.00 28.78 153 CYS B O 1
ATOM 3375 N N . ASN B 1 175 ? -1.180 -8.566 4.161 1.00 29.96 154 ASN B N 1
ATOM 3376 C CA . ASN B 1 175 ? -2.378 -7.852 3.716 1.00 30.24 154 ASN B CA 1
ATOM 3377 C C . ASN B 1 175 ? -3.515 -7.921 4.723 1.00 29.74 154 ASN B C 1
ATOM 3378 O O . ASN B 1 175 ? -3.669 -8.932 5.410 1.00 30.30 154 ASN B O 1
ATOM 3383 N N . VAL B 1 176 ? -4.329 -6.877 4.791 1.00 29.18 155 VAL B N 1
ATOM 3384 C CA . VAL B 1 176 ? -5.587 -6.918 5.572 1.00 28.91 155 VAL B CA 1
ATOM 3385 C C . VAL B 1 176 ? -6.776 -6.575 4.656 1.00 29.47 155 VAL B C 1
ATOM 3386 O O . VAL B 1 176 ? -6.931 -5.420 4.208 1.00 29.47 155 VAL B O 1
ATOM 3390 N N . ASN B 1 177 ? -7.612 -7.575 4.388 1.00 29.10 156 ASN B N 1
ATOM 3391 C CA . ASN B 1 177 ? -8.787 -7.418 3.506 1.00 29.86 156 ASN B CA 1
ATOM 3392 C C . ASN B 1 177 ? -9.792 -6.516 4.172 1.00 28.96 156 ASN B C 1
ATOM 3393 O O . ASN B 1 177 ? -9.996 -6.610 5.386 1.00 28.80 156 ASN B O 1
ATOM 3398 N N . ARG B 1 178 ? -10.439 -5.639 3.394 1.00 27.74 157 ARG B N 1
ATOM 3399 C CA . ARG B 1 178 ? -11.514 -4.781 3.939 1.00 27.16 157 ARG B CA 1
ATOM 3400 C C . ARG B 1 178 ? -12.533 -5.540 4.802 1.00 25.80 157 ARG B C 1
ATOM 3401 O O . ARG B 1 178 ? -13.110 -4.962 5.720 1.00 25.87 157 ARG B O 1
ATOM 3409 N N . SER B 1 179 ? -12.774 -6.823 4.505 1.00 24.29 158 SER B N 1
ATOM 3410 C CA . SER B 1 179 ? -13.769 -7.623 5.282 1.00 24.91 158 SER B CA 1
ATOM 3411 C C . SER B 1 179 ? -13.329 -7.879 6.748 1.00 24.35 158 SER B C 1
ATOM 3412 O O . SER B 1 179 ? -14.129 -8.280 7.617 1.00 24.98 158 SER B O 1
ATOM 3415 N N . SER B 1 180 ? -12.064 -7.608 7.015 1.00 24.06 159 SER B N 1
ATOM 3416 C CA . SER B 1 180 ? -11.513 -7.790 8.355 1.00 25.80 159 SER B CA 1
ATOM 3417 C C . SER B 1 180 ? -11.841 -6.627 9.296 1.00 26.46 159 SER B C 1
ATOM 3418 O O . SER B 1 180 ? -11.468 -6.669 10.457 1.00 27.82 159 SER B O 1
ATOM 3421 N N . PHE B 1 181 ? -12.573 -5.635 8.803 1.00 26.85 160 PHE B N 1
ATOM 3422 C CA . PHE B 1 181 ? -12.957 -4.434 9.575 1.00 29.85 160 PHE B CA 1
ATOM 3423 C C . PHE B 1 181 ? -14.457 -4.353 9.734 1.00 32.12 160 PHE B C 1
ATOM 3424 O O . PHE B 1 181 ? -15.222 -4.769 8.856 1.00 33.00 160 PHE B O 1
ATOM 3432 N N . ASN B 1 182 ? -14.877 -3.809 10.867 1.00 35.40 161 ASN B N 1
ATOM 3433 C CA . ASN B 1 182 ? -16.271 -3.556 11.170 1.00 37.89 161 ASN B CA 1
ATOM 3434 C C . ASN B 1 182 ? -16.471 -2.035 11.394 1.00 39.33 161 ASN B C 1
ATOM 3435 O O . ASN B 1 182 ? -15.944 -1.490 12.386 1.00 40.16 161 ASN B O 1
ATOM 3440 N N . PRO B 1 183 ? -17.184 -1.341 10.465 1.00 39.25 162 PRO B N 1
ATOM 3441 C CA . PRO B 1 183 ? -17.708 -1.847 9.179 1.00 39.16 162 PRO B CA 1
ATOM 3442 C C . PRO B 1 183 ? -16.620 -1.890 8.116 1.00 38.54 162 PRO B C 1
ATOM 3443 O O . PRO B 1 183 ? -15.638 -1.151 8.229 1.00 38.29 162 PRO B O 1
ATOM 3447 N N . PRO B 1 184 ? -16.793 -2.725 7.073 1.00 38.68 163 PRO B N 1
ATOM 3448 C CA . PRO B 1 184 ? -15.748 -2.772 6.051 1.00 38.55 163 PRO B CA 1
ATOM 3449 C C . PRO B 1 184 ? -15.532 -1.438 5.335 1.00 39.13 163 PRO B C 1
ATOM 3450 O O . PRO B 1 184 ? -16.500 -0.790 4.933 1.00 39.53 163 PRO B O 1
ATOM 3454 N N . PRO B 1 185 ? -14.275 -1.009 5.199 1.00 39.29 164 PRO B N 1
ATOM 3455 C CA . PRO B 1 185 ? -13.955 0.154 4.352 1.00 39.60 164 PRO B CA 1
ATOM 3456 C C . PRO B 1 185 ? -14.066 -0.161 2.855 1.00 39.97 164 PRO B C 1
ATOM 3457 O O . PRO B 1 185 ? -14.409 -1.272 2.484 1.00 38.88 164 PRO B O 1
ATOM 3461 N N . LYS B 1 186 ? -13.758 0.829 2.025 1.00 40.55 165 LYS B N 1
ATOM 3462 C CA . LYS B 1 186 ? -13.829 0.715 0.572 1.00 41.26 165 LYS B CA 1
ATOM 3463 C C . LYS B 1 186 ? -12.449 0.424 -0.040 1.00 40.93 165 LYS B C 1
ATOM 3464 O O . LYS B 1 186 ? -12.315 0.334 -1.258 1.00 42.23 165 LYS B O 1
ATOM 3466 N N . VAL B 1 187 ? -11.421 0.313 0.804 1.00 40.05 166 VAL B N 1
ATOM 3467 C CA . VAL B 1 187 ? -10.076 -0.059 0.358 1.00 38.22 166 VAL B CA 1
ATOM 3468 C C . VAL B 1 187 ? -9.429 -1.031 1.345 1.00 36.75 166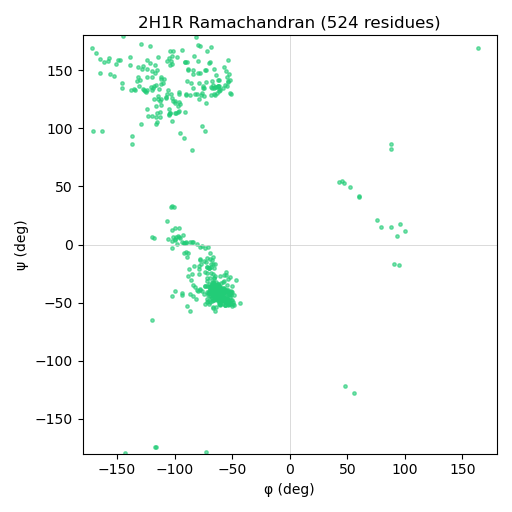 VAL B C 1
ATOM 3469 O O . VAL B 1 187 ? -9.864 -1.146 2.491 1.00 35.98 166 VAL B O 1
ATOM 3473 N N . ASP B 1 188 ? -8.400 -1.733 0.889 1.00 34.37 167 ASP B N 1
ATOM 3474 C CA . ASP B 1 188 ? -7.754 -2.728 1.719 1.00 33.18 167 ASP B CA 1
ATOM 3475 C C . ASP B 1 188 ? -6.563 -2.128 2.442 1.00 31.26 167 ASP B C 1
ATOM 3476 O O . ASP B 1 188 ? -6.130 -1.033 2.088 1.00 30.00 167 ASP B O 1
ATOM 3481 N N . SER B 1 189 ? -6.036 -2.858 3.437 1.00 29.74 168 SER B N 1
ATOM 3482 C CA . SER B 1 189 ? -4.877 -2.378 4.239 1.00 27.92 168 SER B CA 1
ATOM 3483 C C . SER B 1 189 ? -3.691 -3.306 4.171 1.00 25.69 168 SER B C 1
ATOM 3484 O O . SER B 1 189 ? -3.770 -4.423 3.651 1.00 24.87 168 SER B O 1
ATOM 3487 N N . VAL B 1 190 ? -2.573 -2.837 4.715 1.00 24.04 169 VAL B N 1
ATOM 3488 C CA . VAL B 1 190 ? -1.345 -3.609 4.724 1.00 24.17 169 VAL B CA 1
ATOM 3489 C C . VAL B 1 190 ? -0.638 -3.259 6.042 1.00 23.32 169 VAL B C 1
ATOM 3490 O O . VAL B 1 190 ? -0.613 -2.087 6.440 1.00 23.68 169 VAL B O 1
ATOM 3494 N N . ILE B 1 191 ? -0.155 -4.282 6.728 1.00 23.25 170 ILE B N 1
ATOM 3495 C CA . ILE B 1 191 ? 0.664 -4.085 7.919 1.00 22.59 170 ILE B CA 1
ATOM 3496 C C . ILE B 1 191 ? 2.117 -4.161 7.511 1.00 21.56 170 ILE B C 1
ATOM 3497 O O . ILE B 1 191 ? 2.540 -5.124 6.866 1.00 21.15 170 ILE B O 1
ATOM 3502 N N . VAL B 1 192 ? 2.871 -3.145 7.930 1.00 21.56 171 VAL B N 1
ATOM 3503 C CA . VAL B 1 192 ? 4.315 -3.064 7.719 1.00 21.42 171 VAL B CA 1
ATOM 3504 C C . VAL B 1 192 ? 5.038 -3.059 9.075 1.00 22.39 171 VAL B C 1
ATOM 3505 O O . VAL B 1 192 ? 4.450 -2.644 10.091 1.00 21.62 171 VAL B O 1
ATOM 3509 N N . LYS B 1 193 ? 6.285 -3.514 9.057 1.00 21.32 172 LYS B N 1
ATOM 3510 C CA . LYS B 1 193 ? 7.177 -3.425 10.218 1.00 22.53 172 LYS B CA 1
ATOM 3511 C C . LYS B 1 193 ? 8.327 -2.498 9.939 1.00 21.94 172 LYS B C 1
ATOM 3512 O O . LYS B 1 193 ? 8.950 -2.581 8.870 1.00 20.13 172 LYS B O 1
ATOM 3518 N N . LEU B 1 194 ? 8.597 -1.618 10.912 1.00 21.75 173 LEU B N 1
ATOM 3519 C CA . LEU B 1 194 ? 9.744 -0.737 10.876 1.00 22.84 173 LEU B CA 1
ATOM 3520 C C . LEU B 1 194 ? 10.728 -1.067 11.993 1.00 23.79 173 LEU B C 1
ATOM 3521 O O . LEU B 1 194 ? 10.360 -1.033 13.182 1.00 23.33 173 LEU B O 1
ATOM 3526 N N . ILE B 1 195 ? 11.978 -1.304 11.602 1.00 23.40 174 ILE B N 1
ATOM 3527 C CA . ILE B 1 195 ? 13.086 -1.413 12.550 1.00 25.44 174 ILE B CA 1
ATOM 3528 C C . ILE B 1 195 ? 14.104 -0.295 12.321 1.00 24.83 174 ILE B C 1
ATOM 3529 O O . ILE B 1 195 ? 14.859 -0.354 11.347 1.00 24.70 174 ILE B O 1
ATOM 3534 N N . PRO B 1 196 ? 14.100 0.741 13.189 1.00 25.23 175 PRO B N 1
ATOM 3535 C CA . PRO B 1 196 ? 14.969 1.929 13.119 1.00 26.02 175 PRO B CA 1
ATOM 3536 C C . PRO B 1 196 ? 16.439 1.575 13.045 1.00 27.02 175 PRO B C 1
ATOM 3537 O O . PRO B 1 196 ? 16.872 0.613 13.698 1.00 27.41 175 PRO B O 1
ATOM 3541 N N . LYS B 1 197 ? 17.192 2.323 12.236 1.00 27.36 176 LYS B N 1
ATOM 3542 C CA . LYS B 1 197 ? 18.635 2.131 12.126 1.00 29.85 176 LYS B CA 1
ATOM 3543 C C . LYS B 1 197 ? 19.335 3.263 12.900 1.00 30.74 176 LYS B C 1
ATOM 3544 O O . LYS B 1 197 ? 19.268 4.433 12.476 1.00 31.56 176 LYS B O 1
ATOM 3550 N N . GLU B 1 198 ? 20.020 2.955 14.003 1.00 30.71 177 GLU B N 1
ATOM 3551 C CA . GLU B 1 198 ? 20.556 4.042 14.860 1.00 31.57 177 GLU B CA 1
ATOM 3552 C C . GLU B 1 198 ? 21.501 5.049 14.155 1.00 29.42 177 GLU B C 1
ATOM 3553 O O . GLU B 1 198 ? 21.401 6.245 14.392 1.00 27.47 177 GLU B O 1
ATOM 3559 N N . SER B 1 199 ? 22.362 4.592 13.257 1.00 28.42 178 SER B N 1
ATOM 3560 C CA . SER B 1 199 ? 23.352 5.517 12.684 1.00 29.12 178 SER B CA 1
ATOM 3561 C C . SER B 1 199 ? 22.731 6.586 11.775 1.00 28.71 178 SER B C 1
ATOM 3562 O O . SER B 1 199 ? 23.290 7.661 11.593 1.00 28.67 178 SER B O 1
ATOM 3565 N N . SER B 1 200 ? 21.570 6.277 11.218 1.00 28.44 179 SER B N 1
ATOM 3566 C CA . SER B 1 200 ? 20.894 7.177 10.298 1.00 27.90 179 SER B CA 1
ATOM 3567 C C . SER B 1 200 ? 20.437 8.437 11.032 1.00 27.65 179 SER B C 1
ATOM 3568 O O . SER B 1 200 ? 20.268 9.524 10.443 1.00 27.17 179 SER B O 1
ATOM 3571 N N . PHE B 1 201 ? 20.241 8.302 12.333 1.00 27.07 180 PHE B N 1
ATOM 3572 C CA . PHE B 1 201 ? 19.779 9.433 13.103 1.00 27.00 180 PHE B CA 1
ATOM 3573 C C . PHE B 1 201 ? 20.810 10.516 13.346 1.00 26.21 180 PHE B C 1
ATOM 3574 O O . PHE B 1 201 ? 20.466 11.570 13.869 1.00 25.18 180 PHE B O 1
ATOM 3582 N N . LEU B 1 202 ? 22.036 10.286 12.891 1.00 23.47 181 LEU B N 1
ATOM 3583 C CA . LEU B 1 202 ? 23.002 11.399 12.772 1.00 24.75 181 LEU B CA 1
ATOM 3584 C C . LEU B 1 202 ? 22.644 12.412 11.641 1.00 25.54 181 LEU B C 1
ATOM 3585 O O . LEU B 1 202 ? 23.085 13.581 11.665 1.00 26.15 181 LEU B O 1
ATOM 3590 N N . THR B 1 203 ? 21.822 11.980 10.678 1.00 23.92 182 THR B N 1
ATOM 3591 C CA . THR B 1 203 ? 21.410 12.851 9.560 1.00 23.10 182 THR B CA 1
ATOM 3592 C C . THR B 1 203 ? 20.547 14.027 10.038 1.00 23.58 182 THR B C 1
ATOM 3593 O O . THR B 1 203 ? 19.646 13.847 10.873 1.00 24.04 182 THR B O 1
ATOM 3597 N N . ASN B 1 204 ? 20.834 15.224 9.545 1.00 21.87 183 ASN B N 1
ATOM 3598 C CA . ASN B 1 204 ? 20.004 16.376 9.851 1.00 23.18 183 ASN B CA 1
ATOM 3599 C C . ASN B 1 204 ? 18.689 16.256 9.050 1.00 23.87 183 ASN B C 1
ATOM 3600 O O . ASN B 1 204 ? 18.666 16.555 7.846 1.00 22.26 183 ASN B O 1
ATOM 3605 N N . PHE B 1 205 ? 17.643 15.753 9.705 1.00 24.17 184 PHE B N 1
ATOM 3606 C CA . PHE B 1 205 ? 16.376 15.531 9.008 1.00 26.31 184 PHE B CA 1
ATOM 3607 C C . PHE B 1 205 ? 15.808 16.733 8.262 1.00 25.99 184 PHE B C 1
ATOM 3608 O O . PHE B 1 205 ? 15.269 16.561 7.169 1.00 26.93 184 PHE B O 1
ATOM 3616 N N . ASP B 1 206 ? 15.867 17.930 8.850 1.00 26.57 185 ASP B N 1
ATOM 3617 C CA . ASP B 1 206 ? 15.319 19.124 8.196 1.00 27.62 185 ASP B CA 1
ATOM 3618 C C . ASP B 1 206 ? 15.984 19.368 6.841 1.00 26.69 185 ASP B C 1
ATOM 3619 O O . ASP B 1 206 ? 15.301 19.589 5.847 1.00 24.89 185 ASP B O 1
ATOM 3624 N N . GLU B 1 207 ? 17.314 19.303 6.810 1.00 25.39 186 GLU B N 1
ATOM 3625 C CA . GLU B 1 207 ? 18.065 19.378 5.546 1.00 25.06 186 GLU B CA 1
ATOM 3626 C C . GLU B 1 207 ? 17.824 18.218 4.567 1.00 24.14 186 GLU B C 1
ATOM 3627 O O . GLU B 1 207 ? 17.698 18.428 3.343 1.00 24.54 186 GLU B O 1
ATOM 3633 N N . TRP B 1 208 ? 17.868 16.994 5.072 1.00 22.67 187 TRP B N 1
ATOM 3634 C CA . TRP B 1 208 ? 17.595 15.813 4.257 1.00 21.43 187 TRP B CA 1
ATOM 3635 C C . TRP B 1 208 ? 16.242 15.928 3.522 1.00 21.37 187 TRP B C 1
ATOM 3636 O O . TRP B 1 208 ? 16.148 15.683 2.296 1.00 19.25 187 TRP B O 1
ATOM 3647 N N . ASP B 1 209 ? 15.191 16.245 4.286 1.00 20.27 188 ASP B N 1
ATOM 3648 C CA . ASP B 1 209 ? 13.831 16.275 3.733 1.00 20.86 188 ASP B CA 1
ATOM 3649 C C . ASP B 1 209 ? 13.741 17.405 2.712 1.00 20.66 188 ASP B C 1
ATOM 3650 O O . ASP B 1 209 ? 13.093 17.272 1.675 1.00 19.14 188 ASP B O 1
ATOM 3655 N N . ASN B 1 210 ? 14.401 18.522 3.013 1.00 19.25 189 ASN B N 1
ATOM 3656 C CA . ASN B 1 210 ? 14.425 19.658 2.089 1.00 20.30 189 ASN B CA 1
ATOM 3657 C C . ASN B 1 210 ? 15.128 19.348 0.789 1.00 19.06 189 ASN B C 1
ATOM 3658 O O . ASN B 1 210 ? 14.642 19.724 -0.261 1.00 19.48 189 ASN B O 1
ATOM 3663 N N . LEU B 1 211 ? 16.253 18.656 0.855 1.00 19.53 190 LEU B N 1
ATOM 3664 C CA . LEU B 1 211 ? 16.954 18.245 -0.359 1.00 19.13 190 LEU B CA 1
ATOM 3665 C C . LEU B 1 211 ? 16.061 17.290 -1.184 1.00 19.30 190 LEU B C 1
ATOM 3666 O O . LEU B 1 211 ? 15.922 17.465 -2.399 1.00 19.04 190 LEU B O 1
ATOM 3671 N N . LEU B 1 212 ? 15.438 16.309 -0.527 1.00 19.42 191 LEU B N 1
ATOM 3672 C CA . LEU B 1 212 ? 14.517 15.410 -1.260 1.00 19.72 191 LEU B CA 1
ATOM 3673 C C . LEU B 1 212 ? 13.344 16.151 -1.873 1.00 20.00 191 LEU B C 1
ATOM 3674 O O . LEU B 1 212 ? 12.928 15.807 -2.954 1.00 21.04 191 LEU B O 1
ATOM 3679 N N . ARG B 1 213 ? 12.791 17.154 -1.184 1.00 20.61 192 ARG B N 1
ATOM 3680 C CA . ARG B 1 213 ? 11.666 17.908 -1.756 1.00 22.27 192 ARG B CA 1
ATOM 3681 C C . ARG B 1 213 ? 12.111 18.619 -3.053 1.00 22.73 192 ARG B C 1
ATOM 3682 O O . ARG B 1 213 ? 11.330 18.746 -4.024 1.00 21.82 192 ARG B O 1
ATOM 3690 N N . ILE B 1 214 ? 13.367 19.066 -3.086 1.00 22.44 193 ILE B N 1
ATOM 3691 C CA . ILE B 1 214 ? 13.872 19.717 -4.301 1.00 23.07 193 ILE B CA 1
ATOM 3692 C C . ILE B 1 214 ? 14.007 18.695 -5.419 1.00 23.67 193 ILE B C 1
ATOM 3693 O O . ILE B 1 214 ? 13.511 18.902 -6.530 1.00 23.95 193 ILE B O 1
ATOM 3698 N N . CYS B 1 215 ? 14.647 17.578 -5.118 1.00 24.00 194 CYS B N 1
ATOM 3699 C CA . CYS B 1 215 ? 14.901 16.533 -6.102 1.00 24.79 194 CYS B CA 1
ATOM 3700 C C . CYS B 1 215 ? 13.636 15.825 -6.563 1.00 24.31 194 CYS B C 1
ATOM 3701 O O . CYS B 1 215 ? 13.570 15.448 -7.703 1.00 24.19 194 CYS B O 1
ATOM 3704 N N . PHE B 1 216 ? 12.657 15.647 -5.678 1.00 24.67 195 PHE B N 1
ATOM 3705 C CA . PHE B 1 216 ? 11.412 14.939 -6.037 1.00 24.61 195 PHE B CA 1
ATOM 3706 C C . PHE B 1 216 ? 10.290 15.827 -6.595 1.00 25.98 195 PHE B C 1
ATOM 3707 O O . PHE B 1 216 ? 9.206 15.321 -6.923 1.00 26.40 195 PHE B O 1
ATOM 3715 N N A SER B 1 217 ? 10.547 17.132 -6.728 0.50 26.08 196 SER B N 1
ATOM 3716 N N B SER B 1 217 ? 10.548 17.130 -6.704 0.50 25.92 196 SER B N 1
ATOM 3717 C CA A SER B 1 217 ? 9.558 18.052 -7.321 0.50 27.04 196 SER B CA 1
ATOM 3718 C CA B SER B 1 217 ? 9.592 18.049 -7.326 0.50 26.72 196 SER B CA 1
ATOM 3719 C C A SER B 1 217 ? 9.267 17.647 -8.773 0.50 27.31 196 SER B C 1
ATOM 3720 C C B SER B 1 217 ? 9.253 17.510 -8.717 0.50 27.16 196 SER B C 1
ATOM 3721 O O A SER B 1 217 ? 8.135 17.767 -9.231 0.50 27.46 196 SER B O 1
ATOM 3722 O O B SER B 1 217 ? 8.084 17.383 -9.071 0.50 27.34 196 SER B O 1
ATOM 3727 N N . ARG B 1 218 ? 10.306 17.172 -9.466 1.00 27.00 197 ARG B N 1
ATOM 3728 C CA . ARG B 1 218 ? 10.205 16.612 -10.824 1.00 27.73 197 ARG B CA 1
ATOM 3729 C C . ARG B 1 218 ? 11.083 15.370 -10.826 1.00 25.58 197 ARG B C 1
ATOM 3730 O O . ARG B 1 218 ? 12.223 15.376 -11.293 1.00 26.11 197 ARG B O 1
ATOM 3738 N N . LYS B 1 219 ? 10.554 14.281 -10.260 1.00 24.41 198 LYS B N 1
ATOM 3739 C CA . LYS B 1 219 ? 11.371 13.098 -9.916 1.00 22.93 198 LYS B CA 1
ATOM 3740 C C . LYS B 1 219 ? 11.925 12.292 -11.090 1.00 22.73 198 LYS B C 1
ATOM 3741 O O . LYS B 1 219 ? 12.874 11.540 -10.923 1.00 21.04 198 LYS B O 1
ATOM 3747 N N . ARG B 1 220 ? 11.346 12.450 -12.289 1.00 24.19 199 ARG B N 1
ATOM 3748 C CA . ARG B 1 220 ? 11.945 11.826 -13.496 1.00 24.09 199 ARG B CA 1
ATOM 3749 C C . ARG B 1 220 ? 12.850 12.751 -14.360 1.00 24.93 199 ARG B C 1
ATOM 3750 O O . ARG B 1 220 ? 13.266 12.369 -15.460 1.00 25.13 199 ARG B O 1
ATOM 3758 N N . LYS B 1 221 ? 13.133 13.958 -13.878 1.00 24.16 200 LYS B N 1
ATOM 3759 C CA . LYS B 1 221 ? 14.122 14.815 -14.512 1.00 24.76 200 LYS B CA 1
ATOM 3760 C C . LYS B 1 221 ? 15.524 14.553 -13.948 1.00 24.14 200 LYS B C 1
ATOM 3761 O O . LYS B 1 221 ? 15.672 14.017 -12.837 1.00 22.93 200 LYS B O 1
ATOM 3765 N N . THR B 1 222 ? 16.545 14.903 -14.738 1.00 23.11 201 THR B N 1
ATOM 3766 C CA . THR B 1 222 ? 17.936 14.737 -14.294 1.00 23.26 201 THR B CA 1
ATOM 3767 C C . THR B 1 222 ? 18.246 15.744 -13.189 1.00 22.26 201 THR B C 1
ATOM 3768 O O . THR B 1 222 ? 17.569 16.760 -13.080 1.00 21.49 201 THR B O 1
ATOM 3772 N N . LEU B 1 223 ? 19.233 15.442 -12.349 1.00 22.66 202 LEU B N 1
ATOM 3773 C CA . LEU B 1 223 ? 19.630 16.378 -11.277 1.00 23.06 202 LEU B CA 1
ATOM 3774 C C . LEU B 1 223 ? 20.121 17.691 -11.870 1.00 22.96 202 LEU B C 1
ATOM 3775 O O . LEU B 1 223 ? 19.837 18.761 -11.334 1.00 23.52 202 LEU B O 1
ATOM 3780 N N . HIS B 1 224 ? 20.858 17.612 -12.980 1.00 23.44 203 HIS B N 1
ATOM 3781 C CA . HIS B 1 224 ? 21.269 18.847 -13.663 1.00 24.31 203 HIS B CA 1
ATOM 3782 C C . HIS B 1 224 ? 20.091 19.747 -14.007 1.00 23.82 203 HIS B C 1
ATOM 3783 O O . HIS B 1 224 ? 20.116 20.949 -13.723 1.00 23.77 203 HIS B O 1
ATOM 3790 N N . ALA B 1 225 ? 19.035 19.167 -14.589 1.00 23.58 204 ALA B N 1
ATOM 3791 C CA . ALA B 1 225 ? 17.810 19.920 -14.898 1.00 24.42 204 ALA B CA 1
ATOM 3792 C C . ALA B 1 225 ? 17.110 20.497 -13.655 1.00 24.39 204 ALA B C 1
ATOM 3793 O O . ALA B 1 225 ? 16.549 21.573 -13.715 1.00 25.09 204 ALA B O 1
ATOM 3795 N N . ILE B 1 226 ? 17.179 19.789 -12.529 1.00 24.17 205 ILE B N 1
ATOM 3796 C CA . ILE B 1 226 ? 16.597 20.277 -11.286 1.00 24.50 205 ILE B CA 1
ATOM 3797 C C . ILE B 1 226 ? 17.401 21.462 -10.746 1.00 23.75 205 ILE B C 1
ATOM 3798 O O . ILE B 1 226 ? 16.841 22.490 -10.402 1.00 23.85 205 ILE B O 1
ATOM 3803 N N . PHE B 1 227 ? 18.705 21.292 -10.633 1.00 23.91 206 PHE B N 1
ATOM 3804 C CA . PHE B 1 227 ? 19.526 22.310 -9.966 1.00 24.72 206 PHE B CA 1
ATOM 3805 C C . PHE B 1 227 ? 19.860 23.531 -10.806 1.00 26.38 206 PHE B C 1
ATOM 3806 O O . PHE B 1 227 ? 20.186 24.586 -10.255 1.00 27.38 206 PHE B O 1
ATOM 3814 N N . LYS B 1 228 ? 19.781 23.413 -12.127 1.00 27.64 207 LYS B N 1
ATOM 3815 C CA . LYS B 1 228 ? 20.114 24.577 -12.980 1.00 28.75 207 LYS B CA 1
ATOM 3816 C C . LYS B 1 228 ? 19.015 25.624 -12.947 1.00 28.90 207 LYS B C 1
ATOM 3817 O O . LYS B 1 228 ? 19.245 26.757 -13.386 1.00 28.95 207 LYS B O 1
ATOM 3823 N N . ARG B 1 229 ? 17.825 25.261 -12.439 1.00 28.23 208 ARG B N 1
ATOM 3824 C CA . ARG B 1 229 ? 16.698 26.193 -12.373 1.00 28.26 208 ARG B CA 1
ATOM 3825 C C . ARG B 1 229 ? 17.045 27.392 -11.504 1.00 28.54 208 ARG B C 1
ATOM 3826 O O . ARG B 1 229 ? 17.636 27.263 -10.418 1.00 26.33 208 ARG B O 1
ATOM 3834 N N . ASN B 1 230 ? 16.731 28.575 -12.014 1.00 27.15 209 ASN B N 1
ATOM 3835 C CA . ASN B 1 230 ? 17.124 29.797 -11.333 1.00 27.09 209 ASN B CA 1
ATOM 3836 C C . ASN B 1 230 ? 16.524 29.995 -9.918 1.00 25.98 209 ASN B C 1
ATOM 3837 O O . ASN B 1 230 ? 17.176 30.563 -9.020 1.00 24.39 209 ASN B O 1
ATOM 3842 N N . ALA B 1 231 ? 15.297 29.536 -9.719 1.00 24.07 210 ALA B N 1
ATOM 3843 C CA . ALA B 1 231 ? 14.650 29.653 -8.420 1.00 23.96 210 ALA B CA 1
ATOM 3844 C C . ALA B 1 231 ? 15.343 28.777 -7.356 1.00 23.30 210 ALA B C 1
ATOM 3845 O O . ALA B 1 231 ? 15.476 29.171 -6.199 1.00 23.73 210 ALA B O 1
ATOM 3847 N N . VAL B 1 232 ? 15.829 27.613 -7.763 1.00 21.97 211 VAL B N 1
ATOM 3848 C CA . VAL B 1 232 ? 16.575 26.719 -6.850 1.00 22.54 211 VAL B CA 1
ATOM 3849 C C . VAL B 1 232 ? 17.947 27.328 -6.579 1.00 22.76 211 VAL B C 1
ATOM 3850 O O . VAL B 1 232 ? 18.362 27.421 -5.437 1.00 22.04 211 VAL B O 1
ATOM 3854 N N . LEU B 1 233 ? 18.628 27.774 -7.634 1.00 22.42 212 LEU B N 1
ATOM 3855 C CA . LEU B 1 233 ? 19.920 28.463 -7.471 1.00 22.02 212 LEU B CA 1
ATOM 3856 C C . LEU B 1 233 ? 19.850 29.707 -6.591 1.00 21.76 212 LEU B C 1
ATOM 3857 O O . LEU B 1 233 ? 20.734 29.935 -5.774 1.00 20.29 212 LEU B O 1
ATOM 3862 N N . ASN B 1 234 ? 18.822 30.513 -6.750 1.00 20.61 213 ASN B N 1
ATOM 3863 C CA . ASN B 1 234 ? 18.660 31.691 -5.896 1.00 21.98 213 ASN B CA 1
ATOM 3864 C C . ASN B 1 234 ? 18.488 31.349 -4.419 1.00 21.83 213 ASN B C 1
ATOM 3865 O O . ASN B 1 234 ? 19.064 32.015 -3.528 1.00 21.42 213 ASN B O 1
ATOM 3870 N N . MET B 1 235 ? 17.675 30.341 -4.160 1.00 21.95 214 MET B N 1
ATOM 3871 C CA . MET B 1 235 ? 17.389 30.014 -2.783 1.00 23.94 214 MET B CA 1
ATOM 3872 C C . MET B 1 235 ? 18.666 29.403 -2.133 1.00 23.01 214 MET B C 1
ATOM 3873 O O . MET B 1 235 ? 19.006 29.731 -0.993 1.00 22.57 214 MET B O 1
ATOM 3878 N N . LEU B 1 236 ? 19.374 28.539 -2.858 1.00 21.93 215 LEU B N 1
ATOM 3879 C CA . LEU B 1 236 ? 20.611 27.955 -2.326 1.00 21.59 215 LEU B CA 1
ATOM 3880 C C . LEU B 1 236 ? 21.738 28.969 -2.180 1.00 22.43 215 LEU B C 1
ATOM 3881 O O . LEU B 1 236 ? 22.548 28.848 -1.246 1.00 21.08 215 LEU B O 1
ATOM 3886 N N . GLU B 1 237 ? 21.833 29.934 -3.103 1.00 22.22 216 GLU B N 1
ATOM 3887 C CA . GLU B 1 237 ? 22.850 31.003 -2.997 1.00 24.12 216 GLU B CA 1
ATOM 3888 C C . GLU B 1 237 ? 22.584 31.918 -1.795 1.00 24.01 216 GLU B C 1
ATOM 3889 O O . GLU B 1 237 ? 23.542 32.317 -1.064 1.00 24.45 216 GLU B O 1
ATOM 3895 N N . HIS B 1 238 ? 21.319 32.261 -1.586 1.00 23.27 217 HIS B N 1
ATOM 3896 C CA . HIS B 1 238 ? 20.926 33.051 -0.418 1.00 24.69 217 HIS B CA 1
ATOM 3897 C C . HIS B 1 238 ? 21.360 32.336 0.904 1.00 23.96 217 HIS B C 1
ATOM 3898 O O . HIS B 1 238 ? 21.949 32.963 1.805 1.00 23.88 217 HIS B O 1
ATOM 3905 N N . ASN B 1 239 ? 21.060 31.046 1.013 1.00 21.96 218 ASN B N 1
ATOM 3906 C CA . ASN B 1 239 ? 21.520 30.227 2.187 1.00 22.22 218 ASN B CA 1
ATOM 3907 C C . ASN B 1 239 ? 23.052 30.147 2.269 1.00 22.32 218 ASN B C 1
ATOM 3908 O O . ASN B 1 239 ? 23.637 30.276 3.375 1.00 21.54 218 ASN B O 1
ATOM 3913 N N . TYR B 1 240 ? 23.712 29.964 1.121 1.00 21.39 219 TYR B N 1
ATOM 3914 C CA . TYR B 1 240 ? 25.160 29.928 1.106 1.00 23.00 219 TYR B CA 1
ATOM 3915 C C . TYR B 1 240 ? 25.730 31.236 1.664 1.00 24.41 219 TYR B C 1
ATOM 3916 O O . TYR B 1 240 ? 26.616 31.222 2.526 1.00 22.96 219 TYR B O 1
ATOM 3925 N N . LYS B 1 241 ? 25.189 32.368 1.208 1.00 24.96 220 LYS B N 1
ATOM 3926 C CA . LYS B 1 241 ? 25.655 33.660 1.701 1.00 27.22 220 LYS B CA 1
ATOM 3927 C C . LYS B 1 241 ? 25.420 33.874 3.209 1.00 27.01 220 LYS B C 1
ATOM 3928 O O . LYS B 1 241 ? 26.322 34.364 3.909 1.00 28.46 220 LYS B O 1
ATOM 3934 N N . ASN B 1 242 ? 24.252 33.504 3.711 1.00 26.13 221 ASN B N 1
ATOM 3935 C CA . ASN B 1 242 ? 23.977 33.571 5.150 1.00 26.90 221 ASN B CA 1
ATOM 3936 C C . ASN B 1 242 ? 24.944 32.643 5.925 1.00 26.82 221 ASN B C 1
ATOM 3937 O O . ASN B 1 242 ? 25.427 33.003 6.995 1.00 25.28 221 ASN B O 1
ATOM 3942 N N . TRP B 1 243 ? 25.223 31.458 5.387 1.00 26.28 222 TRP B N 1
ATOM 3943 C CA . TRP B 1 243 ? 26.151 30.533 6.044 1.00 26.44 222 TRP B CA 1
ATOM 3944 C C . TRP B 1 243 ? 27.530 31.154 6.186 1.00 27.36 222 TRP B C 1
ATOM 3945 O O . TRP B 1 243 ? 28.137 31.099 7.277 1.00 26.46 222 TRP B O 1
ATOM 3956 N N . CYS B 1 244 ? 28.027 31.731 5.088 1.00 28.03 223 CYS B N 1
ATOM 3957 C CA . CYS B 1 244 ? 29.326 32.409 5.066 1.00 30.18 223 CYS B CA 1
ATOM 3958 C C . CYS B 1 244 ? 29.432 33.531 6.093 1.00 31.58 223 CYS B C 1
ATOM 3959 O O . CYS B 1 244 ? 30.465 33.675 6.755 1.00 32.35 223 CYS B O 1
ATOM 3962 N N . THR B 1 245 ? 28.378 34.313 6.255 1.00 33.18 224 THR B N 1
ATOM 3963 C CA . THR B 1 245 ? 28.483 35.420 7.189 1.00 34.47 224 THR B CA 1
ATOM 3964 C C . THR B 1 245 ? 28.316 34.934 8.628 1.00 35.10 224 THR B C 1
ATOM 3965 O O . THR B 1 245 ? 29.023 35.424 9.506 1.00 35.56 224 THR B O 1
ATOM 3969 N N . LEU B 1 246 ? 27.386 33.993 8.857 1.00 34.48 225 LEU B N 1
ATOM 3970 C CA . LEU B 1 246 ? 27.227 33.328 10.162 1.00 33.89 225 LEU B CA 1
ATOM 3971 C C . LEU B 1 246 ? 28.538 32.703 10.659 1.00 34.13 225 LEU B C 1
ATOM 3972 O O . LEU B 1 246 ? 28.875 32.832 11.849 1.00 33.93 225 LEU B O 1
ATOM 3977 N N . ASN B 1 247 ? 29.269 32.050 9.765 1.00 32.82 226 ASN B N 1
ATOM 3978 C CA . ASN B 1 247 ? 30.508 31.357 10.136 1.00 34.50 226 ASN B CA 1
ATOM 3979 C C . ASN B 1 247 ? 31.810 32.101 9.760 1.00 36.04 226 ASN B C 1
ATOM 3980 O O . ASN B 1 247 ? 32.883 31.512 9.777 1.00 36.87 226 ASN B O 1
ATOM 3985 N N . LYS B 1 248 ? 31.699 33.374 9.393 1.00 38.24 227 LYS B N 1
ATOM 3986 C CA . LYS B 1 248 ? 32.849 34.195 8.957 1.00 40.22 227 LYS B CA 1
ATOM 3987 C C . LYS B 1 248 ? 33.743 33.494 7.943 1.00 41.94 227 LYS B C 1
ATOM 3988 O O . LYS B 1 248 ? 34.968 33.370 8.153 1.00 42.92 227 LYS B O 1
ATOM 3994 N N . GLN B 1 249 ? 33.147 32.993 6.861 1.00 42.81 228 GLN B N 1
ATOM 3995 C CA . GLN B 1 249 ? 33.923 32.349 5.811 1.00 44.17 228 GLN B CA 1
ATOM 3996 C C . GLN B 1 249 ? 33.986 33.342 4.653 1.00 44.81 228 GLN B C 1
ATOM 3997 O O . GLN B 1 249 ? 33.187 34.279 4.594 1.00 44.50 228 GLN B O 1
ATOM 4003 N N . VAL B 1 250 ? 34.955 33.155 3.760 1.00 45.52 229 VAL B N 1
ATOM 4004 C CA . VAL B 1 250 ? 35.053 33.984 2.573 1.00 46.21 229 VAL B CA 1
ATOM 4005 C C . VAL B 1 250 ? 34.264 33.299 1.448 1.00 46.48 229 VAL B C 1
ATOM 4006 O O . VAL B 1 250 ? 34.633 32.210 1.014 1.00 46.13 229 VAL B O 1
ATOM 4008 N N . PRO B 1 251 ? 33.159 33.928 0.993 1.00 47.13 230 PRO B N 1
ATOM 4009 C CA . PRO B 1 251 ? 32.348 33.405 -0.124 1.00 47.76 230 PRO B CA 1
ATOM 4010 C C . PRO B 1 251 ? 33.215 33.220 -1.360 1.00 48.17 230 PRO B C 1
ATOM 4011 O O . PRO B 1 251 ? 34.038 34.091 -1.634 1.00 48.81 230 PRO B O 1
ATOM 4015 N N . VAL B 1 252 ? 33.062 32.114 -2.090 1.00 48.48 231 VAL B N 1
ATOM 4016 C CA . VAL B 1 252 ? 33.824 31.935 -3.340 1.00 49.15 231 VAL B CA 1
ATOM 4017 C C . VAL B 1 252 ? 33.565 33.078 -4.328 1.00 49.38 231 VAL B C 1
ATOM 4018 O O . VAL B 1 252 ? 32.509 33.728 -4.304 1.00 49.44 231 VAL B O 1
ATOM 4022 N N . ASN B 1 253 ? 34.556 33.317 -5.181 1.00 49.75 232 ASN B N 1
ATOM 4023 C CA . ASN B 1 253 ? 34.527 34.401 -6.154 1.00 49.79 232 ASN B CA 1
ATOM 4024 C C . ASN B 1 253 ? 33.768 34.002 -7.428 1.00 49.02 232 ASN B C 1
ATOM 4025 O O . ASN B 1 253 ? 33.081 34.827 -8.029 1.00 50.15 232 ASN B O 1
ATOM 4030 N N . PHE B 1 254 ? 33.887 32.732 -7.819 1.00 47.55 233 PHE B N 1
ATOM 4031 C CA . PHE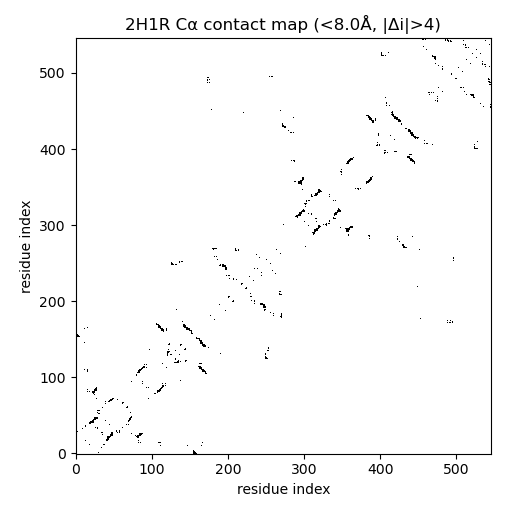 B 1 254 ? 33.176 32.154 -8.961 1.00 45.63 233 PHE B CA 1
ATOM 4032 C C . PHE B 1 254 ? 31.637 32.366 -8.902 1.00 43.87 233 PHE B C 1
ATOM 4033 O O . PHE B 1 254 ? 31.094 32.632 -7.820 1.00 43.73 233 PHE B O 1
ATOM 4035 N N . PRO B 1 255 ? 30.929 32.276 -10.063 1.00 41.90 234 PRO B N 1
ATOM 4036 C CA . PRO B 1 255 ? 29.452 32.268 -9.988 1.00 39.78 234 PRO B CA 1
ATOM 4037 C C . PRO B 1 255 ? 28.901 31.072 -9.186 1.00 36.88 234 PRO B C 1
ATOM 4038 O O . PRO B 1 255 ? 29.410 29.968 -9.294 1.00 35.56 234 PRO B O 1
ATOM 4042 N N . PHE B 1 256 ? 27.847 31.305 -8.414 1.00 34.79 235 PHE B N 1
ATOM 4043 C CA . PHE B 1 256 ? 27.284 30.254 -7.577 1.00 32.75 235 PHE B CA 1
ATOM 4044 C C . PHE B 1 256 ? 26.768 29.077 -8.412 1.00 32.30 235 PHE B C 1
ATOM 4045 O O . PHE B 1 256 ? 26.878 27.906 -8.016 1.00 31.33 235 PHE B O 1
ATOM 4053 N N . LYS B 1 257 ? 26.210 29.382 -9.581 1.00 32.03 236 LYS B N 1
ATOM 4054 C CA . LYS B 1 257 ? 25.730 28.334 -10.477 1.00 32.07 236 LYS B CA 1
ATOM 4055 C C . LYS B 1 257 ? 26.787 27.273 -10.677 1.00 32.24 236 LYS B C 1
ATOM 4056 O O . LYS B 1 257 ? 26.520 26.073 -10.495 1.00 32.52 236 LYS B O 1
ATOM 4062 N N . LYS B 1 258 ? 27.994 27.701 -11.037 1.00 32.64 237 LYS B N 1
ATOM 4063 C CA . LYS B 1 258 ? 29.110 26.754 -11.244 1.00 32.90 237 LYS B CA 1
ATOM 4064 C C . LYS B 1 258 ? 29.549 26.046 -9.952 1.00 32.61 237 LYS B C 1
ATOM 4065 O O . LYS B 1 258 ? 29.804 24.843 -9.949 1.00 32.37 237 LYS B O 1
ATOM 4067 N N . TYR B 1 259 ? 29.607 26.808 -8.864 1.00 32.40 238 TYR B N 1
ATOM 4068 C CA . TYR B 1 259 ? 29.945 26.287 -7.537 1.00 32.04 238 TYR B CA 1
ATOM 4069 C C . TYR B 1 259 ? 28.974 25.179 -7.134 1.00 31.90 238 TYR B C 1
ATOM 4070 O O . TYR B 1 259 ? 29.389 24.131 -6.644 1.00 31.93 238 TYR B O 1
ATOM 4079 N N . CYS B 1 260 ? 27.684 25.430 -7.354 1.00 31.89 239 CYS B N 1
ATOM 4080 C CA . CYS B 1 260 ? 26.630 24.502 -7.006 1.00 31.36 239 CYS B CA 1
ATOM 4081 C C . CYS B 1 260 ? 26.567 23.304 -7.956 1.00 29.98 239 CYS B C 1
ATOM 4082 O O . CYS B 1 260 ? 26.578 22.169 -7.504 1.00 29.71 239 CYS B O 1
ATOM 4085 N N . LEU B 1 261 ? 26.530 23.539 -9.268 1.00 29.17 240 LEU B N 1
ATOM 4086 C CA . LEU B 1 261 ? 26.513 22.424 -10.246 1.00 29.18 240 LEU B CA 1
ATOM 4087 C C . LEU B 1 261 ? 27.772 21.537 -10.294 1.00 29.33 240 LEU B C 1
ATOM 4088 O O . LEU B 1 261 ? 27.714 20.361 -10.644 1.00 28.88 240 LEU B O 1
ATOM 4093 N N . ASP B 1 262 ? 28.920 22.099 -9.932 1.00 29.44 241 ASP B N 1
ATOM 4094 C CA . ASP B 1 262 ? 30.136 21.300 -9.763 1.00 30.88 241 ASP B CA 1
ATOM 4095 C C . ASP B 1 262 ? 30.000 20.123 -8.773 1.00 29.77 241 ASP B C 1
ATOM 4096 O O . ASP B 1 262 ? 30.729 19.127 -8.881 1.00 29.58 241 ASP B O 1
ATOM 4101 N N . VAL B 1 263 ? 29.086 20.235 -7.802 1.00 28.87 242 VAL B N 1
ATOM 4102 C CA . VAL B 1 263 ? 28.859 19.104 -6.883 1.00 28.47 242 VAL B CA 1
ATOM 4103 C C . VAL B 1 263 ? 28.336 17.915 -7.677 1.00 28.56 242 VAL B C 1
ATOM 4104 O O . VAL B 1 263 ? 28.841 16.785 -7.554 1.00 27.91 242 VAL B O 1
ATOM 4108 N N . LEU B 1 264 ? 27.333 18.161 -8.521 1.00 28.90 243 LEU B N 1
ATOM 4109 C CA . LEU B 1 264 ? 26.784 17.058 -9.353 1.00 30.30 243 LEU B CA 1
ATOM 4110 C C . LEU B 1 264 ? 27.839 16.396 -10.248 1.00 31.36 243 LEU B C 1
ATOM 4111 O O . LEU B 1 264 ? 27.918 15.171 -10.345 1.00 31.71 243 LEU B O 1
ATOM 4116 N N . GLU B 1 265 ? 28.647 17.230 -10.888 1.00 33.53 244 GLU B N 1
ATOM 4117 C CA . GLU B 1 265 ? 29.701 16.780 -11.790 1.00 35.96 244 GLU B CA 1
ATOM 4118 C C . GLU B 1 265 ? 30.766 15.982 -11.056 1.00 35.81 244 GLU B C 1
ATOM 4119 O O . GLU B 1 265 ? 31.233 14.972 -11.557 1.00 35.84 244 GLU B O 1
ATOM 4125 N N . HIS B 1 266 ? 31.140 16.442 -9.863 1.00 36.67 245 HIS B N 1
ATOM 4126 C CA . HIS B 1 266 ? 32.073 15.707 -9.008 1.00 37.43 245 HIS B CA 1
ATOM 4127 C C . HIS B 1 266 ? 31.561 14.297 -8.675 1.00 37.01 245 HIS B C 1
ATOM 4128 O O . HIS B 1 266 ? 32.331 13.342 -8.712 1.00 37.12 245 HIS B O 1
ATOM 4135 N N . LEU B 1 267 ? 30.264 14.163 -8.394 1.00 35.80 246 LEU B N 1
ATOM 4136 C CA . LEU B 1 267 ? 29.689 12.863 -8.044 1.00 35.71 246 LEU B CA 1
ATOM 4137 C C . LEU B 1 267 ? 29.192 12.102 -9.271 1.00 36.02 246 LEU B C 1
ATOM 4138 O O . LEU B 1 267 ? 28.670 11.002 -9.155 1.00 35.72 246 LEU B O 1
ATOM 4143 N N . ASP B 1 268 ? 29.363 12.694 -10.446 1.00 36.46 247 ASP B N 1
ATOM 4144 C CA . ASP B 1 268 ? 28.919 12.051 -11.691 1.00 38.13 247 ASP B CA 1
ATOM 4145 C C . ASP B 1 268 ? 27.411 11.790 -11.698 1.00 37.08 247 ASP B C 1
ATOM 4146 O O . ASP B 1 268 ? 26.944 10.739 -12.144 1.00 37.84 247 ASP B O 1
ATOM 4151 N N . MET B 1 269 ? 26.648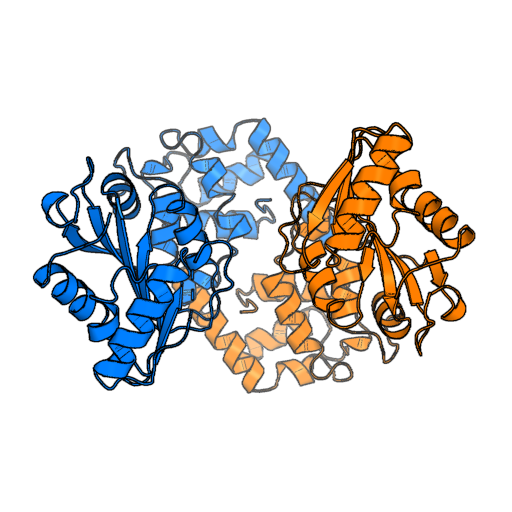 12.764 -11.217 1.00 36.17 248 MET B N 1
ATOM 4152 C CA . MET B 1 269 ? 25.213 12.588 -11.023 1.00 35.96 248 MET B CA 1
ATOM 4153 C C . MET B 1 269 ? 24.400 13.579 -11.856 1.00 34.41 248 MET B C 1
ATOM 4154 O O . MET B 1 269 ? 23.185 13.651 -11.712 1.00 33.47 248 MET B O 1
ATOM 4159 N N . CYS B 1 270 ? 25.077 14.348 -12.713 1.00 33.08 249 CYS B N 1
ATOM 4160 C CA . CYS B 1 270 ? 24.405 15.312 -13.572 1.00 33.43 249 CYS B CA 1
ATOM 4161 C C . CYS B 1 270 ? 23.244 14.685 -14.349 1.00 31.22 249 CYS B C 1
ATOM 4162 O O . CYS B 1 270 ? 22.208 15.282 -14.471 1.00 31.04 249 CYS B O 1
ATOM 4165 N N . GLU B 1 271 ? 23.422 13.472 -14.852 1.00 30.92 250 GLU B N 1
ATOM 4166 C CA . GLU B 1 271 ? 22.434 12.858 -15.752 1.00 30.85 250 GLU B CA 1
ATOM 4167 C C . GLU B 1 271 ? 21.552 11.831 -15.062 1.00 29.84 250 GLU B C 1
ATOM 4168 O O . GLU B 1 271 ? 20.704 11.182 -15.699 1.00 30.05 250 GLU B O 1
ATOM 4174 N N . LYS B 1 272 ? 21.740 11.682 -13.759 1.00 27.85 251 LYS B N 1
ATOM 4175 C CA . LYS B 1 272 ? 20.900 10.768 -12.973 1.00 26.76 251 LYS B CA 1
ATOM 4176 C C . LYS B 1 272 ? 19.537 11.396 -12.628 1.00 24.58 251 LYS B C 1
ATOM 4177 O O . LYS B 1 272 ? 19.449 12.604 -12.391 1.00 24.36 251 LYS B O 1
ATOM 4183 N N . ARG B 1 273 ? 18.483 10.581 -12.533 1.00 24.24 252 ARG B N 1
ATOM 4184 C CA . ARG B 1 273 ? 17.160 11.079 -12.150 1.00 24.15 252 ARG B CA 1
ATOM 4185 C C . ARG B 1 273 ? 16.810 10.584 -10.749 1.00 23.05 252 ARG B C 1
ATOM 4186 O O . ARG B 1 273 ? 17.132 9.442 -10.398 1.00 23.52 252 ARG B O 1
ATOM 4194 N N . SER B 1 274 ? 16.158 11.424 -9.957 1.00 23.49 253 SER B N 1
ATOM 4195 C CA . SER B 1 274 ? 15.917 11.125 -8.530 1.00 22.55 253 SER B CA 1
ATOM 4196 C C . SER B 1 274 ? 15.162 9.822 -8.307 1.00 22.68 253 SER B C 1
ATOM 4197 O O . SER B 1 274 ? 15.483 9.060 -7.412 1.00 20.92 253 SER B O 1
ATOM 4200 N N . ILE B 1 275 ? 14.158 9.555 -9.146 1.00 21.76 254 ILE B N 1
ATOM 4201 C CA . ILE B 1 275 ? 13.423 8.280 -9.108 1.00 22.83 254 ILE B CA 1
ATOM 4202 C C . ILE B 1 275 ? 14.280 7.017 -9.147 1.00 22.02 254 ILE B C 1
ATOM 4203 O O . ILE B 1 275 ? 13.839 5.961 -8.662 1.00 23.04 254 ILE B O 1
ATOM 4208 N N . ASN B 1 276 ? 15.468 7.098 -9.761 1.00 21.48 255 ASN B N 1
ATOM 4209 C CA . ASN B 1 276 ? 16.371 5.949 -9.899 1.00 22.75 255 ASN B CA 1
ATOM 4210 C C . ASN B 1 276 ? 17.520 5.919 -8.871 1.00 23.19 255 ASN B C 1
ATOM 4211 O O . ASN B 1 276 ? 18.391 5.044 -8.930 1.00 23.37 255 ASN B O 1
ATOM 4216 N N . LEU B 1 277 ? 17.515 6.881 -7.948 1.00 24.37 256 LEU B N 1
ATOM 4217 C CA . LEU B 1 277 ? 18.567 6.949 -6.901 1.00 25.93 256 LEU B CA 1
ATOM 4218 C C . LEU B 1 277 ? 18.036 6.407 -5.566 1.00 26.49 256 LEU B C 1
ATOM 4219 O O . LEU B 1 277 ? 16.833 6.414 -5.327 1.00 25.25 256 LEU B O 1
ATOM 4224 N N . ASP B 1 278 ? 18.924 5.924 -4.693 1.00 27.62 257 ASP B N 1
ATOM 4225 C CA . ASP B 1 278 ? 18.463 5.490 -3.375 1.00 28.63 257 ASP B CA 1
ATOM 4226 C C . ASP B 1 278 ? 19.061 6.350 -2.257 1.00 27.96 257 ASP B C 1
ATOM 4227 O O . ASP B 1 278 ? 19.783 7.309 -2.512 1.00 25.93 257 ASP B O 1
ATOM 4232 N N . GLU B 1 279 ? 18.793 5.958 -1.019 1.00 28.00 258 GLU B N 1
ATOM 4233 C CA . GLU B 1 279 ? 19.271 6.759 0.128 1.00 28.41 258 GLU B CA 1
ATOM 4234 C C . GLU B 1 279 ? 20.806 6.937 0.154 1.00 27.57 258 GLU B C 1
ATOM 4235 O O . GLU B 1 279 ? 21.289 7.966 0.598 1.00 28.32 258 GLU B O 1
ATOM 4241 N N . ASN B 1 280 ? 21.574 5.967 -0.324 1.00 27.06 259 ASN B N 1
ATOM 4242 C CA . ASN B 1 280 ? 23.026 6.178 -0.384 1.00 27.90 259 ASN B CA 1
ATOM 4243 C C . ASN B 1 280 ? 23.489 7.260 -1.358 1.00 27.39 259 ASN B C 1
ATOM 4244 O O . ASN B 1 280 ? 24.443 7.991 -1.087 1.00 25.04 259 ASN B O 1
ATOM 4249 N N . ASP B 1 281 ? 22.809 7.365 -2.495 1.00 26.49 260 ASP B N 1
ATOM 4250 C CA . ASP B 1 281 ? 23.068 8.475 -3.418 1.00 25.68 260 ASP B CA 1
ATOM 4251 C C . ASP B 1 281 ? 22.723 9.807 -2.787 1.00 23.83 260 ASP B C 1
ATOM 4252 O O . ASP B 1 281 ? 23.472 10.784 -2.940 1.00 24.00 260 ASP B O 1
ATOM 4257 N N . PHE B 1 282 ? 21.586 9.895 -2.114 1.00 21.62 261 PHE B N 1
ATOM 4258 C CA . PHE B 1 282 ? 21.232 11.177 -1.520 1.00 21.06 261 PHE B CA 1
ATOM 4259 C C . PHE B 1 282 ? 22.119 11.546 -0.332 1.00 20.79 261 PHE B C 1
ATOM 4260 O O . PHE B 1 282 ? 22.360 12.722 -0.086 1.00 19.38 261 PHE B O 1
ATOM 4268 N N . LEU B 1 283 ? 22.553 10.550 0.430 1.00 21.23 262 LEU B N 1
ATOM 4269 C CA . LEU B 1 283 ? 23.472 10.858 1.560 1.00 21.71 262 LEU B CA 1
ATOM 4270 C C . LEU B 1 283 ? 24.758 11.518 1.051 1.00 22.01 262 LEU B C 1
ATOM 4271 O O . LEU B 1 283 ? 25.247 12.519 1.628 1.00 20.47 262 LEU B O 1
ATOM 4276 N N . LYS B 1 284 ? 25.292 10.980 -0.044 1.00 22.64 263 LYS B N 1
ATOM 4277 C CA . LYS B 1 284 ? 26.482 11.554 -0.681 1.00 24.23 263 LYS B CA 1
ATOM 4278 C C . LYS B 1 284 ? 26.279 12.974 -1.188 1.00 24.42 263 LYS B C 1
ATOM 4279 O O . LYS B 1 284 ? 27.133 13.834 -0.965 1.00 23.59 263 LYS B O 1
ATOM 4285 N N . LEU B 1 285 ? 25.164 13.234 -1.888 1.00 23.56 264 LEU B N 1
ATOM 4286 C CA . LEU B 1 285 ? 24.852 14.597 -2.321 1.00 23.55 264 LEU B CA 1
ATOM 4287 C C . LEU B 1 285 ? 24.778 15.549 -1.166 1.00 22.14 264 LEU B C 1
ATOM 4288 O O . LEU B 1 285 ? 25.323 16.646 -1.244 1.00 21.52 264 LEU B O 1
ATOM 4293 N N . LEU B 1 286 ? 24.045 15.158 -0.116 1.00 21.81 265 LEU B N 1
ATOM 4294 C CA . LEU B 1 286 ? 23.901 16.009 1.054 1.00 21.68 265 LEU B CA 1
ATOM 4295 C C . LEU B 1 286 ? 25.267 16.342 1.647 1.00 22.00 265 LEU B C 1
ATOM 4296 O O . LEU B 1 286 ? 25.539 17.507 1.970 1.00 20.09 265 LEU B O 1
ATOM 4301 N N . LEU B 1 287 ? 26.099 15.323 1.805 1.00 22.02 266 LEU B N 1
ATOM 4302 C CA . LEU B 1 287 ? 27.439 15.507 2.417 1.00 23.79 266 LEU B CA 1
ATOM 4303 C C . LEU B 1 287 ? 28.312 16.456 1.578 1.00 23.29 266 LEU B C 1
ATOM 4304 O O . LEU B 1 287 ? 28.968 17.366 2.099 1.00 21.76 266 LEU B O 1
ATOM 4309 N N . GLU B 1 288 ? 28.283 16.274 0.265 1.00 23.33 267 GLU B N 1
ATOM 4310 C CA . GLU B 1 288 ? 29.091 17.124 -0.625 1.00 24.41 267 GLU B CA 1
ATOM 4311 C C . GLU B 1 288 ? 28.581 18.550 -0.742 1.00 24.27 267 GLU B C 1
ATOM 4312 O O . GLU B 1 288 ? 29.377 19.498 -0.741 1.00 24.94 267 GLU B O 1
ATOM 4318 N N . PHE B 1 289 ? 27.266 18.736 -0.821 1.00 23.07 268 PHE B N 1
ATOM 4319 C CA . PHE B 1 289 ? 26.738 20.104 -0.708 1.00 23.23 268 PHE B CA 1
ATOM 4320 C C . PHE B 1 289 ? 27.163 20.802 0.592 1.00 23.33 268 PHE B C 1
ATOM 4321 O O . PHE B 1 289 ? 27.622 21.951 0.568 1.00 22.85 268 PHE B O 1
ATOM 4329 N N . ASN B 1 290 ? 27.003 20.108 1.725 1.00 24.08 269 ASN B N 1
ATOM 4330 C CA . ASN B 1 290 ? 27.272 20.721 3.043 1.00 24.21 269 ASN B CA 1
ATOM 4331 C C . ASN B 1 290 ? 28.772 21.033 3.211 1.00 25.30 269 ASN B C 1
ATOM 4332 O O . ASN B 1 290 ? 29.129 22.054 3.836 1.00 25.20 269 ASN B O 1
ATOM 4337 N N . LYS B 1 291 ? 29.624 20.176 2.646 1.00 24.83 270 LYS B N 1
ATOM 4338 C CA . LYS B 1 291 ? 31.089 20.411 2.564 1.00 27.81 270 LYS B CA 1
ATOM 4339 C C . LYS B 1 291 ? 31.431 21.813 1.980 1.00 27.84 270 LYS B C 1
ATOM 4340 O O . LYS B 1 291 ? 32.343 22.512 2.478 1.00 27.24 270 LYS B O 1
ATOM 4346 N N . LYS B 1 292 ? 30.663 22.223 0.959 1.00 27.33 271 LYS B N 1
ATOM 4347 C CA . LYS B 1 292 ? 30.809 23.508 0.293 1.00 27.41 271 LYS B CA 1
ATOM 4348 C C . LYS B 1 292 ? 30.068 24.611 1.012 1.00 26.70 271 LYS B C 1
ATOM 4349 O O . LYS B 1 292 ? 30.054 25.750 0.554 1.00 26.91 271 LYS B O 1
ATOM 4355 N N . GLY B 1 293 ? 29.446 24.286 2.147 1.00 25.04 272 GLY B N 1
ATOM 4356 C CA . GLY B 1 293 ? 28.682 25.275 2.907 1.00 24.67 272 GLY B CA 1
ATOM 4357 C C . GLY B 1 293 ? 27.336 25.585 2.278 1.00 24.60 272 GLY B C 1
ATOM 4358 O O . GLY B 1 293 ? 26.745 26.656 2.529 1.00 24.50 272 GLY B O 1
ATOM 4359 N N . ILE B 1 294 ? 26.862 24.664 1.440 1.00 24.59 273 ILE B N 1
ATOM 4360 C CA . ILE B 1 294 ? 25.506 24.771 0.855 1.00 24.03 273 ILE B CA 1
ATOM 4361 C C . ILE B 1 294 ? 24.537 23.929 1.695 1.00 23.94 273 ILE B C 1
ATOM 4362 O O . ILE B 1 294 ? 24.676 22.728 1.783 1.00 22.66 273 ILE B O 1
ATOM 4367 N N . HIS B 1 295 ? 23.593 24.593 2.345 1.00 24.84 274 HIS B N 1
ATOM 4368 C CA . HIS B 1 295 ? 22.680 23.926 3.261 1.00 26.72 274 HIS B CA 1
ATOM 4369 C C . HIS B 1 295 ? 21.239 24.089 2.782 1.00 27.05 274 HIS B C 1
ATOM 4370 O O . HIS B 1 295 ? 20.871 25.116 2.169 1.00 28.28 274 HIS B O 1
ATOM 4377 N N . PHE B 1 296 ? 20.423 23.088 3.082 1.00 28.03 275 PHE B N 1
ATOM 4378 C CA . PHE B 1 296 ? 19.029 23.090 2.661 1.00 29.73 275 PHE B CA 1
ATOM 4379 C C . PHE B 1 296 ? 18.101 23.617 3.740 1.00 32.43 275 PHE B C 1
ATOM 4380 O O . PHE B 1 296 ? 17.676 22.873 4.635 1.00 33.40 275 PHE B O 1
ATOM 4388 N N . PHE B 1 297 ? 17.819 24.908 3.608 1.00 34.66 276 PHE B N 1
ATOM 4389 C CA . PHE B 1 297 ? 16.926 25.734 4.462 1.00 37.45 276 PHE B CA 1
ATOM 4390 C C . PHE B 1 297 ? 17.351 25.845 5.917 1.00 38.27 276 PHE B C 1
ATOM 4391 O O . PHE B 1 297 ? 18.548 25.840 6.214 1.00 40.04 276 PHE B O 1
#

Foldseek 3Di:
DAFADVVVLVLLCVQQPAAQDWEEEEEACQQVPSVLVCQVHYVAYEYEYPDPVSVVNNVVVNVVVPGPRYHYALPDDDDDGAEYEYEDDAVCPLSRLVCLLPDPPHHFKYKYKYFPLVLCQLVDDQLDPSPALNNQSQVLFWDKAWSAWAQQVSDVVGDPTTMTIMMTGTDVVSVVDPVQQLSLLRCQQRVPQAAAPLVSCLDPVNLVVQVVQQVVLCVVVVHDQDPDDSSCVLVVLCVVLVRRGPGNSNDHNVSSVSSQVSCVVNSGTGD/DAFADVVVLVLLCVQQVAAQDWEEEEEACRQVPSVLVVQVGYVAYEYEHQDVVSQVRNVVVNVVVPGPRYHYYHDHLQPDDDDDGAEYEYDDDAVCVLVNLVCLLVDPPHHFKYKYKYFPLVVCCLVDDQLDPSPALNNQSQVLFWDKDWRAKAALVSDVVRDPTTMTIMMTGTDVVSNVDPVVQLSLVRCQQRVPQAAAVLVSCLDPVNLVVQVVQLVVLCVVVVHDQDPDDSSC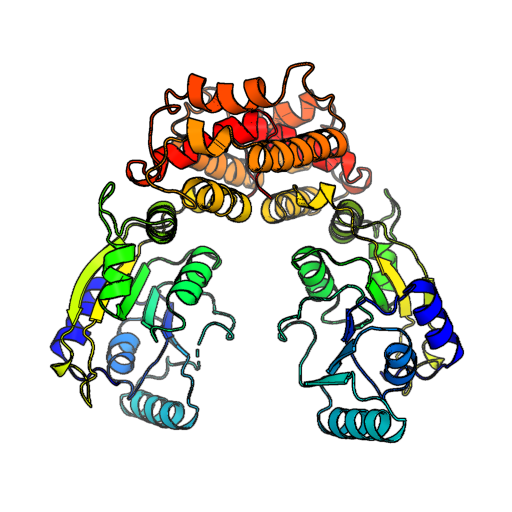VLVVLCVVVVRRRPGNSNDHNVVSVSSQVSCVVSVGTRD